Protein AF-0000000072508810 (afdb_homodimer)

Sequence (582 aa):
ESIPIYKGASEAIIRKPFIPHPFFGNDGIGDCPEHFPKFSIFYTTVLSSDFAAHESESAALALVRLTREHKDVTIVAIGPLTNIALAYKVDSDFARRIGKLVILGGNYYGVGNVDEFSSAEFNFSGDPEAAKIVLEEMDTDITLVPWENVYLKGAEHEAEVDFDAHLKVDTPLASFLAVATRICREVMGKYGRQYGYCDEIAVSTAIDEKSVIKKSMDLRLGVELHGELTRGQVVVDWTGILLGPNQTIIEARVVKDSDKARRHIHVVVDFDVKVVDEWMHNTVRGKRGPWESIPIYKGASEAIIRKPFIPHPFFGNDGIGDCPEHFPKFSIFYTTVLSSDFAAHESESAALALVRLTREHKDVTIVAIGPLTNIALAYKVDSDFARRIGKLVILGGNYYGVGNVDEFSSAEFNFSGDPEAAKIVLEEMDTDITLVPWENVYLKGAEHEAEVDFDAHLKVDTPLASFLAVATRICREVMGKYGRQYGYCDEIAVSTAIDEKSVIKKSMDLRLGVELHGELTRGQVVVDWTGILLGPNQTIIEARVVKDSDKARRHIHVVVDFDVKVVDEWMHNTVRGKRGPW

Solvent-accessible surface area (backbone atoms only — not comparable to full-atom values): 30755 Å² total; per-residue (Å²): 133,88,77,87,39,52,51,62,71,94,58,33,85,70,78,66,87,86,72,88,55,64,42,35,27,94,73,58,45,30,69,43,77,85,63,41,40,66,27,40,72,94,60,57,50,85,38,80,60,52,77,63,56,46,51,90,54,43,29,27,58,44,50,47,49,50,39,72,76,35,81,68,38,72,45,77,39,77,48,48,38,39,37,59,29,49,23,32,74,76,35,67,66,46,31,71,37,48,54,36,37,27,33,33,32,26,32,76,37,35,49,16,62,55,34,59,63,26,19,9,14,56,27,16,47,58,16,32,67,21,41,32,44,48,70,67,67,39,78,44,69,43,39,34,35,28,56,42,45,47,55,76,40,37,38,62,47,55,74,72,44,66,74,59,57,48,39,69,44,98,32,55,57,10,47,31,53,41,48,37,42,40,48,38,35,52,59,29,44,76,72,79,42,73,51,71,74,56,69,59,51,35,54,44,35,67,63,40,41,79,72,29,49,72,37,68,44,78,39,34,52,46,57,27,78,56,20,76,38,33,36,14,15,30,42,43,29,50,34,48,40,43,50,38,72,94,66,37,84,37,87,38,75,64,55,51,92,57,77,71,82,51,60,71,36,39,32,48,66,40,60,37,61,62,54,54,49,51,50,51,41,28,52,41,67,71,44,87,59,93,112,132,87,76,87,40,50,50,62,72,94,58,32,85,71,78,66,87,86,71,86,55,66,42,35,26,94,72,59,46,29,67,46,75,85,62,42,43,62,27,47,74,94,58,55,50,88,37,80,61,52,78,61,57,46,49,90,52,42,31,26,57,44,51,48,49,50,39,71,75,34,79,66,39,72,46,76,39,78,49,49,37,39,37,60,30,48,23,32,75,76,35,66,66,46,32,71,37,49,54,36,37,28,33,34,32,27,32,75,37,36,49,17,62,56,36,59,62,26,19,8,15,54,27,16,48,58,17,34,67,20,41,31,43,47,70,68,66,38,79,44,69,43,38,34,35,28,56,42,46,47,55,76,41,37,39,62,46,56,74,71,44,67,72,60,58,49,40,69,42,96,33,54,59,10,46,30,52,42,48,36,41,40,48,38,34,51,60,30,42,76,72,79,42,72,52,70,73,56,69,58,50,35,53,44,35,69,64,39,40,79,74,27,48,73,39,67,45,78,40,33,52,46,57,26,77,54,21,74,39,33,36,16,15,31,42,41,30,50,34,48,38,44,51,39,70,96,64,38,81,38,86,39,75,66,52,48,93,59,78,72,84,51,59,72,37,38,30,49,66,40,60,38,62,63,53,54,49,51,49,49,42,28,52,42,69,71,44,86,58,94,112

Structure (mmCIF, N/CA/C/O backbone):
data_AF-0000000072508810-model_v1
#
loop_
_entity.id
_entity.type
_entity.pdbx_description
1 polymer 'Inosine-uridine preferring nucleoside hydrolase'
#
loop_
_atom_site.group_PDB
_atom_site.id
_atom_site.type_symbol
_atom_site.label_atom_id
_atom_site.label_alt_id
_atom_site.label_comp_id
_atom_site.label_asym_id
_atom_site.label_entity_id
_atom_site.label_seq_id
_atom_site.pdbx_PDB_ins_code
_atom_site.Cartn_x
_atom_site.Cartn_y
_atom_site.Cartn_z
_atom_site.occupancy
_atom_site.B_iso_or_equiv
_atom_site.auth_seq_id
_atom_site.auth_comp_id
_atom_site.auth_asym_id
_atom_site.auth_atom_id
_atom_site.pdbx_PDB_model_num
ATOM 1 N N . GLU A 1 1 ? 8.062 -36.938 -23.094 1 56 1 GLU A N 1
ATOM 2 C CA . GLU A 1 1 ? 8.93 -37.125 -21.938 1 56 1 GLU A CA 1
ATOM 3 C C . GLU A 1 1 ? 8.203 -36.781 -20.641 1 56 1 GLU A C 1
ATOM 5 O O . GLU A 1 1 ? 7.375 -35.875 -20.609 1 56 1 GLU A O 1
ATOM 10 N N . SER A 1 2 ? 8.312 -37.625 -19.641 1 76.12 2 SER A N 1
ATOM 11 C CA . SER A 1 2 ? 7.605 -37.5 -18.375 1 76.12 2 SER A CA 1
ATOM 12 C C . SER A 1 2 ? 8.234 -36.406 -17.5 1 76.12 2 SER A C 1
ATOM 14 O O . SER A 1 2 ? 9.453 -36.25 -17.484 1 76.12 2 SER A O 1
ATOM 16 N N . ILE A 1 3 ? 7.477 -35.469 -17.047 1 81.94 3 ILE A N 1
ATOM 17 C CA . ILE A 1 3 ? 7.922 -34.438 -16.125 1 81.94 3 ILE A CA 1
ATOM 18 C C . ILE A 1 3 ? 7.852 -34.969 -14.688 1 81.94 3 ILE A C 1
ATOM 20 O O . ILE A 1 3 ? 6.773 -35.312 -14.211 1 81.94 3 ILE A O 1
ATOM 24 N N . PRO A 1 4 ? 9.047 -35.062 -14.094 1 90.31 4 PRO A N 1
ATOM 25 C CA . PRO A 1 4 ? 9.016 -35.531 -12.711 1 90.31 4 PRO A CA 1
ATOM 26 C C . PRO A 1 4 ? 8.25 -34.594 -11.781 1 90.31 4 PRO A C 1
ATOM 28 O O . PRO A 1 4 ? 8.273 -33.375 -11.961 1 90.31 4 PRO A O 1
ATOM 31 N N . ILE A 1 5 ? 7.555 -35.219 -10.789 1 93.25 5 ILE A N 1
ATOM 32 C CA . ILE A 1 5 ? 6.809 -34.5 -9.766 1 93.25 5 ILE A CA 1
ATOM 33 C C . ILE A 1 5 ? 7.398 -34.812 -8.383 1 93.25 5 ILE A C 1
ATOM 35 O O . ILE A 1 5 ? 7.645 -35.969 -8.047 1 93.25 5 ILE A O 1
ATOM 39 N N . TYR A 1 6 ? 7.801 -33.75 -7.676 1 94.62 6 TYR A N 1
ATOM 40 C CA . TYR A 1 6 ? 8.312 -33.875 -6.316 1 94.62 6 TYR A CA 1
ATOM 41 C C . TYR A 1 6 ? 7.348 -33.281 -5.305 1 94.62 6 TYR A C 1
ATOM 43 O O . TYR A 1 6 ? 6.863 -32.156 -5.496 1 94.62 6 TYR A O 1
ATOM 51 N N . LYS A 1 7 ? 7.055 -34.031 -4.242 1 93.75 7 LYS A N 1
ATOM 52 C CA . LYS A 1 7 ? 6.109 -33.562 -3.229 1 93.75 7 LYS A CA 1
ATOM 53 C C . LYS A 1 7 ? 6.707 -32.438 -2.387 1 93.75 7 LYS A C 1
ATOM 55 O O . LYS A 1 7 ? 7.836 -32.562 -1.9 1 93.75 7 LYS A O 1
ATOM 60 N N . GLY A 1 8 ? 6.02 -31.328 -2.275 1 94.94 8 GLY A N 1
ATOM 61 C CA . GLY A 1 8 ? 6.457 -30.203 -1.456 1 94.94 8 GLY A CA 1
ATOM 62 C C . GLY A 1 8 ? 6.191 -30.406 0.024 1 94.94 8 GLY A C 1
ATOM 63 O O . GLY A 1 8 ? 5.59 -31.406 0.42 1 94.94 8 GLY A O 1
ATOM 64 N N . ALA A 1 9 ? 6.684 -29.484 0.834 1 94 9 ALA A N 1
ATOM 65 C CA . ALA A 1 9 ? 6.438 -29.5 2.273 1 94 9 ALA A CA 1
ATOM 66 C C . ALA A 1 9 ? 4.941 -29.516 2.572 1 94 9 ALA A C 1
ATOM 68 O O . ALA A 1 9 ? 4.16 -28.844 1.894 1 94 9 ALA A O 1
ATOM 69 N N . SER A 1 10 ? 4.52 -30.25 3.559 1 90.94 10 SER A N 1
ATOM 70 C CA . SER A 1 10 ? 3.104 -30.406 3.883 1 90.94 10 SER A CA 1
ATOM 71 C C . SER A 1 10 ? 2.578 -29.203 4.66 1 90.94 10 SER A C 1
ATOM 73 O O . SER A 1 10 ? 1.366 -29.031 4.805 1 90.94 10 SER A O 1
ATOM 75 N N . GLU A 1 11 ? 3.502 -28.406 5.191 1 92.19 11 GLU A N 1
ATOM 76 C CA . GLU A 1 11 ? 3.107 -27.266 6 1 92.19 11 GLU A CA 1
ATOM 77 C C . GLU A 1 11 ? 4.113 -26.125 5.867 1 92.19 11 GLU A C 1
ATOM 79 O O . GLU A 1 11 ? 5.219 -26.328 5.363 1 92.19 11 GLU A O 1
ATOM 84 N N . ALA A 1 12 ? 3.715 -24.953 6.227 1 95.56 12 ALA A N 1
ATOM 85 C CA . ALA A 1 12 ? 4.609 -23.797 6.316 1 95.56 12 ALA A CA 1
ATOM 86 C C . ALA A 1 12 ? 5.738 -24.062 7.309 1 95.56 12 ALA A C 1
ATOM 88 O O . ALA A 1 12 ? 5.688 -25.031 8.078 1 95.56 12 ALA A O 1
ATOM 89 N N . ILE A 1 13 ? 6.746 -23.281 7.238 1 95.5 13 ILE A N 1
ATOM 90 C CA . ILE A 1 13 ? 7.883 -23.453 8.133 1 95.5 13 ILE A CA 1
ATOM 91 C C . ILE A 1 13 ? 7.406 -23.438 9.586 1 95.5 13 ILE A C 1
ATOM 93 O O . ILE A 1 13 ? 7.773 -24.312 10.367 1 95.5 13 ILE A O 1
ATOM 97 N N . ILE A 1 14 ? 6.664 -22.406 9.969 1 93.69 14 ILE A N 1
ATOM 98 C CA . ILE A 1 14 ? 5.941 -22.422 11.234 1 93.69 14 ILE A CA 1
ATOM 99 C C . ILE A 1 14 ? 4.488 -22.828 11 1 93.69 14 ILE A C 1
ATOM 101 O O . ILE A 1 14 ? 3.74 -22.109 10.32 1 93.69 14 ILE A O 1
ATOM 105 N N . ARG A 1 15 ? 4.145 -23.922 11.57 1 88.38 15 ARG A N 1
ATOM 106 C CA . ARG A 1 15 ? 2.83 -24.516 11.336 1 88.38 15 ARG A CA 1
ATOM 107 C C . ARG A 1 15 ? 1.72 -23.516 11.641 1 88.38 15 ARG A C 1
ATOM 109 O O . ARG A 1 15 ? 1.796 -22.781 12.625 1 88.38 15 ARG A O 1
ATOM 116 N N . LYS A 1 16 ? 0.779 -23.453 10.703 1 84.62 16 LYS A N 1
ATOM 117 C CA . LYS A 1 16 ? -0.434 -22.672 10.883 1 84.62 16 LYS A CA 1
ATOM 118 C C . LYS A 1 16 ? -1.665 -23.422 10.398 1 84.62 16 LYS A C 1
ATOM 120 O O . LYS A 1 16 ? -1.55 -24.375 9.609 1 84.62 16 LYS A O 1
ATOM 125 N N . PRO A 1 17 ? -2.789 -23 10.93 1 78.06 17 PRO A N 1
ATOM 126 C CA . PRO A 1 17 ? -4 -23.688 10.461 1 78.06 17 PRO A CA 1
ATOM 127 C C . PRO A 1 17 ? -4.246 -23.5 8.969 1 78.06 17 PRO A C 1
ATOM 129 O O . PRO A 1 17 ? -3.979 -22.422 8.43 1 78.06 17 PRO A O 1
ATOM 132 N N . PHE A 1 18 ? -4.559 -24.625 8.383 1 69.81 18 PHE A N 1
ATOM 133 C CA . PHE A 1 18 ? -4.945 -24.547 6.977 1 69.81 18 PHE A CA 1
ATOM 134 C C . PHE A 1 18 ? -6.41 -24.156 6.84 1 69.81 18 PHE A C 1
ATOM 136 O O . PHE A 1 18 ? -7.293 -24.812 7.398 1 69.81 18 PHE A O 1
ATOM 143 N N . ILE A 1 19 ? -6.676 -23.016 6.238 1 68.75 19 ILE A N 1
ATOM 144 C CA . ILE A 1 19 ? -8.039 -22.578 5.969 1 68.75 19 ILE A CA 1
ATOM 145 C C . ILE A 1 19 ? -8.297 -22.594 4.461 1 68.75 19 ILE A C 1
ATOM 147 O O . ILE A 1 19 ? -7.68 -21.812 3.719 1 68.75 19 ILE A O 1
ATOM 151 N N . PRO A 1 20 ? -9.156 -23.562 4.059 1 68.56 20 PRO A N 1
ATOM 152 C CA . PRO A 1 20 ? -9.461 -23.547 2.623 1 68.56 20 PRO A CA 1
ATOM 153 C C . PRO A 1 20 ? -10.039 -22.219 2.15 1 68.56 20 PRO A C 1
ATOM 155 O O . PRO A 1 20 ? -10.805 -21.578 2.879 1 68.56 20 PRO A O 1
ATOM 158 N N . HIS A 1 21 ? -9.586 -21.828 1.011 1 70.81 21 HIS A N 1
ATOM 159 C CA . HIS A 1 21 ? -10.141 -20.625 0.386 1 70.81 21 HIS A CA 1
ATOM 160 C C . HIS A 1 21 ? -11.219 -21 -0.632 1 70.81 21 HIS A C 1
ATOM 162 O O . HIS A 1 21 ? -10.938 -21.688 -1.618 1 70.81 21 HIS A O 1
ATOM 168 N N . PRO A 1 22 ? -12.414 -20.609 -0.413 1 72.44 22 PRO A N 1
ATOM 169 C CA . PRO A 1 22 ? -13.531 -21.047 -1.249 1 72.44 22 PRO A CA 1
ATOM 170 C C . PRO A 1 22 ? -13.43 -20.547 -2.686 1 72.44 22 PRO A C 1
ATOM 172 O O . PRO A 1 22 ? -14.094 -21.078 -3.58 1 72.44 22 PRO A O 1
ATOM 175 N N . PHE A 1 23 ? -12.625 -19.641 -2.941 1 78.5 23 PHE A N 1
ATOM 176 C CA . PHE A 1 23 ? -12.547 -19 -4.246 1 78.5 23 PHE A CA 1
ATOM 177 C C . PHE A 1 23 ? -12.109 -19.984 -5.316 1 78.5 23 PHE A C 1
ATOM 179 O O . PHE A 1 23 ? -12.547 -19.891 -6.469 1 78.5 23 PHE A O 1
ATOM 186 N N . PHE A 1 24 ? -11.344 -20.984 -4.875 1 76.25 24 PHE A N 1
ATOM 187 C CA . PHE A 1 24 ? -10.805 -21.922 -5.855 1 76.25 24 PHE A CA 1
ATOM 188 C C . PHE A 1 24 ? -11.5 -23.266 -5.75 1 76.25 24 PHE A C 1
ATOM 190 O O . PHE A 1 24 ? -11.18 -24.203 -6.492 1 76.25 24 PHE A O 1
ATOM 197 N N . GLY A 1 25 ? -12.406 -23.422 -4.883 1 75.25 25 GLY A N 1
ATOM 198 C CA . GLY A 1 25 ? -13.031 -24.703 -4.59 1 75.25 25 GLY A CA 1
ATOM 199 C C . GLY A 1 25 ? -12.297 -25.5 -3.516 1 75.25 25 GLY A C 1
ATOM 200 O O . GLY A 1 25 ? -11.18 -25.141 -3.137 1 75.25 25 GLY A O 1
ATOM 201 N N . ASN A 1 26 ? -12.898 -26.484 -3.08 1 74.5 26 ASN A N 1
ATOM 202 C CA . ASN A 1 26 ? -12.32 -27.312 -2.023 1 74.5 26 ASN A CA 1
ATOM 203 C C . ASN A 1 26 ? -11.062 -28.031 -2.5 1 74.5 26 ASN A C 1
ATOM 205 O O . ASN A 1 26 ? -10.133 -28.25 -1.717 1 74.5 26 ASN A O 1
ATOM 209 N N . ASP A 1 27 ? -11.062 -28.297 -3.812 1 71.88 27 ASP A N 1
ATOM 210 C CA . ASP A 1 27 ? -9.898 -29.016 -4.344 1 71.88 27 ASP A CA 1
ATOM 211 C C . ASP A 1 27 ? -8.922 -28.031 -5.004 1 71.88 27 ASP A C 1
ATOM 213 O O . ASP A 1 27 ? -7.902 -28.453 -5.562 1 71.88 27 ASP A O 1
ATOM 217 N N . GLY A 1 28 ? -9.281 -26.812 -5.02 1 73.81 28 GLY A N 1
ATOM 218 C CA . GLY A 1 28 ? -8.414 -25.781 -5.555 1 73.81 28 GLY A CA 1
ATOM 219 C C . GLY A 1 28 ? -8.484 -25.656 -7.066 1 73.81 28 GLY A C 1
ATOM 220 O O . GLY A 1 28 ? -7.836 -24.781 -7.656 1 73.81 28 GLY A O 1
ATOM 221 N N . ILE A 1 29 ? -9.211 -26.594 -7.68 1 76.38 29 ILE A N 1
ATOM 222 C CA . ILE A 1 29 ? -9.25 -26.578 -9.141 1 76.38 29 ILE A CA 1
ATOM 223 C C . ILE A 1 29 ? -10.688 -26.734 -9.617 1 76.38 29 ILE A C 1
ATOM 225 O O . ILE A 1 29 ? -10.961 -27.516 -10.547 1 76.38 29 ILE A O 1
ATOM 229 N N . GLY A 1 30 ? -11.703 -26.156 -8.969 1 75.38 30 GLY A N 1
ATOM 230 C CA . GLY A 1 30 ? -13.047 -26 -9.508 1 75.38 30 GLY A CA 1
ATOM 231 C C . GLY A 1 30 ? -14.008 -27.078 -9.039 1 75.38 30 GLY A C 1
ATOM 232 O O . GLY A 1 30 ? -15.18 -27.062 -9.414 1 75.38 30 GLY A O 1
ATOM 233 N N . ASP A 1 31 ? -13.609 -28.031 -8.227 1 69.19 31 ASP A N 1
ATOM 234 C CA . ASP A 1 31 ? -14.438 -29.016 -7.527 1 69.19 31 ASP A CA 1
ATOM 235 C C . ASP A 1 31 ? -15.18 -29.906 -8.508 1 69.19 31 ASP A C 1
ATOM 237 O O . ASP A 1 31 ? -16.344 -30.25 -8.289 1 69.19 31 ASP A O 1
ATOM 241 N N . CYS A 1 32 ? -14.695 -30.094 -9.711 1 72.88 32 CYS A N 1
ATOM 242 C CA . CYS A 1 32 ? -15.32 -30.969 -10.688 1 72.88 32 CYS A CA 1
ATOM 243 C C . CYS A 1 32 ? -14.297 -31.906 -11.328 1 72.88 32 CYS A C 1
ATOM 245 O O . CYS A 1 32 ? -14.117 -31.891 -12.547 1 72.88 32 CYS A O 1
ATOM 247 N N . PRO A 1 33 ? -13.68 -32.75 -10.477 1 67.69 33 PRO A N 1
ATOM 248 C CA . PRO A 1 33 ? -12.625 -33.625 -11.016 1 67.69 33 PRO A CA 1
ATOM 249 C C . PRO A 1 33 ? -13.141 -34.562 -12.109 1 67.69 33 PRO A C 1
ATOM 251 O O . PRO A 1 33 ? -12.375 -34.969 -12.977 1 67.69 33 PRO A O 1
ATOM 254 N N . GLU A 1 34 ? -14.453 -34.812 -12.039 1 69.06 34 GLU A N 1
ATOM 255 C CA . GLU A 1 34 ? -15.039 -35.75 -13.008 1 69.06 34 GLU A CA 1
ATOM 256 C C . GLU A 1 34 ? -15.055 -35.125 -14.406 1 69.06 34 GLU A C 1
ATOM 258 O O . GLU A 1 34 ? -15.188 -35.844 -15.406 1 69.06 34 GLU A O 1
ATOM 263 N N . HIS A 1 35 ? -15.016 -33.844 -14.438 1 68.44 35 HIS A N 1
ATOM 264 C CA . HIS A 1 35 ? -15.086 -33.156 -15.719 1 68.44 35 HIS A CA 1
ATOM 265 C C . HIS A 1 35 ? -13.695 -32.938 -16.312 1 68.44 35 HIS A C 1
ATOM 267 O O . HIS A 1 35 ? -13.562 -32.438 -17.422 1 68.44 35 HIS A O 1
ATOM 273 N N . PHE A 1 36 ? -12.82 -33.125 -15.461 1 61.25 36 PHE A N 1
ATOM 274 C CA . PHE A 1 36 ? -11.484 -32.938 -16 1 61.25 36 PHE A CA 1
ATOM 275 C C . PHE A 1 36 ? -11.234 -33.906 -17.156 1 61.25 36 PHE A C 1
ATOM 277 O O . PHE A 1 36 ? -11.617 -35.062 -17.094 1 61.25 36 PHE A O 1
ATOM 284 N N . PRO A 1 37 ? -11.352 -33.125 -18.438 1 55.03 37 PRO A N 1
ATOM 285 C CA . PRO A 1 37 ? -11.172 -34.031 -19.562 1 55.03 37 PRO A CA 1
ATOM 286 C C . PRO A 1 37 ? -10.305 -35.219 -19.219 1 55.03 37 PRO A C 1
ATOM 288 O O . PRO A 1 37 ? -9.406 -35.125 -18.391 1 55.03 37 PRO A O 1
ATOM 291 N N . LYS A 1 38 ? -10.93 -36.281 -19.234 1 50.47 38 LYS A N 1
ATOM 292 C CA . LYS A 1 38 ? -9.977 -37.375 -19.453 1 50.47 38 LYS A CA 1
ATOM 293 C C . LYS A 1 38 ? -8.805 -36.906 -20.312 1 50.47 38 LYS A C 1
ATOM 295 O O . LYS A 1 38 ? -8.969 -36.688 -21.516 1 50.47 38 LYS A O 1
ATOM 300 N N . PHE A 1 39 ? -8.352 -35.688 -19.781 1 44.81 39 PHE A N 1
ATOM 301 C CA . PHE A 1 39 ? -7.375 -34.938 -20.562 1 44.81 39 PHE A CA 1
ATOM 302 C C . PHE A 1 39 ? -6.473 -35.906 -21.344 1 44.81 39 PHE A C 1
ATOM 304 O O . PHE A 1 39 ? -5.734 -36.688 -20.734 1 44.81 39 PHE A O 1
ATOM 311 N N . SER A 1 40 ? -7.047 -36.469 -22.234 1 38.66 40 SER A N 1
ATOM 312 C CA . SER A 1 40 ? -6.102 -37.031 -23.203 1 38.66 40 SER A CA 1
ATOM 313 C C . SER A 1 40 ? -5.102 -35.969 -23.656 1 38.66 40 SER A C 1
ATOM 315 O O . SER A 1 40 ? -5.27 -35.344 -24.719 1 38.66 40 SER A O 1
ATOM 317 N N . ILE A 1 41 ? -5.008 -34.719 -23.109 1 41.22 41 ILE A N 1
ATOM 318 C CA . ILE A 1 41 ? -3.928 -34.094 -23.891 1 41.22 41 ILE A CA 1
ATOM 319 C C . ILE A 1 41 ? -2.947 -35.188 -24.328 1 41.22 41 ILE A C 1
ATOM 321 O O . ILE A 1 41 ? -2.637 -35.312 -25.516 1 41.22 41 ILE A O 1
ATOM 325 N N . PHE A 1 42 ? -1.719 -35.531 -23.719 1 39.56 42 PHE A N 1
ATOM 326 C CA . PHE A 1 42 ? -1.116 -36.812 -24.094 1 39.56 42 PHE A CA 1
ATOM 327 C C . PHE A 1 42 ? -1.889 -37.969 -23.484 1 39.56 42 PHE A C 1
ATOM 329 O O . PHE A 1 42 ? -1.336 -39.062 -23.297 1 39.56 42 PHE A O 1
ATOM 336 N N . TYR A 1 43 ? -3.43 -38.031 -23.594 1 38.41 43 TYR A N 1
ATOM 337 C CA . TYR A 1 43 ? -4.316 -39.156 -23.281 1 38.41 43 TYR A CA 1
ATOM 338 C C . TYR A 1 43 ? -4.242 -39.531 -21.797 1 38.41 43 TYR A C 1
ATOM 340 O O . TYR A 1 43 ? -4.488 -40.656 -21.422 1 38.41 43 TYR A O 1
ATOM 348 N N . THR A 1 44 ? -3.547 -38.781 -20.859 1 40.78 44 THR A N 1
ATOM 349 C CA . THR A 1 44 ? -3.369 -39.438 -19.562 1 40.78 44 THR A CA 1
ATOM 350 C C . THR A 1 44 ? -4.438 -38.969 -18.578 1 40.78 44 THR A C 1
ATOM 352 O O . THR A 1 44 ? -4.715 -37.781 -18.453 1 40.78 44 THR A O 1
ATOM 355 N N . THR A 1 45 ? -5.582 -39.531 -18.328 1 45.16 45 THR A N 1
ATOM 356 C CA . THR A 1 45 ? -6.527 -39.5 -17.219 1 45.16 45 THR A CA 1
ATOM 357 C C . THR A 1 45 ? -5.801 -39.312 -15.898 1 45.16 45 THR A C 1
ATOM 359 O O . THR A 1 45 ? -4.73 -39.875 -15.672 1 45.16 45 THR A O 1
ATOM 362 N N . VAL A 1 46 ? -6.219 -38.062 -15.258 1 51.59 46 VAL A N 1
ATOM 363 C CA . VAL A 1 46 ? -5.715 -37.969 -13.891 1 51.59 46 VAL A CA 1
ATOM 364 C C . VAL A 1 46 ? -6.07 -39.25 -13.133 1 51.59 46 VAL A C 1
ATOM 366 O O . VAL A 1 46 ? -7.246 -39.594 -13.008 1 51.59 46 VAL A O 1
ATOM 369 N N . LEU A 1 47 ? -5.27 -40.125 -13.133 1 53.59 47 LEU A N 1
ATOM 370 C CA . LEU A 1 47 ? -5.465 -41.406 -12.43 1 53.59 47 LEU A CA 1
ATOM 371 C C . LEU A 1 47 ? -5.078 -41.281 -10.961 1 53.59 47 LEU A C 1
ATOM 373 O O . LEU A 1 47 ? -4.273 -40.406 -10.602 1 53.59 47 LEU A O 1
ATOM 377 N N . SER A 1 48 ? -5.93 -41.844 -10.133 1 57.19 48 SER A N 1
ATOM 378 C CA . SER A 1 48 ? -5.559 -41.938 -8.727 1 57.19 48 SER A CA 1
ATOM 379 C C . SER A 1 48 ? -4.062 -42.156 -8.562 1 57.19 48 SER A C 1
ATOM 381 O O . SER A 1 48 ? -3.451 -41.656 -7.617 1 57.19 48 SER A O 1
ATOM 383 N N . SER A 1 49 ? -3.549 -42.875 -9.531 1 59.25 49 SER A N 1
ATOM 384 C CA . SER A 1 49 ? -2.121 -43.188 -9.508 1 59.25 49 SER A CA 1
ATOM 385 C C . SER A 1 49 ? -1.287 -41.906 -9.727 1 59.25 49 SER A C 1
ATOM 387 O O . SER A 1 49 ? -0.118 -41.875 -9.344 1 59.25 49 SER A O 1
ATOM 389 N N . ASP A 1 50 ? -2.037 -40.938 -10.305 1 63 50 ASP A N 1
ATOM 390 C CA . ASP A 1 50 ? -1.312 -39.719 -10.562 1 63 50 ASP A CA 1
ATOM 391 C C . ASP A 1 50 ? -0.957 -39 -9.258 1 63 50 ASP A C 1
ATOM 393 O O . ASP A 1 50 ? 0.075 -38.344 -9.164 1 63 50 ASP A O 1
ATOM 397 N N . PHE A 1 51 ? -1.794 -39.312 -8.336 1 63 51 PHE A N 1
ATOM 398 C CA . PHE A 1 51 ? -1.541 -38.719 -7.035 1 63 51 PHE A CA 1
ATOM 399 C C . PHE A 1 51 ? -0.358 -39.375 -6.34 1 63 51 PHE A C 1
ATOM 401 O O . PHE A 1 51 ? 0.257 -38.781 -5.449 1 63 51 PHE A O 1
ATOM 408 N N . ALA A 1 52 ? -0.133 -40.5 -6.773 1 67.81 52 ALA A N 1
ATOM 409 C CA . ALA A 1 52 ? 0.994 -41.25 -6.211 1 67.81 52 ALA A CA 1
ATOM 410 C C . ALA A 1 52 ? 2.215 -41.156 -7.125 1 67.81 52 ALA A C 1
ATOM 412 O O . ALA A 1 52 ? 3.287 -41.656 -6.781 1 67.81 52 ALA A O 1
ATOM 413 N N . ALA A 1 53 ? 1.975 -40.438 -8.156 1 74.25 53 ALA A N 1
ATOM 414 C CA . ALA A 1 53 ? 3.029 -40.406 -9.164 1 74.25 53 ALA A CA 1
ATOM 415 C C . ALA A 1 53 ? 4.043 -39.281 -8.852 1 74.25 53 ALA A C 1
ATOM 417 O O . ALA A 1 53 ? 4.152 -38.312 -9.594 1 74.25 53 ALA A O 1
ATOM 418 N N . HIS A 1 54 ? 4.578 -39.312 -7.617 1 83.56 54 HIS A N 1
ATOM 419 C CA . HIS A 1 54 ? 5.652 -38.375 -7.289 1 83.56 54 HIS A CA 1
ATOM 420 C C . HIS A 1 54 ? 6.934 -39.125 -6.93 1 83.56 54 HIS A C 1
ATOM 422 O O . HIS A 1 54 ? 6.887 -40.281 -6.523 1 83.56 54 HIS A O 1
ATOM 428 N N . GLU A 1 55 ? 8.008 -38.5 -7.168 1 88.75 55 GLU A N 1
ATOM 429 C CA . GLU A 1 55 ? 9.312 -39.031 -6.781 1 88.75 55 GLU A CA 1
ATOM 430 C C . GLU A 1 55 ? 9.438 -39.156 -5.266 1 88.75 55 GLU A C 1
ATOM 432 O O . GLU A 1 55 ? 8.727 -38.438 -4.523 1 88.75 55 GLU A O 1
ATOM 437 N N . SER A 1 56 ? 10.234 -40.031 -4.809 1 91.81 56 SER A N 1
ATOM 438 C CA . SER A 1 56 ? 10.445 -40.25 -3.381 1 91.81 56 SER A CA 1
ATOM 439 C C . SER A 1 56 ? 11.164 -39.062 -2.74 1 91.81 56 SER A C 1
ATOM 441 O O . SER A 1 56 ? 10.922 -38.75 -1.573 1 91.81 56 SER A O 1
ATOM 443 N N . GLU A 1 57 ? 11.945 -38.406 -3.533 1 94.38 57 GLU A N 1
ATOM 444 C CA . GLU A 1 57 ? 12.688 -37.25 -3.068 1 94.38 57 GLU A CA 1
ATOM 445 C C . GLU A 1 57 ? 11.766 -36.062 -2.859 1 94.38 57 GLU A C 1
ATOM 447 O O . GLU A 1 57 ? 10.875 -35.781 -3.672 1 94.38 57 GLU A O 1
ATOM 452 N N . SER A 1 58 ? 11.984 -35.344 -1.678 1 95.25 58 SER A N 1
ATOM 453 C CA . SER A 1 58 ? 11.18 -34.156 -1.429 1 95.25 58 SER A CA 1
ATOM 454 C C . SER A 1 58 ? 11.523 -33.031 -2.41 1 95.25 58 SER A C 1
ATOM 456 O O . SER A 1 58 ? 12.633 -33 -2.943 1 95.25 58 SER A O 1
ATOM 458 N N . ALA A 1 59 ? 10.609 -32.188 -2.633 1 97.5 59 ALA A N 1
ATOM 459 C CA . ALA A 1 59 ? 10.789 -31.078 -3.564 1 97.5 59 ALA A CA 1
ATOM 460 C C . ALA A 1 59 ? 11.984 -30.219 -3.166 1 97.5 59 ALA A C 1
ATOM 462 O O . ALA A 1 59 ? 12.781 -29.797 -4.02 1 97.5 59 ALA A O 1
ATOM 463 N N . ALA A 1 60 ? 12.164 -29.891 -1.838 1 97.81 60 ALA A N 1
ATOM 464 C CA . ALA A 1 60 ? 13.281 -29.062 -1.374 1 97.81 60 ALA A CA 1
ATOM 465 C C . ALA A 1 60 ? 14.617 -29.703 -1.716 1 97.81 60 ALA A C 1
ATOM 467 O O . ALA A 1 60 ? 15.523 -29.047 -2.229 1 97.81 60 ALA A O 1
ATOM 468 N N . LEU A 1 61 ? 14.711 -31 -1.509 1 97.38 61 LEU A N 1
ATOM 469 C CA . LEU A 1 61 ? 15.953 -31.703 -1.795 1 97.38 61 LEU A CA 1
ATOM 470 C C . LEU A 1 61 ? 16.172 -31.844 -3.299 1 97.38 61 LEU A C 1
ATOM 472 O O . LEU A 1 61 ? 17.297 -31.766 -3.775 1 97.38 61 LEU A O 1
ATOM 476 N N . ALA A 1 62 ? 15.07 -32.062 -4.02 1 98.06 62 ALA A N 1
ATOM 477 C CA . ALA A 1 62 ? 15.164 -32.094 -5.477 1 98.06 62 ALA A CA 1
ATOM 478 C C . ALA A 1 62 ? 15.688 -30.781 -6.035 1 98.06 62 ALA A C 1
ATOM 480 O O . ALA A 1 62 ? 16.484 -30.766 -6.965 1 98.06 62 ALA A O 1
ATOM 481 N N . LEU A 1 63 ? 15.227 -29.688 -5.512 1 98.25 63 LEU A N 1
ATOM 482 C CA . LEU A 1 63 ? 15.711 -28.375 -5.93 1 98.25 63 LEU A CA 1
ATOM 483 C C . LEU A 1 63 ? 17.219 -28.266 -5.742 1 98.25 63 LEU A C 1
ATOM 485 O O . LEU A 1 63 ? 17.922 -27.812 -6.641 1 98.25 63 LEU A O 1
ATOM 489 N N . VAL A 1 64 ? 17.672 -28.672 -4.586 1 97.69 64 VAL A N 1
ATOM 490 C CA . VAL A 1 64 ? 19.094 -28.641 -4.293 1 97.69 64 VAL A CA 1
ATOM 491 C C . VAL A 1 64 ? 19.859 -29.484 -5.32 1 97.69 64 VAL A C 1
ATOM 493 O O . VAL A 1 64 ? 20.828 -29.016 -5.926 1 97.69 64 VAL A O 1
ATOM 496 N N . ARG A 1 65 ? 19.375 -30.688 -5.535 1 98 65 ARG A N 1
ATOM 497 C CA . ARG A 1 65 ? 20.031 -31.594 -6.457 1 98 65 ARG A CA 1
ATOM 498 C C . ARG A 1 65 ? 20.016 -31.047 -7.879 1 98 65 ARG A C 1
ATOM 500 O O . ARG A 1 65 ? 21.047 -30.969 -8.539 1 98 65 ARG A O 1
ATOM 507 N N . LEU A 1 66 ? 18.844 -30.672 -8.336 1 97.38 66 LEU A N 1
ATOM 508 C CA . LEU A 1 66 ? 18.672 -30.234 -9.719 1 97.38 66 LEU A CA 1
ATOM 509 C C . LEU A 1 66 ? 19.531 -29 -10.008 1 97.38 66 LEU A C 1
ATOM 511 O O . LEU A 1 66 ? 20.047 -28.844 -11.109 1 97.38 66 LEU A O 1
ATOM 515 N N . THR A 1 67 ? 19.719 -28.109 -9.062 1 97.12 67 THR A N 1
ATOM 516 C CA . THR A 1 67 ? 20.516 -26.906 -9.281 1 97.12 67 THR A CA 1
ATOM 517 C C . THR A 1 67 ? 22 -27.25 -9.25 1 97.12 67 THR A C 1
ATOM 519 O O . THR A 1 67 ? 22.828 -26.453 -9.719 1 97.12 67 THR A O 1
ATOM 522 N N . ARG A 1 68 ? 22.375 -28.344 -8.656 1 97 68 ARG A N 1
ATOM 523 C CA . ARG A 1 68 ? 23.766 -28.828 -8.727 1 97 68 ARG A CA 1
ATOM 524 C C . ARG A 1 68 ? 24.047 -29.484 -10.078 1 97 68 ARG A C 1
ATOM 526 O O . ARG A 1 68 ? 25.141 -29.328 -10.625 1 97 68 ARG A O 1
ATOM 533 N N . GLU A 1 69 ? 23.047 -30.109 -10.562 1 97.38 69 GLU A N 1
ATOM 534 C CA . GLU A 1 69 ? 23.219 -30.922 -11.773 1 97.38 69 GLU A CA 1
ATOM 535 C C . GLU A 1 69 ? 23.078 -30.062 -13.031 1 97.38 69 GLU A C 1
ATOM 537 O O . GLU A 1 69 ? 23.578 -30.438 -14.094 1 97.38 69 GLU A O 1
ATOM 542 N N . HIS A 1 70 ? 22.344 -28.984 -12.953 1 96.38 70 HIS A N 1
ATOM 543 C CA . HIS A 1 70 ? 22.047 -28.156 -14.117 1 96.38 70 HIS A CA 1
ATOM 544 C C . HIS A 1 70 ? 22.453 -26.703 -13.875 1 96.38 70 HIS A C 1
ATOM 546 O O . HIS A 1 70 ? 22.25 -26.172 -12.781 1 96.38 70 HIS A O 1
ATOM 552 N N . LYS A 1 71 ? 23 -26.172 -14.961 1 92.75 71 LYS A N 1
ATOM 553 C CA . LYS A 1 71 ? 23.328 -24.75 -14.891 1 92.75 71 LYS A CA 1
ATOM 554 C C . LYS A 1 71 ? 22.141 -23.891 -15.359 1 92.75 71 LYS A C 1
ATOM 556 O O . LYS A 1 71 ? 21.281 -24.375 -16.094 1 92.75 71 LYS A O 1
ATOM 561 N N . ASP A 1 72 ? 21.953 -22.719 -14.891 1 90.06 72 ASP A N 1
ATOM 562 C CA . ASP A 1 72 ? 21 -21.688 -15.344 1 90.06 72 ASP A CA 1
ATOM 563 C C . ASP A 1 72 ? 19.562 -22.141 -15.133 1 90.06 72 ASP A C 1
ATOM 565 O O . ASP A 1 72 ? 18.719 -22 -16.031 1 90.06 72 ASP A O 1
ATOM 569 N N . VAL A 1 73 ? 19.234 -22.781 -14.055 1 95.94 73 VAL A N 1
ATOM 570 C CA . VAL A 1 73 ? 17.891 -23.25 -13.695 1 95.94 73 VAL A CA 1
ATOM 571 C C . VAL A 1 73 ? 16.984 -22.047 -13.438 1 95.94 73 VAL A C 1
ATOM 573 O O . VAL A 1 73 ? 17.359 -21.125 -12.719 1 95.94 73 VAL A O 1
ATOM 576 N N . THR A 1 74 ? 15.828 -22.062 -14.133 1 96.94 74 THR A N 1
ATOM 577 C CA . THR A 1 74 ? 14.773 -21.094 -13.836 1 96.94 74 THR A CA 1
ATOM 578 C C . THR A 1 74 ? 13.742 -21.703 -12.898 1 96.94 74 THR A C 1
ATOM 580 O O . THR A 1 74 ? 13.219 -22.797 -13.156 1 96.94 74 THR A O 1
ATOM 583 N N . ILE A 1 75 ? 13.531 -21.062 -11.781 1 98.31 75 ILE A N 1
ATOM 584 C CA . ILE A 1 75 ? 12.492 -21.469 -10.852 1 98.31 75 ILE A CA 1
ATOM 585 C C . ILE A 1 75 ? 11.305 -20.516 -10.938 1 98.31 75 ILE A C 1
ATOM 587 O O . ILE A 1 75 ? 11.477 -19.297 -10.852 1 98.31 75 ILE A O 1
ATOM 591 N N . VAL A 1 76 ? 10.156 -21.031 -11.203 1 98.56 76 VAL A N 1
ATOM 592 C CA . VAL A 1 76 ? 8.906 -20.281 -11.148 1 98.56 76 VAL A CA 1
ATOM 593 C C . VAL A 1 76 ? 8.094 -20.734 -9.938 1 98.56 76 VAL A C 1
ATOM 595 O O . VAL A 1 76 ? 7.664 -21.891 -9.859 1 98.56 76 VAL A O 1
ATOM 598 N N . ALA A 1 77 ? 7.957 -19.828 -8.992 1 98.69 77 ALA A N 1
ATOM 599 C CA . ALA A 1 77 ? 7.23 -20.125 -7.758 1 98.69 77 ALA A CA 1
ATOM 600 C C . ALA A 1 77 ? 5.832 -19.516 -7.781 1 98.69 77 ALA A C 1
ATOM 602 O O . ALA A 1 77 ? 5.684 -18.297 -7.719 1 98.69 77 ALA A O 1
ATOM 603 N N . ILE A 1 78 ? 4.793 -20.344 -7.789 1 97.81 78 ILE A N 1
ATOM 604 C CA . ILE A 1 78 ? 3.43 -19.828 -7.875 1 97.81 78 ILE A CA 1
ATOM 605 C C . ILE A 1 78 ? 2.643 -20.25 -6.637 1 97.81 78 ILE A C 1
ATOM 607 O O . ILE A 1 78 ? 1.409 -20.203 -6.633 1 97.81 78 ILE A O 1
ATOM 611 N N . GLY A 1 79 ? 3.281 -20.75 -5.582 1 96.75 79 GLY A N 1
ATOM 612 C CA . GLY A 1 79 ? 2.768 -21.031 -4.25 1 96.75 79 GLY A CA 1
ATOM 613 C C . GLY A 1 79 ? 3.633 -20.438 -3.148 1 96.75 79 GLY A C 1
ATOM 614 O O . GLY A 1 79 ? 4.5 -19.609 -3.406 1 96.75 79 GLY A O 1
ATOM 615 N N . PRO A 1 80 ? 3.324 -20.891 -1.887 1 97.44 80 PRO A N 1
ATOM 616 C CA . PRO A 1 80 ? 4.219 -20.453 -0.81 1 97.44 80 PRO A CA 1
ATOM 617 C C . PRO A 1 80 ? 5.672 -20.859 -1.052 1 97.44 80 PRO A C 1
ATOM 619 O O . PRO A 1 80 ? 5.93 -21.859 -1.736 1 97.44 80 PRO A O 1
ATOM 622 N N . LEU A 1 81 ? 6.586 -20.172 -0.525 1 98.69 81 LEU A N 1
ATOM 623 C CA . LEU A 1 81 ? 7.996 -20.312 -0.875 1 98.69 81 LEU A CA 1
ATOM 624 C C . LEU A 1 81 ? 8.688 -21.312 0.046 1 98.69 81 LEU A C 1
ATOM 626 O O . LEU A 1 81 ? 9.914 -21.312 0.156 1 98.69 81 LEU A O 1
ATOM 630 N N . THR A 1 82 ? 7.945 -22.172 0.683 1 98.38 82 THR A N 1
ATOM 631 C CA . THR A 1 82 ? 8.438 -23.078 1.715 1 98.38 82 THR A CA 1
ATOM 632 C C . THR A 1 82 ? 9.578 -23.938 1.176 1 98.38 82 THR A C 1
ATOM 634 O O . THR A 1 82 ? 10.648 -24.016 1.787 1 98.38 82 THR A O 1
ATOM 637 N N . ASN A 1 83 ? 9.406 -24.531 0.023 1 98.69 83 ASN A N 1
ATOM 638 C CA . ASN A 1 83 ? 10.406 -25.438 -0.512 1 98.69 83 ASN A CA 1
ATOM 639 C C . ASN A 1 83 ? 11.695 -24.703 -0.875 1 98.69 83 ASN A C 1
ATOM 641 O O . ASN A 1 83 ? 12.789 -25.25 -0.701 1 98.69 83 ASN A O 1
ATOM 645 N N . ILE A 1 84 ? 11.57 -23.531 -1.398 1 98.75 84 ILE A N 1
ATOM 646 C CA . ILE A 1 84 ? 12.742 -22.75 -1.76 1 98.75 84 ILE A CA 1
ATOM 647 C C . ILE A 1 84 ? 13.5 -22.344 -0.497 1 98.75 84 ILE A C 1
ATOM 649 O O . ILE A 1 84 ? 14.727 -22.453 -0.44 1 98.75 84 ILE A O 1
ATOM 653 N N . ALA A 1 85 ? 12.758 -21.875 0.503 1 98.75 85 ALA A N 1
ATOM 654 C CA . ALA A 1 85 ? 13.375 -21.5 1.771 1 98.75 85 ALA A CA 1
ATOM 655 C C . ALA A 1 85 ? 14.086 -22.703 2.404 1 98.75 85 ALA A C 1
ATOM 657 O O . ALA A 1 85 ? 15.219 -22.562 2.889 1 98.75 85 ALA A O 1
ATOM 658 N N . LEU A 1 86 ? 13.453 -23.844 2.383 1 98.25 86 LEU A N 1
ATOM 659 C CA . LEU A 1 86 ? 14.039 -25.047 2.949 1 98.25 86 LEU A CA 1
ATOM 660 C C . LEU A 1 86 ? 15.297 -25.453 2.18 1 98.25 86 LEU A C 1
ATOM 662 O O . LEU A 1 86 ? 16.312 -25.797 2.783 1 98.25 86 LEU A O 1
ATOM 666 N N . ALA A 1 87 ? 15.227 -25.406 0.872 1 98.62 87 ALA A N 1
ATOM 667 C CA . ALA A 1 87 ? 16.391 -25.734 0.057 1 98.62 87 ALA A CA 1
ATOM 668 C C . ALA A 1 87 ? 17.578 -24.844 0.416 1 98.62 87 ALA A C 1
ATOM 670 O O . ALA A 1 87 ? 18.703 -25.312 0.575 1 98.62 87 ALA A O 1
ATOM 671 N N . TYR A 1 88 ? 17.344 -23.547 0.559 1 98.5 88 TYR A N 1
ATOM 672 C CA . TYR A 1 88 ? 18.391 -22.578 0.9 1 98.5 88 TYR A CA 1
ATOM 673 C C . TYR A 1 88 ? 18.984 -22.875 2.271 1 98.5 88 TYR A C 1
ATOM 675 O O . TYR A 1 88 ? 20.203 -22.812 2.451 1 98.5 88 TYR A O 1
ATOM 683 N N . LYS A 1 89 ? 18.094 -23.188 3.25 1 97.38 89 LYS A N 1
ATOM 684 C CA . LYS A 1 89 ? 18.562 -23.406 4.613 1 97.38 89 LYS A CA 1
ATOM 685 C C . LYS A 1 89 ? 19.359 -24.719 4.707 1 97.38 89 LYS A C 1
ATOM 687 O O . LYS A 1 89 ? 20.266 -24.828 5.523 1 97.38 89 LYS A O 1
ATOM 692 N N . VAL A 1 90 ? 19.109 -25.672 3.83 1 97.19 90 VAL A N 1
ATOM 693 C CA . VAL A 1 90 ? 19.828 -26.938 3.773 1 97.19 90 VAL A CA 1
ATOM 694 C C . VAL A 1 90 ? 21.172 -26.734 3.088 1 97.19 90 VAL A C 1
ATOM 696 O O . VAL A 1 90 ? 22.172 -27.344 3.479 1 97.19 90 VAL A O 1
ATOM 699 N N . ASP A 1 91 ? 21.203 -25.922 2.117 1 97.5 91 ASP A N 1
ATOM 700 C CA . ASP A 1 91 ? 22.375 -25.609 1.305 1 97.5 91 ASP A CA 1
ATOM 701 C C . ASP A 1 91 ? 22.406 -24.141 0.912 1 97.5 91 ASP A C 1
ATOM 703 O O . ASP A 1 91 ? 21.812 -23.75 -0.091 1 97.5 91 ASP A O 1
ATOM 707 N N . SER A 1 92 ? 23.141 -23.375 1.604 1 96.69 92 SER A N 1
ATOM 708 C CA . SER A 1 92 ? 23.125 -21.938 1.405 1 96.69 92 SER A CA 1
ATOM 709 C C . SER A 1 92 ? 23.641 -21.562 0.018 1 96.69 92 SER A C 1
ATOM 711 O O . SER A 1 92 ? 23.312 -20.5 -0.512 1 96.69 92 SER A O 1
ATOM 713 N N . ASP A 1 93 ? 24.453 -22.453 -0.59 1 96.75 93 ASP A N 1
ATOM 714 C CA . ASP A 1 93 ? 24.984 -22.188 -1.923 1 96.75 93 ASP A CA 1
ATOM 715 C C . ASP A 1 93 ? 23.891 -22.297 -2.982 1 96.75 93 ASP A C 1
ATOM 717 O O . ASP A 1 93 ? 24.078 -21.844 -4.117 1 96.75 93 ASP A O 1
ATOM 721 N N . PHE A 1 94 ? 22.781 -22.891 -2.562 1 97.38 94 PHE A N 1
ATOM 722 C CA . PHE A 1 94 ? 21.609 -23.016 -3.42 1 97.38 94 PHE A CA 1
ATOM 723 C C . PHE A 1 94 ? 21.234 -21.672 -4.023 1 97.38 94 PHE A C 1
ATOM 725 O O . PHE A 1 94 ? 20.922 -21.578 -5.215 1 97.38 94 PHE A O 1
ATOM 732 N N . ALA A 1 95 ? 21.312 -20.594 -3.297 1 97 95 ALA A N 1
ATOM 733 C CA . ALA A 1 95 ? 20.922 -19.234 -3.705 1 97 95 ALA A CA 1
ATOM 734 C C . ALA A 1 95 ? 21.734 -18.766 -4.898 1 97 95 ALA A C 1
ATOM 736 O O . ALA A 1 95 ? 21.234 -18.062 -5.773 1 97 95 ALA A O 1
ATOM 737 N N . ARG A 1 96 ? 22.938 -19.203 -5.027 1 95.88 96 ARG A N 1
ATOM 738 C CA . ARG A 1 96 ? 23.844 -18.719 -6.059 1 95.88 96 ARG A CA 1
ATOM 739 C C . ARG A 1 96 ? 23.75 -19.562 -7.324 1 95.88 96 ARG A C 1
ATOM 741 O O . ARG A 1 96 ? 24.25 -19.172 -8.383 1 95.88 96 ARG A O 1
ATOM 748 N N . ARG A 1 97 ? 23.156 -20.719 -7.184 1 96.88 97 ARG A N 1
ATOM 749 C CA . ARG A 1 97 ? 23.094 -21.625 -8.328 1 96.88 97 ARG A CA 1
ATOM 750 C C . ARG A 1 97 ? 21.859 -21.359 -9.172 1 96.88 97 ARG A C 1
ATOM 752 O O . ARG A 1 97 ? 21.766 -21.844 -10.305 1 96.88 97 ARG A O 1
ATOM 759 N N . ILE A 1 98 ? 20.922 -20.594 -8.656 1 97.06 98 ILE A N 1
ATOM 760 C CA . ILE A 1 98 ? 19.688 -20.312 -9.367 1 97.06 98 ILE A CA 1
ATOM 761 C C . ILE A 1 98 ? 19.938 -19.281 -10.461 1 97.06 98 ILE A C 1
ATOM 763 O O . ILE A 1 98 ? 20.484 -18.203 -10.195 1 97.06 98 ILE A O 1
ATOM 767 N N . GLY A 1 99 ? 19.625 -19.641 -11.688 1 94.31 99 GLY A N 1
ATOM 768 C CA . GLY A 1 99 ? 19.719 -18.672 -12.773 1 94.31 99 GLY A CA 1
ATOM 769 C C . GLY A 1 99 ? 18.703 -17.547 -12.68 1 94.31 99 GLY A C 1
ATOM 770 O O . GLY A 1 99 ? 19.062 -16.375 -12.727 1 94.31 99 GLY A O 1
ATOM 771 N N . LYS A 1 100 ? 17.453 -17.938 -12.555 1 94.88 100 LYS A N 1
ATOM 772 C CA . LYS A 1 100 ? 16.344 -16.984 -12.461 1 94.88 100 LYS A CA 1
ATOM 773 C C . LYS A 1 100 ? 15.281 -17.484 -11.492 1 94.88 100 LYS A C 1
ATOM 775 O O . LYS A 1 100 ? 14.93 -18.672 -11.508 1 94.88 100 LYS A O 1
ATOM 780 N N . LEU A 1 101 ? 14.844 -16.625 -10.641 1 98.38 101 LEU A N 1
ATOM 781 C CA . LEU A 1 101 ? 13.742 -16.922 -9.734 1 98.38 101 LEU A CA 1
ATOM 782 C C . LEU A 1 101 ? 12.602 -15.93 -9.93 1 98.38 101 LEU A C 1
ATOM 784 O O . LEU A 1 101 ? 12.75 -14.734 -9.641 1 98.38 101 LEU A O 1
ATOM 788 N N . VAL A 1 102 ? 11.484 -16.359 -10.469 1 98.81 102 VAL A N 1
ATOM 789 C CA . VAL A 1 102 ? 10.273 -15.57 -10.641 1 98.81 102 VAL A CA 1
ATOM 790 C C . VAL A 1 102 ? 9.219 -16 -9.625 1 98.81 102 VAL A C 1
ATOM 792 O O . VAL A 1 102 ? 8.875 -17.188 -9.547 1 98.81 102 VAL A O 1
ATOM 795 N N . ILE A 1 103 ? 8.773 -15.102 -8.859 1 98.81 103 ILE A N 1
ATOM 796 C CA . ILE A 1 103 ? 7.879 -15.406 -7.75 1 98.81 103 ILE A CA 1
ATOM 797 C C . ILE A 1 103 ? 6.539 -14.703 -7.957 1 98.81 103 ILE A C 1
ATOM 799 O O . ILE A 1 103 ? 6.488 -13.477 -8.094 1 98.81 103 ILE A O 1
ATOM 803 N N . LEU A 1 104 ? 5.457 -15.461 -8.039 1 98.69 104 LEU A N 1
ATOM 804 C CA . LEU A 1 104 ? 4.133 -14.891 -7.832 1 98.69 104 LEU A CA 1
ATOM 805 C C . LEU A 1 104 ? 3.826 -14.758 -6.348 1 98.69 104 LEU A C 1
ATOM 807 O O . LEU A 1 104 ? 3.639 -15.758 -5.652 1 98.69 104 LEU A O 1
ATOM 811 N N . GLY A 1 105 ? 3.871 -13.547 -5.93 1 97.25 105 GLY A N 1
ATOM 812 C CA . GLY A 1 105 ? 3.619 -13.359 -4.508 1 97.25 105 GLY A CA 1
ATOM 813 C C . GLY A 1 105 ? 3.965 -11.961 -4.023 1 97.25 105 GLY A C 1
ATOM 814 O O . GLY A 1 105 ? 4.488 -11.141 -4.785 1 97.25 105 GLY A O 1
ATOM 815 N N . GLY A 1 106 ? 3.553 -11.758 -2.76 1 96.75 106 GLY A N 1
ATOM 816 C CA . GLY A 1 106 ? 3.865 -10.492 -2.119 1 96.75 106 GLY A CA 1
ATOM 817 C C . GLY A 1 106 ? 3.029 -9.336 -2.643 1 96.75 106 GLY A C 1
ATOM 818 O O . GLY A 1 106 ? 1.932 -9.547 -3.164 1 96.75 106 GLY A O 1
ATOM 819 N N . ASN A 1 107 ? 3.441 -8.164 -2.318 1 97.5 107 ASN A N 1
ATOM 820 C CA . ASN A 1 107 ? 2.859 -6.879 -2.701 1 97.5 107 ASN A CA 1
ATOM 821 C C . ASN A 1 107 ? 3.84 -5.73 -2.486 1 97.5 107 ASN A C 1
ATOM 823 O O . ASN A 1 107 ? 4.953 -5.941 -2 1 97.5 107 ASN A O 1
ATOM 827 N N . TYR A 1 108 ? 3.58 -4.574 -3.062 1 96.31 108 TYR A N 1
ATOM 828 C CA . TYR A 1 108 ? 4.438 -3.422 -2.803 1 96.31 108 TYR A CA 1
ATOM 829 C C . TYR A 1 108 ? 3.609 -2.217 -2.371 1 96.31 108 TYR A C 1
ATOM 831 O O . TYR A 1 108 ? 4.16 -1.208 -1.923 1 96.31 108 TYR A O 1
ATOM 839 N N . TYR A 1 109 ? 2.254 -2.355 -2.354 1 96.25 109 TYR A N 1
ATOM 840 C CA . TYR A 1 109 ? 1.337 -1.335 -1.858 1 96.25 109 TYR A CA 1
ATOM 841 C C . TYR A 1 109 ? 0.47 -1.882 -0.73 1 96.25 109 TYR A C 1
ATOM 843 O O . TYR A 1 109 ? -0.529 -1.266 -0.351 1 96.25 109 TYR A O 1
ATOM 851 N N . GLY A 1 110 ? 0.824 -3.02 -0.291 1 96.06 110 GLY A N 1
ATOM 852 C CA . GLY A 1 110 ? 0.128 -3.604 0.844 1 96.06 110 GLY A CA 1
ATOM 853 C C . GLY A 1 110 ? -1.28 -4.059 0.511 1 96.06 110 GLY A C 1
ATOM 854 O O . GLY A 1 110 ? -2.139 -4.133 1.392 1 96.06 110 GLY A O 1
ATOM 855 N N . VAL A 1 111 ? -1.618 -4.348 -0.716 1 96.25 111 VAL A N 1
ATOM 856 C CA . VAL A 1 111 ? -2.908 -4.883 -1.137 1 96.25 111 VAL A CA 1
ATOM 857 C C . VAL A 1 111 ? -2.93 -6.398 -0.938 1 96.25 111 VAL A C 1
ATOM 859 O O . VAL A 1 111 ? -2.178 -7.125 -1.589 1 96.25 111 VAL A O 1
ATOM 862 N N . GLY A 1 112 ? -3.783 -6.832 0.005 1 92.81 112 GLY A N 1
ATOM 863 C CA . GLY A 1 112 ? -3.861 -8.25 0.321 1 92.81 112 GLY A CA 1
ATOM 864 C C . GLY A 1 112 ? -5.102 -8.922 -0.242 1 92.81 112 GLY A C 1
ATOM 865 O O . GLY A 1 112 ? -6.074 -8.25 -0.583 1 92.81 112 GLY A O 1
ATOM 866 N N . ASN A 1 113 ? -5.066 -10.242 -0.287 1 92.12 113 ASN A N 1
ATOM 867 C CA . ASN A 1 113 ? -6.188 -10.977 -0.862 1 92.12 113 ASN A CA 1
ATOM 868 C C . ASN A 1 113 ? -6.551 -12.195 -0.023 1 92.12 113 ASN A C 1
ATOM 870 O O . ASN A 1 113 ? -7.109 -13.164 -0.539 1 92.12 113 ASN A O 1
ATOM 874 N N . VAL A 1 114 ? -6.199 -12.156 1.245 1 90.5 114 VAL A N 1
ATOM 875 C CA . VAL A 1 114 ? -6.445 -13.312 2.107 1 90.5 114 VAL A CA 1
ATOM 876 C C . VAL A 1 114 ? -7.809 -13.172 2.779 1 90.5 114 VAL A C 1
ATOM 878 O O . VAL A 1 114 ? -8.656 -14.062 2.672 1 90.5 114 VAL A O 1
ATOM 881 N N . ASP A 1 115 ? -8.016 -12.109 3.486 1 88.88 115 ASP A N 1
ATOM 882 C CA . ASP A 1 115 ? -9.266 -11.797 4.168 1 88.88 115 ASP A CA 1
ATOM 883 C C . ASP A 1 115 ? -9.328 -10.32 4.555 1 88.88 115 ASP A C 1
ATOM 885 O O . ASP A 1 115 ? -8.414 -9.555 4.246 1 88.88 115 ASP A O 1
ATOM 889 N N . GLU A 1 116 ? -10.406 -9.914 5.207 1 89.12 116 GLU A N 1
ATOM 890 C CA . GLU A 1 116 ? -10.664 -8.508 5.512 1 89.12 116 GLU A CA 1
ATOM 891 C C . GLU A 1 116 ? -9.633 -7.961 6.492 1 89.12 116 GLU A C 1
ATOM 893 O O . GLU A 1 116 ? -9.43 -6.75 6.57 1 89.12 116 GLU A O 1
ATOM 898 N N . PHE A 1 117 ? -8.922 -8.805 7.203 1 90.75 117 PHE A N 1
ATOM 899 C CA . PHE A 1 117 ? -8.008 -8.352 8.25 1 90.75 117 PHE A CA 1
ATOM 900 C C . PHE A 1 117 ? -6.566 -8.68 7.887 1 90.75 117 PHE A C 1
ATOM 902 O O . PHE A 1 117 ? -5.73 -8.898 8.766 1 90.75 117 PHE A O 1
ATOM 909 N N . SER A 1 118 ? -6.324 -8.75 6.613 1 92.69 118 SER A N 1
ATOM 910 C CA . SER A 1 118 ? -4.965 -9.07 6.188 1 92.69 118 SER A CA 1
ATOM 911 C C . SER A 1 118 ? -4.539 -8.219 5 1 92.69 118 SER A C 1
ATOM 913 O O . SER A 1 118 ? -5.297 -8.055 4.039 1 92.69 118 SER A O 1
ATOM 915 N N . SER A 1 119 ? -3.334 -7.715 5.121 1 96.75 119 SER A N 1
ATOM 916 C CA . SER A 1 119 ? -2.746 -6.988 4 1 96.75 119 SER A CA 1
ATOM 917 C C . SER A 1 119 ? -1.759 -7.859 3.232 1 96.75 119 SER A C 1
ATOM 919 O O . SER A 1 119 ? -1.081 -7.383 2.318 1 96.75 119 SER A O 1
ATOM 921 N N . ALA A 1 120 ? -1.677 -9.133 3.562 1 96.56 120 ALA A N 1
ATOM 922 C CA . ALA A 1 120 ? -0.733 -10.039 2.908 1 96.56 120 ALA A CA 1
ATOM 923 C C . ALA A 1 120 ? -1.328 -10.617 1.63 1 96.56 120 ALA A C 1
ATOM 925 O O . ALA A 1 120 ? -2.547 -10.766 1.515 1 96.56 120 ALA A O 1
ATOM 926 N N . GLU A 1 121 ? -0.509 -10.867 0.711 1 96.75 121 GLU A N 1
ATOM 927 C CA . GLU A 1 121 ? -0.864 -11.664 -0.462 1 96.75 121 GLU A CA 1
ATOM 928 C C . GLU A 1 121 ? -0.921 -13.148 -0.126 1 96.75 121 GLU A C 1
ATOM 930 O O . GLU A 1 121 ? -0.174 -13.625 0.73 1 96.75 121 GLU A O 1
ATOM 935 N N . PHE A 1 122 ? -1.696 -13.906 -0.768 1 94.38 122 PHE A N 1
ATOM 936 C CA . PHE A 1 122 ? -2.086 -15.281 -0.479 1 94.38 122 PHE A CA 1
ATOM 937 C C . PHE A 1 122 ? -0.857 -16.156 -0.259 1 94.38 122 PHE A C 1
ATOM 939 O O . PHE A 1 122 ? -0.746 -16.828 0.766 1 94.38 122 PHE A O 1
ATOM 946 N N . ASN A 1 123 ? 0.099 -16.172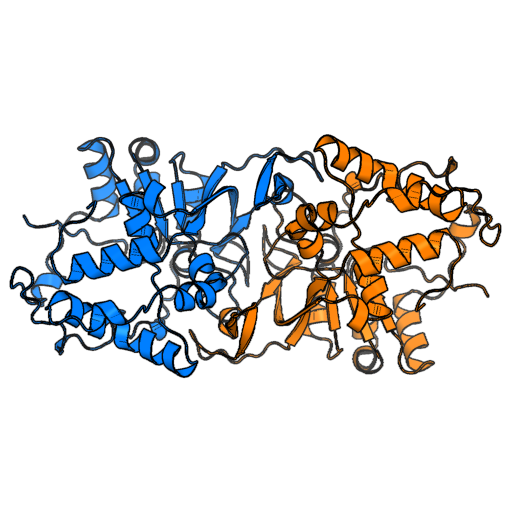 -1.184 1 96.62 123 ASN A N 1
ATOM 947 C CA . ASN A 1 123 ? 1.259 -17.047 -1.086 1 96.62 123 ASN A CA 1
ATOM 948 C C . ASN A 1 123 ? 2.18 -16.641 0.059 1 96.62 123 ASN A C 1
ATOM 950 O O . ASN A 1 123 ? 2.717 -17.484 0.768 1 96.62 123 ASN A O 1
ATOM 954 N N . PHE A 1 124 ? 2.334 -15.383 0.217 1 98 124 PHE A N 1
ATOM 955 C CA . PHE A 1 124 ? 3.189 -14.891 1.293 1 98 124 PHE A CA 1
ATOM 956 C C . PHE A 1 124 ? 2.508 -15.062 2.645 1 98 124 PHE A C 1
ATOM 958 O O . PHE A 1 124 ? 3.172 -15.297 3.656 1 98 124 PHE A O 1
ATOM 965 N N . SER A 1 125 ? 1.206 -14.93 2.676 1 96.06 125 SER A N 1
ATOM 966 C CA . SER A 1 125 ? 0.464 -15.258 3.887 1 96.06 125 SER A CA 1
ATOM 967 C C . SER A 1 125 ? 0.591 -16.75 4.223 1 96.06 125 SER A C 1
ATOM 969 O O . SER A 1 125 ? 0.614 -17.125 5.395 1 96.06 125 SER A O 1
ATOM 971 N N . GLY A 1 126 ? 0.665 -17.578 3.211 1 95.62 126 GLY A N 1
ATOM 972 C CA . GLY A 1 126 ? 0.765 -19.016 3.395 1 95.62 126 GLY A CA 1
ATOM 973 C C . GLY A 1 126 ? 2.004 -19.438 4.164 1 95.62 126 GLY A C 1
ATOM 974 O O . GLY A 1 126 ? 1.976 -20.406 4.91 1 95.62 126 GLY A O 1
ATOM 975 N N . ASP A 1 127 ? 3.066 -18.734 3.965 1 97.81 127 ASP A N 1
ATOM 976 C CA . ASP A 1 127 ? 4.293 -18.969 4.715 1 97.81 127 ASP A CA 1
ATOM 977 C C . ASP A 1 127 ? 5.148 -17.703 4.801 1 97.81 127 ASP A C 1
ATOM 979 O O . ASP A 1 127 ? 6.137 -17.578 4.078 1 97.81 127 ASP A O 1
ATOM 983 N N . PRO A 1 128 ? 4.801 -16.828 5.758 1 98.19 128 PRO A N 1
ATOM 984 C CA . PRO A 1 128 ? 5.512 -15.555 5.879 1 98.19 128 PRO A CA 1
ATOM 985 C C . PRO A 1 128 ? 7 -15.734 6.184 1 98.19 128 PRO A C 1
ATOM 987 O O . PRO A 1 128 ? 7.832 -14.969 5.691 1 98.19 128 PRO A O 1
ATOM 990 N N . GLU A 1 129 ? 7.355 -16.719 6.953 1 98.12 129 GLU A N 1
ATOM 991 C CA . GLU A 1 129 ? 8.758 -16.969 7.277 1 98.12 129 GLU A CA 1
ATOM 992 C C . GLU A 1 129 ? 9.555 -17.328 6.027 1 98.12 129 GLU A C 1
ATOM 994 O O . GLU A 1 129 ? 10.664 -16.828 5.824 1 98.12 129 GLU A O 1
ATOM 999 N N . ALA A 1 130 ? 8.977 -18.188 5.238 1 98.62 130 ALA A N 1
ATOM 1000 C CA . ALA A 1 130 ? 9.648 -18.562 3.998 1 98.62 130 ALA A CA 1
ATOM 1001 C C . ALA A 1 130 ? 9.844 -17.359 3.084 1 98.62 130 ALA A C 1
ATOM 1003 O O . ALA A 1 130 ? 10.898 -17.188 2.48 1 98.62 130 ALA A O 1
ATOM 1004 N N . ALA A 1 131 ? 8.781 -16.562 2.959 1 98.69 131 ALA A N 1
ATOM 1005 C CA . ALA A 1 131 ? 8.875 -15.352 2.154 1 98.69 131 ALA A CA 1
ATOM 1006 C C . ALA A 1 131 ? 10.016 -14.469 2.635 1 98.69 131 ALA A C 1
ATOM 1008 O O . ALA A 1 131 ? 10.797 -13.953 1.825 1 98.69 131 ALA A O 1
ATOM 1009 N N . LYS A 1 132 ? 10.148 -14.305 3.943 1 98.38 132 LYS A N 1
ATOM 1010 C CA . LYS A 1 132 ? 11.211 -13.484 4.516 1 98.38 132 LYS A CA 1
ATOM 1011 C C . LYS A 1 132 ? 12.586 -14.062 4.191 1 98.38 132 LYS A C 1
ATOM 1013 O O . LYS A 1 132 ? 13.484 -13.344 3.756 1 98.38 132 LYS A O 1
ATOM 1018 N N . ILE A 1 133 ? 12.742 -15.297 4.398 1 98.19 133 ILE A N 1
ATOM 1019 C CA . ILE A 1 133 ? 14.016 -15.961 4.141 1 98.19 133 ILE A CA 1
ATOM 1020 C C . ILE A 1 133 ? 14.422 -15.758 2.684 1 98.19 133 ILE A C 1
ATOM 1022 O O . ILE A 1 133 ? 15.547 -15.336 2.4 1 98.19 133 ILE A O 1
ATOM 1026 N N . VAL A 1 134 ? 13.523 -15.977 1.76 1 98.56 134 VAL A N 1
ATOM 1027 C CA . VAL A 1 134 ? 13.836 -15.945 0.335 1 98.56 134 VAL A CA 1
ATOM 1028 C C . VAL A 1 134 ? 14.117 -14.508 -0.1 1 98.56 134 VAL A C 1
ATOM 1030 O O . VAL A 1 134 ? 15.094 -14.242 -0.806 1 98.56 134 VAL A O 1
ATOM 1033 N N . LEU A 1 135 ? 13.344 -13.555 0.329 1 97.88 135 LEU A N 1
ATOM 1034 C CA . LEU A 1 135 ? 13.484 -12.18 -0.136 1 97.88 135 LEU A CA 1
ATOM 1035 C C . LEU A 1 135 ? 14.664 -11.492 0.543 1 97.88 135 LEU A C 1
ATOM 1037 O O . LEU A 1 135 ? 15.383 -10.711 -0.088 1 97.88 135 LEU A O 1
ATOM 1041 N N . GLU A 1 136 ? 14.906 -11.82 1.788 1 96.5 136 GLU A N 1
ATOM 1042 C CA . GLU A 1 136 ? 15.828 -10.992 2.553 1 96.5 136 GLU A CA 1
ATOM 1043 C C . GLU A 1 136 ? 17.188 -11.664 2.705 1 96.5 136 GLU A C 1
ATOM 1045 O O . GLU A 1 136 ? 18.219 -10.992 2.842 1 96.5 136 GLU A O 1
ATOM 1050 N N . GLU A 1 137 ? 17.203 -12.977 2.668 1 95.75 137 GLU A N 1
ATOM 1051 C CA . GLU A 1 137 ? 18.453 -13.648 3.002 1 95.75 137 GLU A CA 1
ATOM 1052 C C . GLU A 1 137 ? 19.141 -14.188 1.752 1 95.75 137 GLU A C 1
ATOM 1054 O O . GLU A 1 137 ? 20.359 -14.266 1.699 1 95.75 137 GLU A O 1
ATOM 1059 N N . MET A 1 138 ? 18.328 -14.57 0.76 1 95.81 138 MET A N 1
ATOM 1060 C CA . MET A 1 138 ? 18.922 -15.188 -0.424 1 95.81 138 MET A CA 1
ATOM 1061 C C . MET A 1 138 ? 19.516 -14.133 -1.348 1 95.81 138 MET A C 1
ATOM 1063 O O . MET A 1 138 ? 18.828 -13.172 -1.723 1 95.81 138 MET A O 1
ATOM 1067 N N . ASP A 1 139 ? 20.734 -14.375 -1.696 1 92.31 139 ASP A N 1
ATOM 1068 C CA . ASP A 1 139 ? 21.391 -13.508 -2.676 1 92.31 139 ASP A CA 1
ATOM 1069 C C . ASP A 1 139 ? 21.062 -13.961 -4.102 1 92.31 139 ASP A C 1
ATOM 1071 O O . ASP A 1 139 ? 21.969 -14.312 -4.863 1 92.31 139 ASP A O 1
ATOM 1075 N N . THR A 1 140 ? 19.828 -14.156 -4.445 1 94.94 140 THR A N 1
ATOM 1076 C CA . THR A 1 140 ? 19.312 -14.578 -5.742 1 94.94 140 THR A CA 1
ATOM 1077 C C . THR A 1 140 ? 18.625 -13.414 -6.457 1 94.94 140 THR A C 1
ATOM 1079 O O . THR A 1 140 ? 17.969 -12.594 -5.82 1 94.94 140 THR A O 1
ATOM 1082 N N . ASP A 1 141 ? 18.906 -13.297 -7.746 1 94.12 141 ASP A N 1
ATOM 1083 C CA . ASP A 1 141 ? 18.141 -12.328 -8.523 1 94.12 141 ASP A CA 1
ATOM 1084 C C . ASP A 1 141 ? 16.672 -12.719 -8.602 1 94.12 141 ASP A C 1
ATOM 1086 O O . ASP A 1 141 ? 16.328 -13.758 -9.164 1 94.12 141 ASP A O 1
ATOM 1090 N N . ILE A 1 142 ? 15.867 -11.922 -8.023 1 97.88 142 ILE A N 1
ATOM 1091 C CA . ILE A 1 142 ? 14.453 -12.25 -7.902 1 97.88 142 ILE A CA 1
ATOM 1092 C C . ILE A 1 142 ? 13.617 -11.281 -8.742 1 97.88 142 ILE A C 1
ATOM 1094 O O . ILE A 1 142 ? 13.836 -10.07 -8.688 1 97.88 142 ILE A O 1
ATOM 1098 N N . THR A 1 143 ? 12.758 -11.797 -9.539 1 98.56 143 THR A N 1
ATOM 1099 C CA . THR A 1 143 ? 11.641 -11.055 -10.117 1 98.56 143 THR A CA 1
ATOM 1100 C C . THR A 1 143 ? 10.344 -11.367 -9.383 1 98.56 143 THR A C 1
ATOM 1102 O O . THR A 1 143 ? 9.867 -12.508 -9.414 1 98.56 143 THR A O 1
ATOM 1105 N N . LEU A 1 144 ? 9.867 -10.398 -8.711 1 98.69 144 LEU A N 1
ATOM 1106 C CA . LEU A 1 144 ? 8.617 -10.539 -7.969 1 98.69 144 LEU A CA 1
ATOM 1107 C C . LEU A 1 144 ? 7.426 -10.094 -8.812 1 98.69 144 LEU A C 1
ATOM 1109 O O . LEU A 1 144 ? 7.438 -8.992 -9.367 1 98.69 144 LEU A O 1
ATOM 1113 N N . VAL A 1 145 ? 6.434 -10.898 -9 1 98.56 145 VAL A N 1
ATOM 1114 C CA . VAL A 1 145 ? 5.191 -10.609 -9.711 1 98.56 145 VAL A CA 1
ATOM 1115 C C . VAL A 1 145 ? 4.027 -10.562 -8.719 1 98.56 145 VAL A C 1
ATOM 1117 O O . VAL A 1 145 ? 3.367 -11.578 -8.477 1 98.56 145 VAL A O 1
ATOM 1120 N N . PRO A 1 146 ? 3.779 -9.398 -8.203 1 97.94 146 PRO A N 1
ATOM 1121 C CA . PRO A 1 146 ? 2.736 -9.305 -7.18 1 97.94 146 PRO A CA 1
ATOM 1122 C C . PRO A 1 146 ? 1.331 -9.477 -7.75 1 97.94 146 PRO A C 1
ATOM 1124 O O . PRO A 1 146 ? 1.03 -8.953 -8.828 1 97.94 146 PRO A O 1
ATOM 1127 N N . TRP A 1 147 ? 0.469 -10.133 -6.992 1 95.62 147 TRP A N 1
ATOM 1128 C CA . TRP A 1 147 ? -0.946 -10.281 -7.316 1 95.62 147 TRP A CA 1
ATOM 1129 C C . TRP A 1 147 ? -1.619 -8.914 -7.43 1 95.62 147 TRP A C 1
ATOM 1131 O O . TRP A 1 147 ? -2.543 -8.734 -8.227 1 95.62 147 TRP A O 1
ATOM 1141 N N . GLU A 1 148 ? -1.222 -7.934 -6.668 1 95.25 148 GLU A N 1
ATOM 1142 C CA . GLU A 1 148 ? -1.891 -6.641 -6.559 1 95.25 148 GLU A CA 1
ATOM 1143 C C . GLU A 1 148 ? -1.962 -5.938 -7.91 1 95.25 148 GLU A C 1
ATOM 1145 O O . GLU A 1 148 ? -2.865 -5.133 -8.156 1 95.25 148 GLU A O 1
ATOM 1150 N N . ASN A 1 149 ? -1.048 -6.309 -8.875 1 94.12 149 ASN A N 1
ATOM 1151 C CA . ASN A 1 149 ? -1.125 -5.738 -10.219 1 94.12 149 ASN A CA 1
ATOM 1152 C C . ASN A 1 149 ? -2.379 -6.203 -10.953 1 94.12 149 ASN A C 1
ATOM 1154 O O . ASN A 1 149 ? -3 -5.426 -11.68 1 94.12 149 ASN A O 1
ATOM 1158 N N . VAL A 1 150 ? -2.664 -7.426 -10.766 1 94 150 VAL A N 1
ATOM 1159 C CA . VAL A 1 150 ? -3.857 -8 -11.375 1 94 150 VAL A CA 1
ATOM 1160 C C . VAL A 1 150 ? -5.105 -7.336 -10.797 1 94 150 VAL A C 1
ATOM 1162 O O . VAL A 1 150 ? -6.043 -7.02 -11.539 1 94 150 VAL A O 1
ATOM 1165 N N . TYR A 1 151 ? -5.094 -7.105 -9.547 1 95.06 151 TYR A N 1
ATOM 1166 C CA . TYR A 1 151 ? -6.223 -6.492 -8.852 1 95.06 151 TYR A CA 1
ATOM 1167 C C . TYR A 1 151 ? -6.371 -5.027 -9.242 1 95.06 151 TYR A C 1
ATOM 1169 O O . TYR A 1 151 ? -7.438 -4.602 -9.695 1 95.06 151 TYR A O 1
ATOM 1177 N N . LEU A 1 152 ? -5.297 -4.27 -9.164 1 95.12 152 LEU A N 1
ATOM 1178 C CA . LEU A 1 152 ? -5.336 -2.824 -9.344 1 95.12 152 LEU A CA 1
ATOM 1179 C C . LEU A 1 152 ? -5.598 -2.465 -10.805 1 95.12 152 LEU A C 1
ATOM 1181 O O . LEU A 1 152 ? -6.223 -1.444 -11.094 1 95.12 152 LEU A O 1
ATOM 1185 N N . LYS A 1 153 ? -5.184 -3.328 -11.727 1 94.88 153 LYS A N 1
ATOM 1186 C CA . LYS A 1 153 ? -5.309 -3.023 -13.148 1 94.88 153 LYS A CA 1
ATOM 1187 C C . LYS A 1 153 ? -6.367 -3.9 -13.805 1 94.88 153 LYS A C 1
ATOM 1189 O O . LYS A 1 153 ? -6.457 -3.953 -15.039 1 94.88 153 LYS A O 1
ATOM 1194 N N . GLY A 1 154 ? -7.125 -4.586 -13.047 1 95.31 154 GLY A N 1
ATOM 1195 C CA . GLY A 1 154 ? -8.078 -5.566 -13.547 1 95.31 154 GLY A CA 1
ATOM 1196 C C . GLY A 1 154 ? -9.055 -4.984 -14.547 1 95.31 154 GLY A C 1
ATOM 1197 O O . GLY A 1 154 ? -9.25 -5.543 -15.633 1 95.31 154 GLY A O 1
ATOM 1198 N N . ALA A 1 155 ? -9.68 -3.855 -14.219 1 95.38 155 ALA A N 1
ATOM 1199 C CA . ALA A 1 155 ? -10.672 -3.238 -15.094 1 95.38 155 ALA A CA 1
ATOM 1200 C C . ALA A 1 155 ? -10.031 -2.787 -16.406 1 95.38 155 ALA A C 1
ATOM 1202 O O . ALA A 1 155 ? -10.625 -2.938 -17.484 1 95.38 155 ALA A O 1
ATOM 1203 N N . GLU A 1 156 ? -8.852 -2.254 -16.297 1 95.5 156 GLU A N 1
ATOM 1204 C CA . GLU A 1 156 ? -8.117 -1.845 -17.5 1 95.5 156 GLU A CA 1
ATOM 1205 C C . GLU A 1 156 ? -7.82 -3.037 -18.406 1 95.5 156 GLU A C 1
ATOM 1207 O O . GLU A 1 156 ? -7.984 -2.957 -19.625 1 95.5 156 GLU A O 1
ATOM 1212 N N . HIS A 1 157 ? -7.402 -4.113 -17.828 1 97.25 157 HIS A N 1
ATOM 1213 C CA . HIS A 1 157 ? -7.051 -5.309 -18.578 1 97.25 157 HIS A CA 1
ATOM 1214 C C . HIS A 1 157 ? -8.289 -5.938 -19.219 1 97.25 157 HIS A C 1
ATOM 1216 O O . HIS A 1 157 ? -8.219 -6.465 -20.328 1 97.25 157 HIS A O 1
ATOM 1222 N N . GLU A 1 158 ? -9.398 -5.863 -18.531 1 96.88 158 GLU A N 1
ATOM 1223 C CA . GLU A 1 158 ? -10.656 -6.387 -19.062 1 96.88 158 GLU A CA 1
ATOM 1224 C C . GLU A 1 158 ? -11.094 -5.617 -20.297 1 96.88 158 GLU A C 1
ATOM 1226 O O . GLU A 1 158 ? -11.836 -6.145 -21.141 1 96.88 158 GLU A O 1
ATOM 1231 N N . ALA A 1 159 ? -10.703 -4.375 -20.375 1 96.75 159 ALA A N 1
ATOM 1232 C CA . ALA A 1 159 ? -11.016 -3.568 -21.547 1 96.75 159 ALA A CA 1
ATOM 1233 C C . ALA A 1 159 ? -10.133 -3.953 -22.734 1 96.75 159 ALA A C 1
ATOM 1235 O O . ALA A 1 159 ? -10.438 -3.615 -23.875 1 96.75 159 ALA A O 1
ATOM 1236 N N . GLU A 1 160 ? -9.047 -4.668 -22.484 1 97.56 160 GLU A N 1
ATOM 1237 C CA . GLU A 1 160 ? -8.062 -4.977 -23.516 1 97.56 160 GLU A CA 1
ATOM 1238 C C . GLU A 1 160 ? -8.25 -6.395 -24.047 1 97.56 160 GLU A C 1
ATOM 1240 O O . GLU A 1 160 ? -7.934 -6.68 -25.203 1 97.56 160 GLU A O 1
ATOM 1245 N N . VAL A 1 161 ? -8.68 -7.285 -23.203 1 98.31 161 VAL A N 1
ATOM 1246 C CA . VAL A 1 161 ? -8.805 -8.672 -23.625 1 98.31 161 VAL A CA 1
ATOM 1247 C C . VAL A 1 161 ? -10.086 -9.281 -23.062 1 98.31 161 VAL A C 1
ATOM 1249 O O . VAL A 1 161 ? -10.625 -8.781 -22.062 1 98.31 161 VAL A O 1
ATOM 1252 N N . ASP A 1 162 ? -10.562 -10.344 -23.719 1 98.38 162 ASP A N 1
ATOM 1253 C CA . ASP A 1 162 ? -11.602 -11.219 -23.203 1 98.38 162 ASP A CA 1
ATOM 1254 C C . ASP A 1 162 ? -11 -12.445 -22.516 1 98.38 162 ASP A C 1
ATOM 1256 O O . ASP A 1 162 ? -10.586 -13.398 -23.172 1 98.38 162 ASP A O 1
ATOM 1260 N N . PHE A 1 163 ? -11.016 -12.461 -21.156 1 98.19 163 PHE A N 1
ATOM 1261 C CA . PHE A 1 163 ? -10.305 -13.477 -20.375 1 98.19 163 PHE A CA 1
ATOM 1262 C C . PHE A 1 163 ? -10.969 -14.836 -20.531 1 98.19 163 PHE A C 1
ATOM 1264 O O . PHE A 1 163 ? -10.383 -15.867 -20.172 1 98.19 163 PHE A O 1
ATOM 1271 N N . ASP A 1 164 ? -12.148 -14.883 -21.109 1 97.44 164 ASP A N 1
ATOM 1272 C CA . ASP A 1 164 ? -12.883 -16.141 -21.234 1 97.44 164 ASP A CA 1
ATOM 1273 C C . ASP A 1 164 ? -12.75 -16.703 -22.641 1 97.44 164 ASP A C 1
ATOM 1275 O O . ASP A 1 164 ? -13.102 -17.859 -22.875 1 97.44 164 ASP A O 1
ATOM 1279 N N . ALA A 1 165 ? -12.25 -15.953 -23.547 1 97.94 165 ALA A N 1
ATOM 1280 C CA . ALA A 1 165 ? -12.305 -16.312 -24.969 1 97.94 165 ALA A CA 1
ATOM 1281 C C . ALA A 1 165 ? -11.539 -17.609 -25.234 1 97.94 165 ALA A C 1
ATOM 1283 O O . ALA A 1 165 ? -12.016 -18.484 -25.969 1 97.94 165 ALA A O 1
ATOM 1284 N N . HIS A 1 166 ? -10.383 -17.766 -24.641 1 96.81 166 HIS A N 1
ATOM 1285 C CA . HIS A 1 166 ? -9.555 -18.938 -24.891 1 96.81 166 HIS A CA 1
ATOM 1286 C C . HIS A 1 166 ? -10.195 -20.188 -24.328 1 96.81 166 HIS A C 1
ATOM 1288 O O . HIS A 1 166 ? -9.867 -21.312 -24.734 1 96.81 166 HIS A O 1
ATOM 1294 N N . LEU A 1 167 ? -11.078 -20.047 -23.391 1 96.19 167 LEU A N 1
ATOM 1295 C CA . LEU A 1 167 ? -11.75 -21.172 -22.75 1 96.19 167 LEU A CA 1
ATOM 1296 C C . LEU A 1 167 ? -12.828 -21.766 -23.672 1 96.19 167 LEU A C 1
ATOM 1298 O O . LEU A 1 167 ? -13.32 -22.859 -23.422 1 96.19 167 LEU A O 1
ATOM 1302 N N . LYS A 1 168 ? -13.18 -21.031 -24.719 1 95.75 168 LYS A N 1
ATOM 1303 C CA . LYS A 1 168 ? -14.289 -21.406 -25.594 1 95.75 168 LYS A CA 1
ATOM 1304 C C . LYS A 1 168 ? -13.789 -22.172 -26.812 1 95.75 168 LYS A C 1
ATOM 1306 O O . LYS A 1 168 ? -14.586 -22.594 -27.656 1 95.75 168 LYS A O 1
ATOM 1311 N N . VAL A 1 169 ? -12.562 -22.328 -26.891 1 94.88 169 VAL A N 1
ATOM 1312 C CA . VAL A 1 169 ? -11.977 -23.094 -27.984 1 94.88 169 VAL A CA 1
ATOM 1313 C C . VAL A 1 169 ? -12.25 -24.594 -27.781 1 94.88 169 VAL A C 1
ATOM 1315 O O . VAL A 1 169 ? -12.219 -25.078 -26.641 1 94.88 169 VAL A O 1
ATOM 1318 N N . ASP A 1 170 ? -12.523 -25.266 -28.844 1 92.62 170 ASP A N 1
ATOM 1319 C CA . ASP A 1 170 ? -12.867 -26.688 -28.766 1 92.62 170 ASP A CA 1
ATOM 1320 C C . ASP A 1 170 ? -11.617 -27.547 -28.703 1 92.62 170 ASP A C 1
ATOM 1322 O O . ASP A 1 170 ? -11.297 -28.25 -29.672 1 92.62 170 ASP A O 1
ATOM 1326 N N . THR A 1 171 ? -10.883 -27.547 -27.641 1 91.06 171 THR A N 1
ATOM 1327 C CA . THR A 1 171 ? -9.719 -28.375 -27.359 1 91.06 171 THR A CA 1
ATOM 1328 C C . THR A 1 171 ? -9.766 -28.922 -25.938 1 91.06 171 THR A C 1
ATOM 1330 O O . THR A 1 171 ? -10.391 -28.312 -25.062 1 91.06 171 THR A O 1
ATOM 1333 N N . PRO A 1 172 ? -9.141 -30.062 -25.719 1 87.44 172 PRO A N 1
ATOM 1334 C CA . PRO A 1 172 ? -9.133 -30.641 -24.375 1 87.44 172 PRO A CA 1
ATOM 1335 C C . PRO A 1 172 ? -8.562 -29.688 -23.328 1 87.44 172 PRO A C 1
ATOM 1337 O O . PRO A 1 172 ? -9.086 -29.594 -22.203 1 87.44 172 PRO A O 1
ATOM 1340 N N . LEU A 1 173 ? -7.492 -29 -23.641 1 89.5 173 LEU A N 1
ATOM 1341 C CA . LEU A 1 173 ? -6.863 -28.109 -22.688 1 89.5 173 LEU A CA 1
ATOM 1342 C C . LEU A 1 173 ? -7.785 -26.938 -22.344 1 89.5 173 LEU A C 1
ATOM 1344 O O . LEU A 1 173 ? -7.906 -26.547 -21.172 1 89.5 173 LEU A O 1
ATOM 1348 N N . ALA A 1 174 ? -8.43 -26.359 -23.344 1 93.06 174 ALA A N 1
ATOM 1349 C CA . ALA A 1 174 ? -9.383 -25.281 -23.094 1 93.06 174 ALA A CA 1
ATOM 1350 C C . ALA A 1 174 ? -10.508 -25.734 -22.172 1 93.06 174 ALA A C 1
ATOM 1352 O O . ALA A 1 174 ? -10.898 -25.016 -21.25 1 93.06 174 ALA A O 1
ATOM 1353 N N . SER A 1 175 ? -10.984 -26.922 -22.438 1 89.38 175 SER A N 1
ATOM 1354 C CA . SER A 1 175 ? -12.047 -27.484 -21.625 1 89.38 175 SER A CA 1
ATOM 1355 C C . SER A 1 175 ? -11.594 -27.688 -20.188 1 89.38 175 SER A C 1
ATOM 1357 O O . SER A 1 175 ? -12.344 -27.406 -19.25 1 89.38 175 SER A O 1
ATOM 1359 N N . PHE A 1 176 ? -10.414 -28.172 -20.031 1 87.5 176 PHE A N 1
ATOM 1360 C CA . PHE A 1 176 ? -9.852 -28.344 -18.703 1 87.5 176 PHE A CA 1
ATOM 1361 C C . PHE A 1 176 ? -9.781 -27.016 -17.953 1 87.5 176 PHE A C 1
ATOM 1363 O O . PHE A 1 176 ? -10.211 -26.922 -16.812 1 87.5 176 PHE A O 1
ATOM 1370 N N . LEU A 1 177 ? -9.203 -26.016 -18.594 1 92.56 177 LEU A N 1
ATOM 1371 C CA . LEU A 1 177 ? -9.047 -24.719 -17.969 1 92.56 177 LEU A CA 1
ATOM 1372 C C . LEU A 1 177 ? -10.398 -24.109 -17.625 1 92.56 177 LEU A C 1
ATOM 1374 O O . LEU A 1 177 ? -10.547 -23.438 -16.609 1 92.56 177 LEU A O 1
ATOM 1378 N N . ALA A 1 178 ? -11.391 -24.359 -18.484 1 92.25 178 ALA A N 1
ATOM 1379 C CA . ALA A 1 178 ? -12.742 -23.859 -18.25 1 92.25 178 ALA A CA 1
ATOM 1380 C C . ALA A 1 178 ? -13.32 -24.453 -16.969 1 92.25 178 ALA A C 1
ATOM 1382 O O . ALA A 1 178 ? -13.938 -23.75 -16.156 1 92.25 178 ALA A O 1
ATOM 1383 N N . VAL A 1 179 ? -13.062 -25.734 -16.75 1 87.81 179 VAL A N 1
ATOM 1384 C CA . VAL A 1 179 ? -13.57 -26.422 -15.562 1 87.81 179 VAL A CA 1
ATOM 1385 C C . VAL A 1 179 ? -12.789 -25.953 -14.336 1 87.81 179 VAL A C 1
ATOM 1387 O O . VAL A 1 179 ? -13.383 -25.641 -13.297 1 87.81 179 VAL A O 1
ATOM 1390 N N . ALA A 1 180 ? -11.516 -25.875 -14.469 1 89.19 180 ALA A N 1
ATOM 1391 C CA . ALA A 1 180 ? -10.633 -25.547 -13.352 1 89.19 180 ALA A CA 1
ATOM 1392 C C . ALA A 1 180 ? -10.914 -24.141 -12.82 1 89.19 180 ALA A C 1
ATOM 1394 O O . ALA A 1 180 ? -10.742 -23.875 -11.633 1 89.19 180 ALA A O 1
ATOM 1395 N N . THR A 1 181 ? -11.375 -23.219 -13.68 1 93.12 181 THR A N 1
ATOM 1396 C CA . THR A 1 181 ? -11.516 -21.828 -13.281 1 93.12 181 THR A CA 1
ATOM 1397 C C . THR A 1 181 ? -12.984 -21.453 -13.102 1 93.12 181 THR A C 1
ATOM 1399 O O . THR A 1 181 ? -13.32 -20.297 -12.891 1 93.12 181 THR A O 1
ATOM 1402 N N . ARG A 1 182 ? -13.867 -22.406 -13.18 1 91.25 182 ARG A N 1
ATOM 1403 C CA . ARG A 1 182 ? -15.305 -22.172 -13.234 1 91.25 182 ARG A CA 1
ATOM 1404 C C . ARG A 1 182 ? -15.773 -21.391 -12.016 1 91.25 182 ARG A C 1
ATOM 1406 O O . ARG A 1 182 ? -16.5 -20.406 -12.141 1 91.25 182 ARG A O 1
ATOM 1413 N N . ILE A 1 183 ? -15.359 -21.781 -10.805 1 89.25 183 ILE A N 1
ATOM 1414 C CA . ILE A 1 183 ? -15.828 -21.156 -9.57 1 89.25 183 ILE A CA 1
ATOM 1415 C C . ILE A 1 183 ? -15.359 -19.703 -9.516 1 89.25 183 ILE A C 1
ATOM 1417 O O . ILE A 1 183 ? -16.141 -18.812 -9.195 1 89.25 183 ILE A O 1
ATOM 1421 N N . CYS A 1 184 ? -14.102 -19.5 -9.852 1 91.94 184 CYS A N 1
ATOM 1422 C CA . CYS A 1 184 ? -13.547 -18.156 -9.852 1 91.94 184 CYS A CA 1
ATOM 1423 C C . CYS A 1 184 ? -14.297 -17.266 -10.836 1 91.94 184 CYS A C 1
ATOM 1425 O O . CYS A 1 184 ? -14.625 -16.109 -10.508 1 91.94 184 CYS A O 1
ATOM 1427 N N . ARG A 1 185 ? -14.547 -17.812 -11.961 1 94.38 185 ARG A N 1
ATOM 1428 C CA . ARG A 1 185 ? -15.258 -17.047 -12.984 1 94.38 185 ARG A CA 1
ATOM 1429 C C . ARG A 1 185 ? -16.688 -16.734 -12.539 1 94.38 185 ARG A C 1
ATOM 1431 O O . ARG A 1 185 ? -17.188 -15.633 -12.789 1 94.38 185 ARG A O 1
ATOM 1438 N N . GLU A 1 186 ? -17.281 -17.688 -11.898 1 92.81 186 GLU A N 1
ATOM 1439 C CA . GLU A 1 186 ? -18.625 -17.469 -11.398 1 92.81 186 GLU A CA 1
ATOM 1440 C C . GLU A 1 186 ? -18.656 -16.375 -10.336 1 92.81 186 GLU A C 1
ATOM 1442 O O . GLU A 1 186 ? -19.531 -15.5 -10.352 1 92.81 186 GLU A O 1
ATOM 1447 N N . VAL A 1 187 ? -17.75 -16.406 -9.453 1 90.38 187 VAL A N 1
ATOM 1448 C CA . VAL A 1 187 ? -17.672 -15.406 -8.391 1 90.38 187 VAL A CA 1
ATOM 1449 C C . VAL A 1 187 ? -17.469 -14.016 -8.992 1 90.38 187 VAL A C 1
ATOM 1451 O O . VAL A 1 187 ? -18.188 -13.078 -8.664 1 90.38 187 VAL A O 1
ATOM 1454 N N . MET A 1 188 ? -16.547 -13.898 -9.891 1 93.69 188 MET A N 1
ATOM 1455 C CA . MET A 1 188 ? -16.25 -12.609 -10.516 1 93.69 188 MET A CA 1
ATOM 1456 C C . MET A 1 188 ? -17.438 -12.141 -11.359 1 93.69 188 MET A C 1
ATOM 1458 O O . MET A 1 188 ? -17.75 -10.945 -11.391 1 93.69 188 MET A O 1
ATOM 1462 N N . GLY A 1 189 ? -18.062 -13.086 -11.969 1 95.12 189 GLY A N 1
ATOM 1463 C CA . GLY A 1 189 ? -19.203 -12.781 -12.812 1 95.12 189 GLY A CA 1
ATOM 1464 C C . GLY A 1 189 ? -20.344 -12.109 -12.062 1 95.12 189 GLY A C 1
ATOM 1465 O O . GLY A 1 189 ? -21.078 -11.312 -12.641 1 95.12 189 GLY A O 1
ATOM 1466 N N . LYS A 1 190 ? -20.453 -12.406 -10.805 1 93.31 190 LYS A N 1
ATOM 1467 C CA . LYS A 1 190 ? -21.484 -11.805 -9.969 1 93.31 190 LYS A CA 1
ATOM 1468 C C . LYS A 1 190 ? -21.328 -10.289 -9.914 1 93.31 190 LYS A C 1
ATOM 1470 O O . LYS A 1 190 ? -22.281 -9.562 -9.656 1 93.31 190 LYS A O 1
ATOM 1475 N N . TYR A 1 191 ? -20.156 -9.836 -10.219 1 93.81 191 TYR A N 1
ATOM 1476 C CA . TYR A 1 191 ? -19.875 -8.414 -10.109 1 93.81 191 TYR A CA 1
ATOM 1477 C C . TYR A 1 191 ? -19.609 -7.805 -11.484 1 93.81 191 TYR A C 1
ATOM 1479 O O . TYR A 1 191 ? -19.062 -6.703 -11.594 1 93.81 191 TYR A O 1
ATOM 1487 N N . GLY A 1 192 ? -19.906 -8.531 -12.492 1 94.5 192 GLY A N 1
ATOM 1488 C CA . GLY A 1 192 ? -19.703 -8.055 -13.852 1 94.5 192 GLY A CA 1
ATOM 1489 C C . GLY A 1 192 ? -18.234 -7.996 -14.242 1 94.5 192 GLY A C 1
ATOM 1490 O O . GLY A 1 192 ? -17.844 -7.184 -15.086 1 94.5 192 GLY A O 1
ATOM 1491 N N . ARG A 1 193 ? -17.453 -8.789 -13.586 1 95.62 193 ARG A N 1
ATOM 1492 C CA . ARG A 1 193 ? -16.016 -8.828 -13.82 1 95.62 193 ARG A CA 1
ATOM 1493 C C . ARG A 1 193 ? -15.578 -10.203 -14.336 1 95.62 193 ARG A C 1
ATOM 1495 O O . ARG A 1 193 ? -16.344 -11.164 -14.273 1 95.62 193 ARG A O 1
ATOM 1502 N N . GLN A 1 194 ? -14.391 -10.234 -14.875 1 96.81 194 GLN A N 1
ATOM 1503 C CA . GLN A 1 194 ? -13.828 -11.492 -15.352 1 96.81 194 GLN A CA 1
ATOM 1504 C C . GLN A 1 194 ? -12.68 -11.953 -14.461 1 96.81 194 GLN A C 1
ATOM 1506 O O . GLN A 1 194 ? -12.039 -11.133 -13.797 1 96.81 194 GLN A O 1
ATOM 1511 N N . TYR A 1 195 ? -12.516 -13.266 -14.422 1 95.44 195 TYR A N 1
ATOM 1512 C CA . TYR A 1 195 ? -11.344 -13.844 -13.766 1 95.44 195 TYR A CA 1
ATOM 1513 C C . TYR A 1 195 ? -10.102 -13.688 -14.641 1 95.44 195 TYR A C 1
ATOM 1515 O O . TYR A 1 195 ? -9.992 -14.32 -15.695 1 95.44 195 TYR A O 1
ATOM 1523 N N . GLY A 1 196 ? -9.188 -12.805 -14.242 1 95.75 196 GLY A N 1
ATOM 1524 C CA . GLY A 1 196 ? -8.023 -12.461 -15.055 1 95.75 196 GLY A CA 1
ATOM 1525 C C . GLY A 1 196 ? -6.867 -13.422 -14.867 1 95.75 196 GLY A C 1
ATOM 1526 O O . GLY A 1 196 ? -6.969 -14.391 -14.109 1 95.75 196 GLY A O 1
ATOM 1527 N N . TYR A 1 197 ? -5.793 -13.156 -15.656 1 97.12 197 TYR A N 1
ATOM 1528 C CA . TYR A 1 197 ? -4.57 -13.945 -15.555 1 97.12 197 TYR A CA 1
ATOM 1529 C C . TYR A 1 197 ? -3.768 -13.539 -14.32 1 97.12 197 TYR A C 1
ATOM 1531 O O . TYR A 1 197 ? -3.602 -12.352 -14.039 1 97.12 197 TYR A O 1
ATOM 1539 N N . CYS A 1 198 ? -3.33 -14.445 -13.539 1 95.5 198 CYS A N 1
ATOM 1540 C CA . CYS A 1 198 ? -2.502 -14.188 -12.367 1 95.5 198 CYS A CA 1
ATOM 1541 C C . CYS A 1 198 ? -1.241 -15.039 -12.391 1 95.5 198 CYS A C 1
ATOM 1543 O O . CYS A 1 198 ? -0.166 -14.562 -12.75 1 95.5 198 CYS A O 1
ATOM 1545 N N . ASP A 1 199 ? -1.428 -16.359 -12.188 1 96.56 199 ASP A N 1
ATOM 1546 C CA . ASP A 1 199 ? -0.303 -17.297 -12.234 1 96.56 199 ASP A CA 1
ATOM 1547 C C . ASP A 1 199 ? 0.361 -17.281 -13.609 1 96.56 199 ASP A C 1
ATOM 1549 O O . ASP A 1 199 ? 1.582 -17.406 -13.719 1 96.56 199 ASP A O 1
ATOM 1553 N N . GLU A 1 200 ? -0.44 -17.094 -14.625 1 97.38 200 GLU A N 1
ATOM 1554 C CA . GLU A 1 200 ? 0.021 -17.062 -16 1 97.38 200 GLU A CA 1
ATOM 1555 C C . GLU A 1 200 ? 1.021 -15.922 -16.234 1 97.38 200 GLU A C 1
ATOM 1557 O O . GLU A 1 200 ? 1.939 -16.047 -17.047 1 97.38 200 GLU A O 1
ATOM 1562 N N . ILE A 1 201 ? 0.877 -14.875 -15.453 1 98.12 201 ILE A N 1
ATOM 1563 C CA . ILE A 1 201 ? 1.771 -13.734 -15.617 1 98.12 201 ILE A CA 1
ATOM 1564 C C . ILE A 1 201 ? 3.174 -14.109 -15.141 1 98.12 201 ILE A C 1
ATOM 1566 O O . ILE A 1 201 ? 4.164 -13.773 -15.789 1 98.12 201 ILE A O 1
ATOM 1570 N N . ALA A 1 202 ? 3.256 -14.789 -14.008 1 98.38 202 ALA A N 1
ATOM 1571 C CA . ALA A 1 202 ? 4.551 -15.211 -13.484 1 98.38 202 ALA A CA 1
ATOM 1572 C C . ALA A 1 202 ? 5.242 -16.172 -14.445 1 98.38 202 ALA A C 1
ATOM 1574 O O . ALA A 1 202 ? 6.434 -16.031 -14.734 1 98.38 202 ALA A O 1
ATOM 1575 N N . VAL A 1 203 ? 4.477 -17.141 -14.992 1 98 203 VAL A N 1
ATOM 1576 C CA . VAL A 1 203 ? 5.043 -18.109 -15.914 1 98 203 VAL A CA 1
ATOM 1577 C C . VAL A 1 203 ? 5.484 -17.406 -17.203 1 98 203 VAL A C 1
ATOM 1579 O O . VAL A 1 203 ? 6.594 -17.641 -17.688 1 98 203 VAL A O 1
ATOM 1582 N N . SER A 1 204 ? 4.617 -16.5 -17.703 1 98.25 204 SER A N 1
ATOM 1583 C CA . SER A 1 204 ? 4.953 -15.766 -18.922 1 98.25 204 SER A CA 1
ATOM 1584 C C . SER A 1 204 ? 6.191 -14.898 -18.703 1 98.25 204 SER A C 1
ATOM 1586 O O . SER A 1 204 ? 7.035 -14.789 -19.594 1 98.25 204 SER A O 1
ATOM 1588 N N . THR A 1 205 ? 6.281 -14.312 -17.531 1 98.38 205 THR A N 1
ATOM 1589 C CA . THR A 1 205 ? 7.449 -13.508 -17.188 1 98.38 205 THR A CA 1
ATOM 1590 C C . THR A 1 205 ? 8.719 -14.352 -17.203 1 98.38 205 THR A C 1
ATOM 1592 O O . THR A 1 205 ? 9.758 -13.914 -17.703 1 98.38 205 THR A O 1
ATOM 1595 N N . ALA A 1 206 ? 8.633 -15.555 -16.703 1 97.88 206 ALA A N 1
ATOM 1596 C CA . ALA A 1 206 ? 9.781 -16.453 -16.688 1 97.88 206 ALA A CA 1
ATOM 1597 C C . ALA A 1 206 ? 10.195 -16.844 -18.109 1 97.88 206 ALA A C 1
ATOM 1599 O O . ALA A 1 206 ? 11.383 -17.031 -18.391 1 97.88 206 ALA A O 1
ATOM 1600 N N . ILE A 1 207 ? 9.211 -16.953 -19 1 97.31 207 ILE A N 1
ATOM 1601 C CA . ILE A 1 207 ? 9.461 -17.375 -20.375 1 97.31 207 ILE A CA 1
ATOM 1602 C C . ILE A 1 207 ? 10.133 -16.234 -21.141 1 97.31 207 ILE A C 1
ATOM 1604 O O . ILE A 1 207 ? 11.148 -16.438 -21.812 1 97.31 207 ILE A O 1
ATOM 1608 N N . ASP A 1 208 ? 9.586 -15.094 -21.062 1 97.5 208 ASP A N 1
ATOM 1609 C CA . ASP A 1 208 ? 10.109 -13.945 -21.797 1 97.5 208 ASP A CA 1
ATOM 1610 C C . ASP A 1 208 ? 9.711 -12.641 -21.109 1 97.5 208 ASP A C 1
ATOM 1612 O O . ASP A 1 208 ? 8.734 -12 -21.5 1 97.5 208 ASP A O 1
ATOM 1616 N N . GLU A 1 209 ? 10.523 -12.219 -20.25 1 97.5 209 GLU A N 1
ATOM 1617 C CA . GLU A 1 209 ? 10.234 -11.047 -19.438 1 97.5 209 GLU A CA 1
ATOM 1618 C C . GLU A 1 209 ? 10.109 -9.789 -20.297 1 97.5 209 GLU A C 1
ATOM 1620 O O . GLU A 1 209 ? 9.227 -8.969 -20.062 1 97.5 209 GLU A O 1
ATOM 1625 N N . LYS A 1 210 ? 10.938 -9.68 -21.266 1 97.12 210 LYS A N 1
ATOM 1626 C CA . LYS A 1 210 ? 10.977 -8.484 -22.109 1 97.12 210 LYS A CA 1
ATOM 1627 C C . LYS A 1 210 ? 9.648 -8.281 -22.844 1 97.12 210 LYS A C 1
ATOM 1629 O O . LYS A 1 210 ? 9.164 -7.156 -22.953 1 97.12 210 LYS A O 1
ATOM 1634 N N . SER A 1 211 ? 9.031 -9.367 -23.25 1 97.62 211 SER A N 1
ATOM 1635 C CA . SER A 1 211 ? 7.789 -9.289 -24.016 1 97.62 211 SER A CA 1
ATOM 1636 C C . SER A 1 211 ? 6.598 -9.031 -23.094 1 97.62 211 SER A C 1
ATOM 1638 O O . SER A 1 211 ? 5.605 -8.43 -23.5 1 97.62 211 SER A O 1
ATOM 1640 N N . VAL A 1 212 ? 6.695 -9.414 -21.844 1 98.12 212 VAL A N 1
ATOM 1641 C CA . VAL A 1 212 ? 5.527 -9.469 -20.984 1 98.12 212 VAL A CA 1
ATOM 1642 C C . VAL A 1 212 ? 5.488 -8.227 -20.078 1 98.12 212 VAL A C 1
ATOM 1644 O O . VAL A 1 212 ? 4.426 -7.641 -19.875 1 98.12 212 VAL A O 1
ATOM 1647 N N . ILE A 1 213 ? 6.66 -7.801 -19.625 1 98 213 ILE A N 1
ATOM 1648 C CA . ILE A 1 213 ? 6.695 -6.77 -18.594 1 98 213 ILE A CA 1
ATOM 1649 C C . ILE A 1 213 ? 6.754 -5.391 -19.25 1 98 213 ILE A C 1
ATOM 1651 O O . ILE A 1 213 ? 7.648 -5.113 -20.047 1 98 213 ILE A O 1
ATOM 1655 N N . LYS A 1 214 ? 5.762 -4.566 -18.906 1 97.19 214 LYS A N 1
ATOM 1656 C CA . LYS A 1 214 ? 5.73 -3.186 -19.375 1 97.19 214 LYS A CA 1
ATOM 1657 C C . LYS A 1 214 ? 6.52 -2.27 -18.453 1 97.19 214 LYS A C 1
ATOM 1659 O O . LYS A 1 214 ? 7.105 -1.279 -18.891 1 97.19 214 LYS A O 1
ATOM 1664 N N . LYS A 1 215 ? 6.508 -2.543 -17.219 1 96.38 215 LYS A N 1
ATOM 1665 C CA . LYS A 1 215 ? 7.168 -1.706 -16.219 1 96.38 215 LYS A CA 1
ATOM 1666 C C . LYS A 1 215 ? 7.551 -2.518 -14.992 1 96.38 215 LYS A C 1
ATOM 1668 O O . LYS A 1 215 ? 6.773 -3.359 -14.531 1 96.38 215 LYS A O 1
ATOM 1673 N N . SER A 1 216 ? 8.719 -2.299 -14.484 1 96.56 216 SER A N 1
ATOM 1674 C CA . SER A 1 216 ? 9.211 -2.859 -13.227 1 96.56 216 SER A CA 1
ATOM 1675 C C . SER A 1 216 ? 9.953 -1.812 -12.406 1 96.56 216 SER A C 1
ATOM 1677 O O . SER A 1 216 ? 10.297 -0.746 -12.922 1 96.56 216 SER A O 1
ATOM 1679 N N . MET A 1 217 ? 10.031 -2.041 -11.125 1 95.94 217 MET A N 1
ATOM 1680 C CA . MET A 1 217 ? 10.781 -1.197 -10.195 1 95.94 217 MET A CA 1
ATOM 1681 C C . MET A 1 217 ? 11.75 -2.029 -9.359 1 95.94 217 MET A C 1
ATOM 1683 O O . MET A 1 217 ? 11.375 -3.084 -8.844 1 95.94 217 MET A O 1
ATOM 1687 N N . ASP A 1 218 ? 12.969 -1.56 -9.289 1 95.88 218 ASP A N 1
ATOM 1688 C CA . ASP A 1 218 ? 13.883 -2.143 -8.32 1 95.88 218 ASP A CA 1
ATOM 1689 C C . ASP A 1 218 ? 13.695 -1.521 -6.934 1 95.88 218 ASP A C 1
ATOM 1691 O O . ASP A 1 218 ? 14.039 -0.356 -6.719 1 95.88 218 ASP A O 1
ATOM 1695 N N . LEU A 1 219 ? 13.164 -2.295 -5.984 1 96.19 219 LEU A N 1
ATOM 1696 C CA . LEU A 1 219 ? 12.758 -1.764 -4.688 1 96.19 219 LEU A CA 1
ATOM 1697 C C . LEU A 1 219 ? 13.461 -2.504 -3.555 1 96.19 219 LEU A C 1
ATOM 1699 O O . LEU A 1 219 ? 13.766 -3.693 -3.676 1 96.19 219 LEU A O 1
ATOM 1703 N N . ARG A 1 220 ? 13.711 -1.778 -2.52 1 95.12 220 ARG A N 1
ATOM 1704 C CA . ARG A 1 220 ? 14.195 -2.391 -1.286 1 95.12 220 ARG A CA 1
ATOM 1705 C C . ARG A 1 220 ? 13.023 -2.832 -0.406 1 95.12 220 ARG A C 1
ATOM 1707 O O . ARG A 1 220 ? 12.188 -2.014 -0.021 1 95.12 220 ARG A O 1
ATOM 1714 N N . LEU A 1 221 ? 13.023 -4.141 -0.138 1 94.56 221 LEU A N 1
ATOM 1715 C CA . LEU A 1 221 ? 11.828 -4.738 0.457 1 94.56 221 LEU A CA 1
ATOM 1716 C C . LEU A 1 221 ? 12.172 -5.473 1.746 1 94.56 221 LEU A C 1
ATOM 1718 O O . LEU A 1 221 ? 13.32 -5.875 1.948 1 94.56 221 LEU A O 1
ATOM 1722 N N . GLY A 1 222 ? 11.211 -5.617 2.609 1 95.75 222 GLY A N 1
ATOM 1723 C CA . GLY A 1 222 ? 11.18 -6.535 3.738 1 95.75 222 GLY A CA 1
ATOM 1724 C C . GLY A 1 222 ? 9.82 -7.168 3.961 1 95.75 222 GLY A C 1
ATOM 1725 O O . GLY A 1 222 ? 8.82 -6.723 3.395 1 95.75 222 GLY A O 1
ATOM 1726 N N . VAL A 1 223 ? 9.805 -8.258 4.73 1 98.12 223 VAL A N 1
ATOM 1727 C CA . VAL A 1 223 ? 8.555 -8.961 5 1 98.12 223 VAL A CA 1
ATOM 1728 C C . VAL A 1 223 ? 8.172 -8.797 6.473 1 98.12 223 VAL A C 1
ATOM 1730 O O . VAL A 1 223 ? 8.992 -9.047 7.363 1 98.12 223 VAL A O 1
ATOM 1733 N N . GLU A 1 224 ? 6.949 -8.375 6.75 1 98.56 224 GLU A N 1
ATOM 1734 C CA . GLU A 1 224 ? 6.441 -8.234 8.109 1 98.56 224 GLU A CA 1
ATOM 1735 C C . GLU A 1 224 ? 6.055 -9.586 8.703 1 98.56 224 GLU A C 1
ATOM 1737 O O . GLU A 1 224 ? 5.234 -10.305 8.133 1 98.56 224 GLU A O 1
ATOM 1742 N N . LEU A 1 225 ? 6.625 -9.93 9.844 1 97.56 225 LEU A N 1
ATOM 1743 C CA . LEU A 1 225 ? 6.336 -11.227 10.461 1 97.56 225 LEU A CA 1
ATOM 1744 C C . LEU A 1 225 ? 5.504 -11.055 11.727 1 97.56 225 LEU A C 1
ATOM 1746 O O . LEU A 1 225 ? 4.93 -12.023 12.227 1 97.56 225 LEU A O 1
ATOM 1750 N N . HIS A 1 226 ? 5.383 -9.836 12.211 1 96.06 226 HIS A N 1
ATOM 1751 C CA . HIS A 1 226 ? 4.871 -9.664 13.562 1 96.06 226 HIS A CA 1
ATOM 1752 C C . HIS A 1 226 ? 3.496 -9.008 13.562 1 96.06 226 HIS A C 1
ATOM 1754 O O . HIS A 1 226 ? 2.826 -8.945 14.594 1 96.06 226 HIS A O 1
ATOM 1760 N N . GLY A 1 227 ? 3.045 -8.539 12.492 1 97.12 227 GLY A N 1
ATOM 1761 C CA . GLY A 1 227 ? 1.812 -7.77 12.422 1 97.12 227 GLY A CA 1
ATOM 1762 C C . GLY A 1 227 ? 0.571 -8.602 12.664 1 97.12 227 GLY A C 1
ATOM 1763 O O . GLY A 1 227 ? 0.515 -9.773 12.273 1 97.12 227 GLY A O 1
ATOM 1764 N N . GLU A 1 228 ? -0.391 -7.992 13.312 1 96.38 228 GLU A N 1
ATOM 1765 C CA . GLU A 1 228 ? -1.701 -8.625 13.438 1 96.38 228 GLU A CA 1
ATOM 1766 C C . GLU A 1 228 ? -2.465 -8.57 12.117 1 96.38 228 GLU A C 1
ATOM 1768 O O . GLU A 1 228 ? -3.016 -9.578 11.664 1 96.38 228 GLU A O 1
ATOM 1773 N N . LEU A 1 229 ? -2.455 -7.414 11.516 1 96.69 229 LEU A N 1
ATOM 1774 C CA . LEU A 1 229 ? -3.164 -7.207 10.258 1 96.69 229 LEU A CA 1
ATOM 1775 C C . LEU A 1 229 ? -2.219 -7.352 9.07 1 96.69 229 LEU A C 1
ATOM 1777 O O . LEU A 1 229 ? -2.664 -7.445 7.922 1 96.69 229 LEU A O 1
ATOM 1781 N N . THR A 1 230 ? -0.868 -7.418 9.352 1 98.25 230 THR A N 1
ATOM 1782 C CA . THR A 1 230 ? 0.06 -7.184 8.258 1 98.25 230 THR A CA 1
ATOM 1783 C C . THR A 1 230 ? 1.054 -8.336 8.133 1 98.25 230 THR A C 1
ATOM 1785 O O . THR A 1 230 ? 1.993 -8.266 7.336 1 98.25 230 THR A O 1
ATOM 1788 N N . ARG A 1 231 ? 0.89 -9.398 8.914 1 97.75 231 ARG A N 1
ATOM 1789 C CA . ARG A 1 231 ? 1.804 -10.531 8.82 1 97.75 231 ARG A CA 1
ATOM 1790 C C . ARG A 1 231 ? 1.836 -11.086 7.395 1 97.75 231 ARG A C 1
ATOM 1792 O O . ARG A 1 231 ? 0.79 -11.398 6.82 1 97.75 231 ARG A O 1
ATOM 1799 N N . GLY A 1 232 ? 3.061 -11.148 6.801 1 97.94 232 GLY A N 1
ATOM 1800 C CA . GLY A 1 232 ? 3.234 -11.633 5.441 1 97.94 232 GLY A CA 1
ATOM 1801 C C . GLY A 1 232 ? 3.264 -10.516 4.41 1 97.94 232 GLY A C 1
ATOM 1802 O O . GLY A 1 232 ? 3.566 -10.75 3.24 1 97.94 232 GLY A O 1
ATOM 1803 N N . GLN A 1 233 ? 2.975 -9.305 4.859 1 98.44 233 GLN A N 1
ATOM 1804 C CA . GLN A 1 233 ? 3.02 -8.164 3.951 1 98.44 233 GLN A CA 1
ATOM 1805 C C . GLN A 1 233 ? 4.457 -7.82 3.57 1 98.44 233 GLN A C 1
ATOM 1807 O O . GLN A 1 233 ? 5.352 -7.836 4.418 1 98.44 233 GLN A O 1
ATOM 1812 N N . VAL A 1 234 ? 4.672 -7.5 2.293 1 98 234 VAL A N 1
ATOM 1813 C CA . VAL A 1 234 ? 5.93 -6.891 1.866 1 98 234 VAL A CA 1
ATOM 1814 C C . VAL A 1 234 ? 5.914 -5.398 2.184 1 98 234 VAL A C 1
ATOM 1816 O O . VAL A 1 234 ? 4.926 -4.711 1.915 1 98 234 VAL A O 1
ATOM 1819 N N . VAL A 1 235 ? 6.949 -4.953 2.832 1 97.25 235 VAL A N 1
ATOM 1820 C CA . VAL A 1 235 ? 7.105 -3.545 3.174 1 97.25 235 VAL A CA 1
ATOM 1821 C C . VAL A 1 235 ? 8.242 -2.938 2.352 1 97.25 235 VAL A C 1
ATOM 1823 O O . VAL A 1 235 ? 9.359 -3.463 2.338 1 97.25 235 VAL A O 1
ATOM 1826 N N . VAL A 1 236 ? 7.984 -1.831 1.667 1 96.44 236 VAL A N 1
ATOM 1827 C CA . VAL A 1 236 ? 8.945 -1.173 0.785 1 96.44 236 VAL A CA 1
ATOM 1828 C C . VAL A 1 236 ? 9.594 0.004 1.51 1 96.44 236 VAL A C 1
ATOM 1830 O O . VAL A 1 236 ? 8.93 0.715 2.27 1 96.44 236 VAL A O 1
ATOM 1833 N N . ASP A 1 237 ? 10.859 0.226 1.299 1 94.19 237 ASP A N 1
ATOM 1834 C CA . ASP A 1 237 ? 11.523 1.452 1.729 1 94.19 237 ASP A CA 1
ATOM 1835 C C . ASP A 1 237 ? 11.234 2.602 0.765 1 94.19 237 ASP A C 1
ATOM 1837 O O . ASP A 1 237 ? 12.07 2.939 -0.075 1 94.19 237 ASP A O 1
ATOM 1841 N N . TRP A 1 238 ? 10.133 3.189 0.976 1 93.06 238 TRP A N 1
ATOM 1842 C CA . TRP A 1 238 ? 9.727 4.285 0.104 1 93.06 238 TRP A CA 1
ATOM 1843 C C . TRP A 1 238 ? 10.547 5.539 0.387 1 93.06 238 TRP A C 1
ATOM 1845 O O . TRP A 1 238 ? 10.594 6.457 -0.433 1 93.06 238 TRP A O 1
ATOM 1855 N N . THR A 1 239 ? 11.148 5.602 1.548 1 90.31 239 THR A N 1
ATOM 1856 C CA . THR A 1 239 ? 11.93 6.777 1.915 1 90.31 239 THR A CA 1
ATOM 1857 C C . THR A 1 239 ? 13.266 6.789 1.176 1 90.31 239 THR A C 1
ATOM 1859 O O . THR A 1 239 ? 13.938 7.824 1.107 1 90.31 239 THR A O 1
ATOM 1862 N N . GLY A 1 240 ? 13.648 5.645 0.604 1 90.69 240 GLY A N 1
ATOM 1863 C CA . GLY A 1 240 ? 14.93 5.547 -0.082 1 90.69 240 GLY A CA 1
ATOM 1864 C C . GLY A 1 240 ? 14.844 5.922 -1.55 1 90.69 240 GLY A C 1
ATOM 1865 O O . GLY A 1 240 ? 15.859 5.93 -2.25 1 90.69 240 GLY A O 1
ATOM 1866 N N . ILE A 1 241 ? 13.648 6.281 -2.01 1 92.69 241 ILE A N 1
ATOM 1867 C CA . ILE A 1 241 ? 13.492 6.625 -3.418 1 92.69 241 ILE A CA 1
ATOM 1868 C C . ILE A 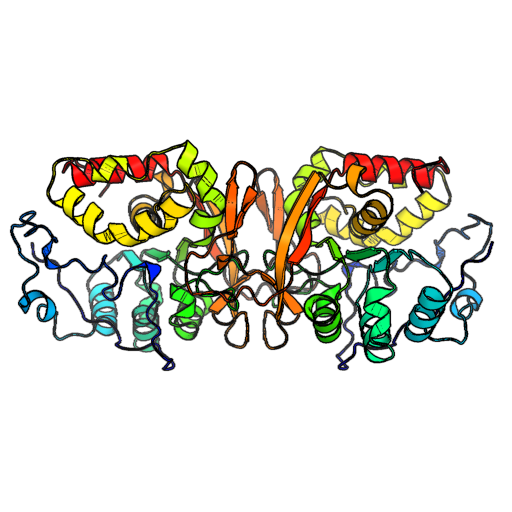1 241 ? 12.469 7.746 -3.568 1 92.69 241 ILE A C 1
ATOM 1870 O O . ILE A 1 241 ? 11.742 8.062 -2.623 1 92.69 241 ILE A O 1
ATOM 1874 N N . LEU A 1 242 ? 12.461 8.398 -4.691 1 93.88 242 LEU A N 1
ATOM 1875 C CA . LEU A 1 242 ? 11.406 9.258 -5.215 1 93.88 242 LEU A CA 1
ATOM 1876 C C . LEU A 1 242 ? 10.906 8.75 -6.562 1 93.88 242 LEU A C 1
ATOM 1878 O O . LEU A 1 242 ? 11.656 8.102 -7.301 1 93.88 242 LEU A O 1
ATOM 1882 N N . LEU A 1 243 ? 9.664 9.016 -6.77 1 94.19 243 LEU A N 1
ATOM 1883 C CA . LEU A 1 243 ? 9.117 8.633 -8.062 1 94.19 243 LEU A CA 1
ATOM 1884 C C . LEU A 1 243 ? 9.133 9.812 -9.031 1 94.19 243 LEU A C 1
ATOM 1886 O O . LEU A 1 243 ? 8.688 10.906 -8.688 1 94.19 243 LEU A O 1
ATOM 1890 N N . GLY A 1 244 ? 9.734 9.594 -10.156 1 92.31 244 GLY A N 1
ATOM 1891 C CA . GLY A 1 244 ? 9.727 10.586 -11.219 1 92.31 244 GLY A CA 1
ATOM 1892 C C . GLY A 1 244 ? 8.57 10.43 -12.18 1 92.31 244 GLY A C 1
ATOM 1893 O O . GLY A 1 244 ? 7.617 9.695 -11.898 1 92.31 244 GLY A O 1
ATOM 1894 N N . PRO A 1 245 ? 8.695 11.234 -13.273 1 87.69 245 PRO A N 1
ATOM 1895 C CA . PRO A 1 245 ? 7.684 11.039 -14.312 1 87.69 245 PRO A CA 1
ATOM 1896 C C . PRO A 1 245 ? 7.582 9.586 -14.773 1 87.69 245 PRO A C 1
ATOM 1898 O O . PRO A 1 245 ? 8.602 8.898 -14.883 1 87.69 245 PRO A O 1
ATOM 1901 N N . ASN A 1 246 ? 6.363 9.109 -15.008 1 84.31 246 ASN A N 1
ATOM 1902 C CA . ASN A 1 246 ? 6.082 7.738 -15.414 1 84.31 246 ASN A CA 1
ATOM 1903 C C . ASN A 1 246 ? 6.602 6.734 -14.391 1 84.31 246 ASN A C 1
ATOM 1905 O O . ASN A 1 246 ? 7.062 5.648 -14.758 1 84.31 246 ASN A O 1
ATOM 1909 N N . GLN A 1 247 ? 6.785 7.18 -13.117 1 84.25 247 GLN A N 1
ATOM 1910 C CA . GLN A 1 247 ? 7.145 6.363 -11.961 1 84.25 247 GLN A CA 1
ATOM 1911 C C . GLN A 1 247 ? 8.57 5.824 -12.086 1 84.25 247 GLN A C 1
ATOM 1913 O O . GLN A 1 247 ? 8.852 4.699 -11.672 1 84.25 247 GLN A O 1
ATOM 1918 N N . THR A 1 248 ? 9.375 6.559 -12.781 1 91.5 248 THR A N 1
ATOM 1919 C CA . THR A 1 248 ? 10.797 6.223 -12.758 1 91.5 248 THR A CA 1
ATOM 1920 C C . THR A 1 248 ? 11.367 6.391 -11.352 1 91.5 248 THR A C 1
ATOM 1922 O O . THR A 1 248 ? 10.945 7.285 -10.609 1 91.5 248 THR A O 1
ATOM 1925 N N . ILE A 1 249 ? 12.297 5.535 -11.008 1 94.06 249 ILE A N 1
ATOM 1926 C CA . ILE A 1 249 ? 12.867 5.555 -9.664 1 94.06 249 ILE A CA 1
ATOM 1927 C C . ILE A 1 249 ? 14.055 6.512 -9.617 1 94.06 249 ILE A C 1
ATOM 1929 O O . ILE A 1 249 ? 14.938 6.461 -10.484 1 94.06 249 ILE A O 1
ATOM 1933 N N . ILE A 1 250 ? 14.031 7.352 -8.641 1 92.75 250 ILE A N 1
ATOM 1934 C CA . ILE A 1 250 ? 15.156 8.219 -8.305 1 92.75 250 ILE A CA 1
ATOM 1935 C C . ILE A 1 250 ? 15.664 7.879 -6.906 1 92.75 250 ILE A C 1
ATOM 1937 O O . ILE A 1 250 ? 14.945 8.031 -5.918 1 92.75 250 ILE A O 1
ATOM 1941 N N . GLU A 1 251 ? 16.875 7.34 -6.852 1 90.88 251 GLU A N 1
ATOM 1942 C CA . GLU A 1 251 ? 17.453 7.07 -5.539 1 90.88 251 GLU A CA 1
ATOM 1943 C C . GLU A 1 251 ? 17.547 8.344 -4.707 1 90.88 251 GLU A C 1
ATOM 1945 O O . GLU A 1 251 ? 18 9.383 -5.199 1 90.88 251 GLU A O 1
ATOM 1950 N N . ALA A 1 252 ? 16.984 8.297 -3.51 1 88.81 252 ALA A N 1
ATOM 1951 C CA . ALA A 1 252 ? 16.938 9.492 -2.672 1 88.81 252 ALA A CA 1
ATOM 1952 C C . ALA A 1 252 ? 17.031 9.133 -1.192 1 88.81 252 ALA A C 1
ATOM 1954 O O . ALA A 1 252 ? 16.766 7.984 -0.812 1 88.81 252 ALA A O 1
ATOM 1955 N N . ARG A 1 253 ? 17.547 10.07 -0.421 1 82.06 253 ARG A N 1
ATOM 1956 C CA . ARG A 1 253 ? 17.531 10 1.037 1 82.06 253 ARG A CA 1
ATOM 1957 C C . ARG A 1 253 ? 16.828 11.211 1.634 1 82.06 253 ARG A C 1
ATOM 1959 O O . ARG A 1 253 ? 17.484 12.203 1.986 1 82.06 253 ARG A O 1
ATOM 1966 N N . VAL A 1 254 ? 15.531 11.141 1.72 1 75.75 254 VAL A N 1
ATOM 1967 C CA . VAL A 1 254 ? 14.758 12.312 2.104 1 75.75 254 VAL A CA 1
ATOM 1968 C C . VAL A 1 254 ? 14.617 12.367 3.623 1 75.75 254 VAL A C 1
ATOM 1970 O O . VAL A 1 254 ? 14.492 13.453 4.203 1 75.75 254 VAL A O 1
ATOM 1973 N N . VAL A 1 255 ? 14.516 11.305 4.332 1 75.56 255 VAL A N 1
ATOM 1974 C CA . VAL A 1 255 ? 14.281 11.359 5.773 1 75.56 255 VAL A CA 1
ATOM 1975 C C . VAL A 1 255 ? 15.578 11.07 6.523 1 75.56 255 VAL A C 1
ATOM 1977 O O . VAL A 1 255 ? 16.375 11.969 6.758 1 75.56 255 VAL A O 1
ATOM 1980 N N . LYS A 1 256 ? 15.805 9.812 7.105 1 64.56 256 LYS A N 1
ATOM 1981 C CA . LYS A 1 256 ? 16.969 9.453 7.914 1 64.56 256 LYS A CA 1
ATOM 1982 C C . LYS A 1 256 ? 18.047 8.812 7.059 1 64.56 256 LYS A C 1
ATOM 1984 O O . LYS A 1 256 ? 17.781 8.352 5.945 1 64.56 256 LYS A O 1
ATOM 1989 N N . ASP A 1 257 ? 19.25 9.047 7.594 1 60.94 257 ASP A N 1
ATOM 1990 C CA . ASP A 1 257 ? 20.391 8.344 7.016 1 60.94 257 ASP A CA 1
ATOM 1991 C C . ASP A 1 257 ? 20.094 6.855 6.844 1 60.94 257 ASP A C 1
ATOM 1993 O O . ASP A 1 257 ? 20.219 6.082 7.793 1 60.94 257 ASP A O 1
ATOM 1997 N N . SER A 1 258 ? 19.078 6.715 6.023 1 63.66 258 SER A N 1
ATOM 1998 C CA . SER A 1 258 ? 18.797 5.32 5.695 1 63.66 258 SER A CA 1
ATOM 1999 C C . SER A 1 258 ? 20.062 4.609 5.203 1 63.66 258 SER A C 1
ATOM 2001 O O . SER A 1 258 ? 20.781 5.133 4.352 1 63.66 258 SER A O 1
ATOM 2003 N N . ASP A 1 259 ? 20.453 3.555 5.953 1 67.94 259 ASP A N 1
ATOM 2004 C CA . ASP A 1 259 ? 21.609 2.781 5.547 1 67.94 259 ASP A CA 1
ATOM 2005 C C . ASP A 1 259 ? 21.312 1.952 4.301 1 67.94 259 ASP A C 1
ATOM 2007 O O . ASP A 1 259 ? 22.219 1.321 3.742 1 67.94 259 ASP A O 1
ATOM 2011 N N . LYS A 1 260 ? 20.078 2.115 3.781 1 80.06 260 LYS A N 1
ATOM 2012 C CA . LYS A 1 260 ? 19.719 1.354 2.586 1 80.06 260 LYS A CA 1
ATOM 2013 C C . LYS A 1 260 ? 20.297 -0.063 2.652 1 80.06 260 LYS A C 1
ATOM 2015 O O . LYS A 1 260 ? 20.922 -0.531 1.699 1 80.06 260 LYS A O 1
ATOM 2020 N N . ALA A 1 261 ? 20.031 -0.743 3.877 1 80.56 261 ALA A N 1
ATOM 2021 C CA . ALA A 1 261 ? 20.609 -2.043 4.188 1 80.56 261 ALA A CA 1
ATOM 2022 C C . ALA A 1 261 ? 19.875 -3.166 3.465 1 80.56 261 ALA A C 1
ATOM 2024 O O . ALA A 1 261 ? 20.406 -4.27 3.309 1 80.56 261 ALA A O 1
ATOM 2025 N N . ARG A 1 262 ? 18.766 -2.852 2.9 1 88.44 262 ARG A N 1
ATOM 2026 C CA . ARG A 1 262 ? 17.953 -3.9 2.273 1 88.44 262 ARG A CA 1
ATOM 2027 C C . ARG A 1 262 ? 18.328 -4.062 0.802 1 88.44 262 ARG A C 1
ATOM 2029 O O . ARG A 1 262 ? 18.625 -3.078 0.12 1 88.44 262 ARG A O 1
ATOM 2036 N N . ARG A 1 263 ? 18.266 -5.258 0.358 1 88.19 263 ARG A N 1
ATOM 2037 C CA . ARG A 1 263 ? 18.609 -5.5 -1.04 1 88.19 263 ARG A CA 1
ATOM 2038 C C . ARG A 1 263 ? 17.469 -5.117 -1.961 1 88.19 263 ARG A C 1
ATOM 2040 O O . ARG A 1 263 ? 16.297 -5.133 -1.548 1 88.19 263 ARG A O 1
ATOM 2047 N N . HIS A 1 264 ? 17.797 -4.867 -3.193 1 93 264 HIS A N 1
ATOM 2048 C CA . HIS A 1 264 ? 16.812 -4.559 -4.215 1 93 264 HIS A CA 1
ATOM 2049 C C . HIS A 1 264 ? 16.172 -5.828 -4.766 1 93 264 HIS A C 1
ATOM 2051 O O . HIS A 1 264 ? 16.859 -6.828 -4.988 1 93 264 HIS A O 1
ATOM 2057 N N . ILE A 1 265 ? 14.961 -5.801 -4.938 1 96.5 265 ILE A N 1
ATOM 2058 C CA . ILE A 1 265 ? 14.203 -6.824 -5.648 1 96.5 265 ILE A CA 1
ATOM 2059 C C . ILE A 1 265 ? 13.523 -6.207 -6.863 1 96.5 265 ILE A C 1
ATOM 2061 O O . ILE A 1 265 ? 12.977 -5.102 -6.785 1 96.5 265 ILE A O 1
ATOM 2065 N N . HIS A 1 266 ? 13.625 -6.953 -7.965 1 97.5 266 HIS A N 1
ATOM 2066 C CA . HIS A 1 266 ? 12.969 -6.535 -9.195 1 97.5 266 HIS A CA 1
ATOM 2067 C C . HIS A 1 266 ? 11.469 -6.832 -9.156 1 97.5 266 HIS A C 1
ATOM 2069 O O . HIS A 1 266 ? 11.062 -7.992 -9.227 1 97.5 266 HIS A O 1
ATOM 2075 N N . VAL A 1 267 ? 10.664 -5.758 -9.023 1 98 267 VAL A N 1
ATOM 2076 C CA . VAL A 1 267 ? 9.234 -5.918 -8.812 1 98 267 VAL A CA 1
ATOM 2077 C C . VAL A 1 267 ? 8.477 -5.523 -10.078 1 98 267 VAL A C 1
ATOM 2079 O O . VAL A 1 267 ? 8.617 -4.398 -10.57 1 98 267 VAL A O 1
ATOM 2082 N N . VAL A 1 268 ? 7.676 -6.414 -10.625 1 97.94 268 VAL A N 1
ATOM 2083 C CA . VAL A 1 268 ? 6.816 -6.121 -11.766 1 97.94 268 VAL A CA 1
ATOM 2084 C C . VAL A 1 268 ? 5.641 -5.258 -11.32 1 97.94 268 VAL A C 1
ATOM 2086 O O . VAL A 1 268 ? 4.918 -5.617 -10.383 1 97.94 268 VAL A O 1
ATOM 2089 N N . VAL A 1 269 ? 5.445 -4.141 -12.016 1 96.5 269 VAL A N 1
ATOM 2090 C CA . VAL A 1 269 ? 4.371 -3.254 -11.578 1 96.5 269 VAL A CA 1
ATOM 2091 C C . VAL A 1 269 ? 3.35 -3.086 -12.703 1 96.5 269 VAL A C 1
ATOM 2093 O O . VAL A 1 269 ? 2.262 -2.549 -12.484 1 96.5 269 VAL A O 1
ATOM 2096 N N . ASP A 1 270 ? 3.686 -3.506 -13.906 1 96.62 270 ASP A N 1
ATOM 2097 C CA . ASP A 1 270 ? 2.771 -3.531 -15.039 1 96.62 270 ASP A CA 1
ATOM 2098 C C . ASP A 1 270 ? 3.193 -4.586 -16.062 1 96.62 270 ASP A C 1
ATOM 2100 O O . ASP A 1 270 ? 4.375 -4.91 -16.172 1 96.62 270 ASP A O 1
ATOM 2104 N N . PHE A 1 271 ? 2.264 -5.133 -16.766 1 98.12 271 PHE A N 1
ATOM 2105 C CA . PHE A 1 271 ? 2.547 -6.156 -17.766 1 98.12 271 PHE A CA 1
ATOM 2106 C C . PHE A 1 271 ? 1.624 -6.004 -18.969 1 98.12 271 PHE A C 1
ATOM 2108 O O . PHE A 1 271 ? 0.607 -5.309 -18.891 1 98.12 271 PHE A O 1
ATOM 2115 N N . ASP A 1 272 ? 1.986 -6.551 -20.031 1 98.25 272 ASP A N 1
ATOM 2116 C CA . ASP A 1 272 ? 1.199 -6.531 -21.266 1 98.25 272 ASP A CA 1
ATOM 2117 C C . ASP A 1 272 ? 0.24 -7.719 -21.328 1 98.25 272 ASP A C 1
ATOM 2119 O O . ASP A 1 272 ? 0.605 -8.797 -21.797 1 98.25 272 ASP A O 1
ATOM 2123 N N . VAL A 1 273 ? -0.982 -7.488 -20.953 1 98.38 273 VAL A N 1
ATOM 2124 C CA . VAL A 1 273 ? -1.962 -8.562 -20.828 1 98.38 273 VAL A CA 1
ATOM 2125 C C . VAL A 1 273 ? -2.285 -9.141 -22.203 1 98.38 273 VAL A C 1
ATOM 2127 O O . VAL A 1 273 ? -2.637 -10.312 -22.328 1 98.38 273 VAL A O 1
ATOM 2130 N N . LYS A 1 274 ? -2.145 -8.391 -23.266 1 98.5 274 LYS A N 1
ATOM 2131 C CA . LYS A 1 274 ? -2.424 -8.867 -24.609 1 98.5 274 LYS A CA 1
ATOM 2132 C C . LYS A 1 274 ? -1.438 -9.953 -25.031 1 98.5 274 LYS A C 1
ATOM 2134 O O . LYS A 1 274 ? -1.815 -10.914 -25.703 1 98.5 274 LYS A O 1
ATOM 2139 N N . VAL A 1 275 ? -0.187 -9.727 -24.641 1 98.19 275 VAL A N 1
ATOM 2140 C CA . VAL A 1 275 ? 0.836 -10.719 -24.953 1 98.19 275 VAL A CA 1
ATOM 2141 C C . VAL A 1 275 ? 0.51 -12.039 -24.25 1 98.19 275 VAL A C 1
ATOM 2143 O O . VAL A 1 275 ? 0.529 -13.102 -24.875 1 98.19 275 VAL A O 1
ATOM 2146 N N . VAL A 1 276 ? 0.145 -11.977 -22.984 1 98 276 VAL A N 1
ATOM 2147 C CA . VAL A 1 276 ? -0.181 -13.164 -22.203 1 98 276 VAL A CA 1
ATOM 2148 C C . VAL A 1 276 ? -1.429 -13.828 -22.781 1 98 276 VAL A C 1
ATOM 2150 O O . VAL A 1 276 ? -1.479 -15.055 -22.922 1 98 276 VAL A O 1
ATOM 2153 N N . ASP A 1 277 ? -2.393 -13.016 -23.156 1 98.25 277 ASP A N 1
ATOM 2154 C CA . ASP A 1 277 ? -3.629 -13.523 -23.734 1 98.25 277 ASP A CA 1
ATOM 2155 C C . ASP A 1 277 ? -3.354 -14.273 -25.047 1 98.25 277 ASP A C 1
ATOM 2157 O O . ASP A 1 277 ? -3.885 -15.367 -25.266 1 98.25 277 ASP A O 1
ATOM 2161 N N . GLU A 1 278 ? -2.57 -13.672 -25.859 1 97.75 278 GLU A N 1
ATOM 2162 C CA . GLU A 1 278 ? -2.193 -14.328 -27.109 1 97.75 278 GLU A CA 1
ATOM 2163 C C . GLU A 1 278 ? -1.529 -15.68 -26.844 1 97.75 278 GLU A C 1
ATOM 2165 O O . GLU A 1 278 ? -1.832 -16.672 -27.516 1 97.75 278 GLU A O 1
ATOM 2170 N N . TRP A 1 279 ? -0.642 -15.68 -25.891 1 97.69 279 TRP A N 1
ATOM 2171 C CA . TRP A 1 279 ? 0.046 -16.922 -25.562 1 97.69 279 TRP A CA 1
ATOM 2172 C C . TRP A 1 279 ? -0.935 -17.969 -25.031 1 97.69 279 TRP A C 1
ATOM 2174 O O . TRP A 1 279 ? -0.802 -19.156 -25.312 1 97.69 279 TRP A O 1
ATOM 2184 N N . MET A 1 280 ? -1.914 -17.547 -24.234 1 97 280 MET A N 1
ATOM 2185 C CA . MET A 1 280 ? -2.936 -18.453 -23.734 1 97 280 MET A CA 1
ATOM 2186 C C . MET A 1 280 ? -3.754 -19.047 -24.875 1 97 280 MET A C 1
ATOM 2188 O O . MET A 1 280 ? -4.016 -20.25 -24.891 1 97 280 MET A O 1
ATOM 2192 N N . HIS A 1 281 ? -4.141 -18.234 -25.828 1 97.25 281 HIS A N 1
ATOM 2193 C CA . HIS A 1 281 ? -4.879 -18.703 -27 1 97.25 281 HIS A CA 1
ATOM 2194 C C . HIS A 1 281 ? -4.062 -19.719 -27.797 1 97.25 281 HIS A C 1
ATOM 2196 O O . HIS A 1 281 ? -4.582 -20.75 -28.219 1 97.25 281 HIS A O 1
ATOM 2202 N N . ASN A 1 282 ? -2.842 -19.344 -28 1 96.81 282 ASN A N 1
ATOM 2203 C CA . ASN A 1 282 ? -1.969 -20.25 -28.734 1 96.81 282 ASN A CA 1
ATOM 2204 C C . ASN A 1 282 ? -1.806 -21.594 -28.016 1 96.81 282 ASN A C 1
ATOM 2206 O O . ASN A 1 282 ? -1.827 -22.641 -28.656 1 96.81 282 ASN A O 1
ATOM 2210 N N . THR A 1 283 ? -1.636 -21.547 -26.734 1 95.06 283 THR A N 1
ATOM 2211 C CA . THR A 1 283 ? -1.409 -22.75 -25.938 1 95.06 283 THR A CA 1
ATOM 2212 C C . THR A 1 283 ? -2.604 -23.688 -26.031 1 95.06 283 THR A C 1
ATOM 2214 O O . THR A 1 283 ? -2.436 -24.891 -26.281 1 95.06 283 THR A O 1
ATOM 2217 N N . VAL A 1 284 ? -3.801 -23.203 -25.938 1 94.5 284 VAL A N 1
ATOM 2218 C CA . VAL A 1 284 ? -4.969 -24.078 -25.922 1 94.5 284 VAL A CA 1
ATOM 2219 C C . VAL A 1 284 ? -5.211 -24.625 -27.328 1 94.5 284 VAL A C 1
ATOM 2221 O O . VAL A 1 284 ? -5.879 -25.656 -27.5 1 94.5 284 VAL A O 1
ATOM 2224 N N . ARG A 1 285 ? -4.629 -24 -28.344 1 94.69 285 ARG A N 1
ATOM 2225 C CA . ARG A 1 285 ? -4.785 -24.438 -29.734 1 94.69 285 ARG A CA 1
ATOM 2226 C C . ARG A 1 285 ? -3.625 -25.328 -30.172 1 94.69 285 ARG A C 1
ATOM 2228 O O . ARG A 1 285 ? -3.58 -25.781 -31.312 1 94.69 285 ARG A O 1
ATOM 2235 N N . GLY A 1 286 ? -2.643 -25.453 -29.266 1 91.5 286 GLY A N 1
ATOM 2236 C CA . GLY A 1 286 ? -1.481 -26.281 -29.578 1 91.5 286 GLY A CA 1
ATOM 2237 C C . GLY A 1 286 ? -0.505 -25.594 -30.516 1 91.5 286 GLY A C 1
ATOM 2238 O O . GLY A 1 286 ? 0.252 -26.266 -31.219 1 91.5 286 GLY A O 1
ATOM 2239 N N . LYS A 1 287 ? -0.634 -24.328 -30.531 1 91.75 287 LYS A N 1
ATOM 2240 C CA . LYS A 1 287 ? 0.291 -23.562 -31.359 1 91.75 287 LYS A CA 1
ATOM 2241 C C . LYS A 1 287 ? 1.57 -23.234 -30.594 1 91.75 287 LYS A C 1
ATOM 2243 O O . LYS A 1 287 ? 1.577 -23.219 -29.359 1 91.75 287 LYS A O 1
ATOM 2248 N N . ARG A 1 288 ? 2.629 -23.031 -31.344 1 85.69 288 ARG A N 1
ATOM 2249 C CA . ARG A 1 288 ? 3.922 -22.734 -30.734 1 85.69 288 ARG A CA 1
ATOM 2250 C C . ARG A 1 288 ? 3.953 -21.328 -30.172 1 85.69 288 ARG A C 1
ATOM 2252 O O . ARG A 1 288 ? 3.258 -20.438 -30.656 1 85.69 288 ARG A O 1
ATOM 2259 N N . GLY A 1 289 ? 4.605 -21.172 -29.125 1 80.81 289 GLY A N 1
ATOM 2260 C CA . GLY A 1 289 ? 4.945 -19.906 -28.531 1 80.81 289 GLY A CA 1
ATOM 2261 C C . GLY A 1 289 ? 6.387 -19.828 -28.062 1 80.81 289 GLY A C 1
ATOM 2262 O O . GLY A 1 289 ? 7.219 -20.625 -28.469 1 80.81 289 GLY A O 1
ATOM 2263 N N . PRO A 1 290 ? 6.691 -18.781 -27.391 1 83.88 290 PRO A N 1
ATOM 2264 C CA . PRO A 1 290 ? 8.094 -18.625 -26.984 1 83.88 290 PRO A CA 1
ATOM 2265 C C . PRO A 1 290 ? 8.523 -19.656 -25.953 1 83.88 290 PRO A C 1
ATOM 2267 O O . PRO A 1 290 ? 9.664 -19.625 -25.484 1 83.88 290 PRO A O 1
ATOM 2270 N N . TRP A 1 291 ? 7.59 -20.609 -25.641 1 76.62 291 TRP A N 1
ATOM 2271 C CA . TRP A 1 291 ? 7.934 -21.656 -24.672 1 76.62 291 TRP A CA 1
ATOM 2272 C C . TRP A 1 291 ? 8.305 -22.953 -25.391 1 76.62 291 TRP A C 1
ATOM 2274 O O . TRP A 1 291 ? 7.879 -23.188 -26.531 1 76.62 291 TRP A O 1
ATOM 2284 N N . GLU B 1 1 ? -9.055 39.781 15.734 1 55.81 1 GLU B N 1
ATOM 2285 C CA . GLU B 1 1 ? -9.469 38.906 16.828 1 55.81 1 GLU B CA 1
ATOM 2286 C C . GLU B 1 1 ? -8.406 37.844 17.094 1 55.81 1 GLU B C 1
ATOM 2288 O O . GLU B 1 1 ? -7.762 37.344 16.172 1 55.81 1 GLU B O 1
ATOM 2293 N N . SER B 1 2 ? -8.07 37.688 18.359 1 76.38 2 SER B N 1
ATOM 2294 C CA . SER B 1 2 ? -7.02 36.75 18.781 1 76.38 2 SER B CA 1
ATOM 2295 C C . SER B 1 2 ? -7.48 35.312 18.688 1 76.38 2 SER B C 1
ATOM 2297 O O . SER B 1 2 ? -8.641 35 18.969 1 76.38 2 SER B O 1
ATOM 2299 N N . ILE B 1 3 ? -6.766 34.469 18.016 1 82.19 3 ILE B N 1
ATOM 2300 C CA . ILE B 1 3 ? -7.031 33.031 17.969 1 82.19 3 ILE B CA 1
ATOM 2301 C C . ILE B 1 3 ? -6.43 32.344 19.188 1 82.19 3 ILE B C 1
ATOM 2303 O O . ILE B 1 3 ? -5.215 32.375 19.391 1 82.19 3 ILE B O 1
ATOM 2307 N N . PRO B 1 4 ? -7.344 31.766 19.984 1 90.31 4 PRO B N 1
ATOM 2308 C CA . PRO B 1 4 ? -6.797 31.078 21.156 1 90.31 4 PRO B CA 1
ATOM 2309 C C . PRO B 1 4 ? -5.922 29.891 20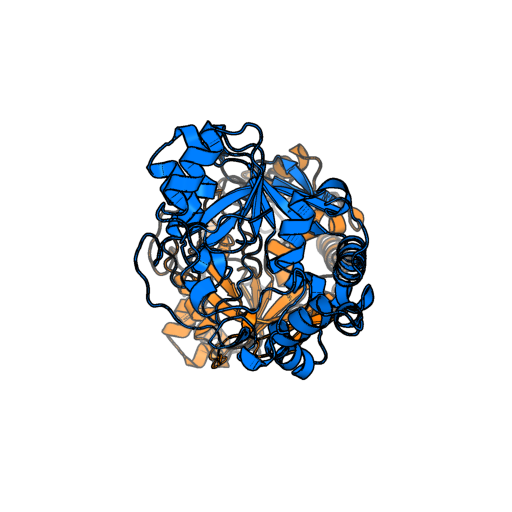.781 1 90.31 4 PRO B C 1
ATOM 2311 O O . PRO B 1 4 ? -6.18 29.219 19.766 1 90.31 4 PRO B O 1
ATOM 2314 N N . ILE B 1 5 ? -4.875 29.656 21.594 1 93.19 5 ILE B N 1
ATOM 2315 C CA . ILE B 1 5 ? -3.955 28.531 21.438 1 93.19 5 ILE B CA 1
ATOM 2316 C C . ILE B 1 5 ? -4.023 27.641 22.672 1 93.19 5 ILE B C 1
ATOM 2318 O O . ILE B 1 5 ? -3.98 28.125 23.797 1 93.19 5 ILE B O 1
ATOM 2322 N N . TYR B 1 6 ? -4.312 26.359 22.453 1 94.56 6 TYR B N 1
ATOM 2323 C CA . TYR B 1 6 ? -4.336 25.375 23.531 1 94.56 6 TYR B CA 1
ATOM 2324 C C . TYR B 1 6 ? -3.199 24.375 23.375 1 94.56 6 TYR B C 1
ATOM 2326 O O . TYR B 1 6 ? -2.963 23.859 22.281 1 94.56 6 TYR B O 1
ATOM 2334 N N . LYS B 1 7 ? -2.498 24.094 24.469 1 93.75 7 LYS B N 1
ATOM 2335 C CA . LYS B 1 7 ? -1.359 23.188 24.422 1 93.75 7 LYS B CA 1
ATOM 2336 C C . LYS B 1 7 ? -1.823 21.734 24.297 1 93.75 7 LYS B C 1
ATOM 2338 O O . LYS B 1 7 ? -2.713 21.297 25.03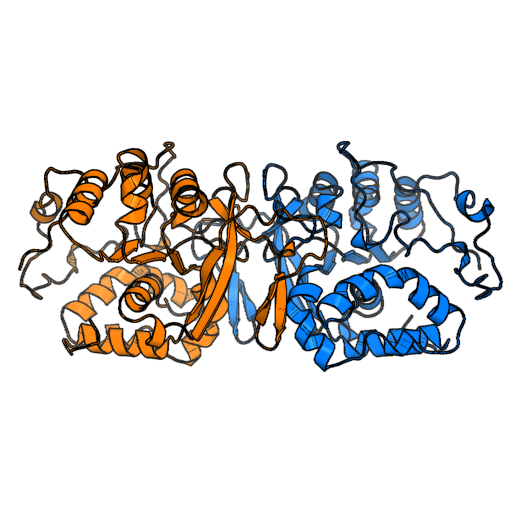1 1 93.75 7 LYS B O 1
ATOM 2343 N N . GLY B 1 8 ? -1.303 21.016 23.328 1 94.88 8 GLY B N 1
ATOM 2344 C CA . GLY B 1 8 ? -1.618 19.625 23.125 1 94.88 8 GLY B CA 1
ATOM 2345 C C . GLY B 1 8 ? -0.876 18.703 24.078 1 94.88 8 GLY B C 1
ATOM 2346 O O . GLY B 1 8 ? -0.04 19.156 24.875 1 94.88 8 GLY B O 1
ATOM 2347 N N . ALA B 1 9 ? -1.219 17.422 24.047 1 93.94 9 ALA B N 1
ATOM 2348 C CA . ALA B 1 9 ? -0.531 16.406 24.844 1 93.94 9 ALA B CA 1
ATOM 2349 C C . ALA B 1 9 ? 0.968 16.406 24.562 1 93.94 9 ALA B C 1
ATOM 2351 O O . ALA B 1 9 ? 1.386 16.578 23.406 1 93.94 9 ALA B O 1
ATOM 2352 N N . SER B 1 10 ? 1.782 16.234 25.562 1 90.94 10 SER B N 1
ATOM 2353 C CA . SER B 1 10 ? 3.234 16.312 25.422 1 90.94 10 SER B CA 1
ATOM 2354 C C . SER B 1 10 ? 3.797 15.016 24.828 1 90.94 10 SER B C 1
ATOM 2356 O O . SER B 1 10 ? 4.957 14.977 24.422 1 90.94 10 SER B O 1
ATOM 2358 N N . GLU B 1 11 ? 2.988 13.961 24.859 1 92.25 11 GLU B N 1
ATOM 2359 C CA . GLU B 1 11 ? 3.445 12.664 24.375 1 92.25 11 GLU B CA 1
ATOM 2360 C C . GLU B 1 11 ? 2.295 11.867 23.766 1 92.25 11 GLU B C 1
ATOM 2362 O O . GLU B 1 11 ? 1.125 12.203 23.969 1 92.25 11 GLU B O 1
ATOM 2367 N N . ALA B 1 12 ? 2.604 10.883 22.984 1 95.56 12 ALA B N 1
ATOM 2368 C CA . ALA B 1 12 ? 1.622 9.93 22.484 1 95.56 12 ALA B CA 1
ATOM 2369 C C . ALA B 1 12 ? 0.921 9.203 23.625 1 95.56 12 ALA B C 1
ATOM 2371 O O . ALA B 1 12 ? 1.358 9.273 24.766 1 95.56 12 ALA B O 1
ATOM 2372 N N . ILE B 1 13 ? -0.155 8.594 23.328 1 95.5 13 ILE B N 1
ATOM 2373 C CA . ILE B 1 13 ? -0.914 7.875 24.344 1 95.5 13 ILE B CA 1
ATOM 2374 C C . ILE B 1 13 ? -0.005 6.867 25.047 1 95.5 13 ILE B C 1
ATOM 2376 O O . ILE B 1 13 ? 0.035 6.812 26.281 1 95.5 13 ILE B O 1
ATOM 2380 N N . ILE B 1 14 ? 0.654 6.02 24.281 1 93.75 14 ILE B N 1
ATOM 2381 C CA . ILE B 1 14 ? 1.735 5.199 24.812 1 93.75 14 ILE B CA 1
ATOM 2382 C C . ILE B 1 14 ? 3.08 5.855 24.516 1 93.75 14 ILE B C 1
ATOM 2384 O O . ILE B 1 14 ? 3.459 5.996 23.344 1 93.75 14 ILE B O 1
ATOM 2388 N N . ARG B 1 15 ? 3.742 6.211 25.547 1 87.62 15 ARG B N 1
ATOM 2389 C CA . ARG B 1 15 ? 4.988 6.961 25.422 1 87.62 15 ARG B CA 1
ATOM 2390 C C . ARG B 1 15 ? 5.973 6.238 24.516 1 87.62 15 ARG B C 1
ATOM 2392 O O . ARG B 1 15 ? 6.109 5.016 24.594 1 87.62 15 ARG B O 1
ATOM 2399 N N . LYS B 1 16 ? 6.539 7.039 23.609 1 84.38 16 LYS B N 1
ATOM 2400 C CA . LYS B 1 16 ? 7.617 6.555 22.75 1 84.38 16 LYS B CA 1
ATOM 2401 C C . LYS B 1 16 ? 8.727 7.594 22.625 1 84.38 16 LYS B C 1
ATOM 2403 O O . LYS B 1 16 ? 8.508 8.781 22.891 1 84.38 16 LYS B O 1
ATOM 2408 N N . PRO B 1 17 ? 9.891 7.082 22.281 1 77.81 17 PRO B N 1
ATOM 2409 C CA . PRO B 1 17 ? 10.977 8.047 22.109 1 77.81 17 PRO B CA 1
ATOM 2410 C C . PRO B 1 17 ? 10.711 9.055 21 1 77.81 17 PRO B C 1
ATOM 2412 O O . PRO B 1 17 ? 10.133 8.695 19.969 1 77.81 17 PRO B O 1
ATOM 2415 N N . PHE B 1 18 ? 10.977 10.289 21.375 1 69.25 18 PHE B N 1
ATOM 2416 C CA . PHE B 1 18 ? 10.883 11.328 20.359 1 69.25 18 PHE B CA 1
ATOM 2417 C C . PHE B 1 18 ? 12.148 11.367 19.516 1 69.25 18 PHE B C 1
ATOM 2419 O O . PHE B 1 18 ? 13.25 11.523 20.047 1 69.25 18 PHE B O 1
ATOM 2426 N N . ILE B 1 19 ? 12.047 11.086 18.25 1 68.38 19 ILE B N 1
ATOM 2427 C CA . ILE B 1 19 ? 13.18 11.195 17.328 1 68.38 19 ILE B CA 1
ATOM 2428 C C . ILE B 1 19 ? 12.938 12.336 16.359 1 68.38 19 ILE B C 1
ATOM 2430 O O . ILE B 1 19 ? 12.016 12.281 15.539 1 68.38 19 ILE B O 1
ATOM 2434 N N . PRO B 1 20 ? 13.758 13.406 16.547 1 67.94 20 PRO B N 1
ATOM 2435 C CA . PRO B 1 20 ? 13.578 14.5 15.594 1 67.94 20 PRO B CA 1
ATOM 2436 C C . PRO B 1 20 ? 13.766 14.055 14.148 1 67.94 20 PRO B C 1
ATOM 2438 O O . PRO B 1 20 ? 14.625 13.211 13.867 1 67.94 20 PRO B O 1
ATOM 2441 N N . HIS B 1 21 ? 12.906 14.555 13.32 1 70.81 21 HIS B N 1
ATOM 2442 C CA . HIS B 1 21 ? 13.055 14.312 11.891 1 70.81 21 HIS B CA 1
ATOM 2443 C C . HIS B 1 21 ? 13.789 15.469 11.211 1 70.81 21 HIS B C 1
ATOM 2445 O O . HIS B 1 21 ? 13.312 16.609 11.211 1 70.81 21 HIS B O 1
ATOM 2451 N N . PRO B 1 22 ? 14.922 15.234 10.688 1 72.38 22 PRO B N 1
ATOM 2452 C CA . PRO B 1 22 ? 15.766 16.312 10.164 1 72.38 22 PRO B CA 1
ATOM 2453 C C . PRO B 1 22 ? 15.148 17.016 8.961 1 72.38 22 PRO B C 1
ATOM 2455 O O . PRO B 1 22 ? 15.57 18.125 8.609 1 72.38 22 PRO B O 1
ATOM 2458 N N . PHE B 1 23 ? 14.18 16.5 8.406 1 78.81 23 PHE B N 1
ATOM 2459 C CA . PHE B 1 23 ? 13.602 17.016 7.172 1 78.81 23 PHE B CA 1
ATOM 2460 C C . PHE B 1 23 ? 13.008 18.406 7.398 1 78.81 23 PHE B C 1
ATOM 2462 O O . PHE B 1 23 ? 13.047 19.25 6.508 1 78.81 23 PHE B O 1
ATOM 2469 N N . PHE B 1 24 ? 12.578 18.625 8.641 1 76.12 24 PHE B N 1
ATOM 2470 C CA . PHE B 1 24 ? 11.898 19.891 8.906 1 76.12 24 PHE B CA 1
ATOM 2471 C C . PHE B 1 24 ? 12.789 20.812 9.75 1 76.12 24 PHE B C 1
ATOM 2473 O O . PHE B 1 24 ? 12.383 21.922 10.094 1 76.12 24 PHE B O 1
ATOM 2480 N N . GLY B 1 25 ? 13.93 20.406 10.086 1 75.25 25 GLY B N 1
ATOM 2481 C CA . GLY B 1 25 ? 14.789 21.125 11.008 1 75.25 25 GLY B CA 1
ATOM 2482 C C . GLY B 1 25 ? 14.562 20.75 12.453 1 75.25 25 GLY B C 1
ATOM 2483 O O . GLY B 1 25 ? 13.586 20.062 12.781 1 75.25 25 GLY B O 1
ATOM 2484 N N . ASN B 1 26 ? 15.398 21.156 13.266 1 74.19 26 ASN B N 1
ATOM 2485 C CA . ASN B 1 26 ? 15.312 20.844 14.688 1 74.19 26 ASN B CA 1
ATOM 2486 C C . ASN B 1 26 ? 14.086 21.484 15.328 1 74.19 26 ASN B C 1
ATOM 2488 O O . ASN B 1 26 ? 13.5 20.922 16.25 1 74.19 26 ASN B O 1
ATOM 2492 N N . ASP B 1 27 ? 13.727 22.641 14.75 1 71.69 27 ASP B N 1
ATOM 2493 C CA . ASP B 1 27 ? 12.57 23.328 15.328 1 71.69 27 ASP B CA 1
ATOM 2494 C C . ASP B 1 27 ? 11.305 23.047 14.531 1 71.69 27 ASP B C 1
ATOM 2496 O O . ASP B 1 27 ? 10.242 23.594 14.812 1 71.69 27 ASP B O 1
ATOM 2500 N N . GLY B 1 28 ? 11.453 22.281 13.492 1 73.38 28 GLY B N 1
ATOM 2501 C CA . GLY B 1 28 ? 10.312 21.875 12.688 1 73.38 28 GLY B CA 1
ATOM 2502 C C . GLY B 1 28 ? 9.891 22.906 11.672 1 73.38 28 GLY B C 1
ATOM 2503 O O . GLY B 1 28 ? 8.977 22.672 10.883 1 73.38 28 GLY B O 1
ATOM 2504 N N . ILE B 1 29 ? 10.516 24.094 11.773 1 76.12 29 ILE B N 1
ATOM 2505 C CA . ILE B 1 29 ? 10.086 25.172 10.875 1 76.12 29 ILE B CA 1
ATOM 2506 C C . ILE B 1 29 ? 11.312 25.828 10.25 1 76.12 29 ILE B C 1
ATOM 2508 O O . ILE B 1 29 ? 11.383 27.062 10.18 1 76.12 29 ILE B O 1
ATOM 2512 N N . GLY B 1 30 ? 12.383 25.125 9.891 1 75.25 30 GLY B N 1
ATOM 2513 C CA . GLY B 1 30 ? 13.445 25.609 9.023 1 75.25 30 GLY B CA 1
ATOM 2514 C C . GLY B 1 30 ? 14.656 26.109 9.789 1 75.25 30 GLY B C 1
ATOM 2515 O O . GLY B 1 30 ? 15.641 26.547 9.188 1 75.25 30 GLY B O 1
ATOM 2516 N N . ASP B 1 31 ? 14.688 26.094 11.109 1 69.19 31 ASP B N 1
ATOM 2517 C CA . ASP B 1 31 ? 15.828 26.328 11.984 1 69.19 31 ASP B CA 1
ATOM 2518 C C . ASP B 1 31 ? 16.344 27.766 11.82 1 69.19 31 ASP B C 1
ATOM 2520 O O . ASP B 1 31 ? 17.562 27.984 11.836 1 69.19 31 ASP B O 1
ATOM 2524 N N . CYS B 1 32 ? 15.539 28.703 11.406 1 73 32 CYS B N 1
ATOM 2525 C CA . CYS B 1 32 ? 15.953 30.094 11.266 1 73 32 CYS B CA 1
ATOM 2526 C C . CYS B 1 32 ? 14.93 31.031 11.891 1 73 32 CYS B C 1
ATOM 2528 O O . CYS B 1 32 ? 14.375 31.891 11.203 1 73 32 CYS B O 1
ATOM 2530 N N . PRO B 1 33 ? 14.75 30.891 13.219 1 67.81 33 PRO B N 1
ATOM 2531 C CA . PRO B 1 33 ? 13.727 31.703 13.867 1 67.81 33 PRO B CA 1
ATOM 2532 C C . PRO B 1 33 ? 14 33.219 13.727 1 67.81 33 PRO B C 1
ATOM 2534 O O . PRO B 1 33 ? 13.062 34 13.766 1 67.81 33 PRO B O 1
ATOM 2537 N N . GLU B 1 34 ? 15.273 33.531 13.531 1 69.06 34 GLU B N 1
ATOM 2538 C CA . GLU B 1 34 ? 15.656 34.938 13.43 1 69.06 34 GLU B CA 1
ATOM 2539 C C . GLU B 1 34 ? 15.141 35.562 12.141 1 69.06 34 GLU B C 1
ATOM 2541 O O . GLU B 1 34 ? 15.055 36.781 12.023 1 69.06 34 GLU B O 1
ATOM 2546 N N . HIS B 1 35 ? 14.883 34.719 11.203 1 69 35 HIS B N 1
ATOM 2547 C CA . HIS B 1 35 ? 14.445 35.219 9.906 1 69 35 HIS B CA 1
ATOM 2548 C C . HIS B 1 35 ? 12.922 35.312 9.844 1 69 35 HIS B C 1
ATOM 2550 O O . HIS B 1 35 ? 12.375 35.781 8.844 1 69 35 HIS B O 1
ATOM 2556 N N . PHE B 1 36 ? 12.383 34.719 10.758 1 61.75 36 PHE B N 1
ATOM 2557 C CA . PHE B 1 36 ? 10.93 34.781 10.727 1 61.75 36 PHE B CA 1
ATOM 2558 C C . PHE B 1 36 ? 10.461 36.219 10.828 1 61.75 36 PHE B C 1
ATOM 2560 O O . PHE B 1 36 ? 10.984 37 11.633 1 61.75 36 PHE B O 1
ATOM 2567 N N . PRO B 1 37 ? 10.016 36.688 9.461 1 55.34 37 PRO B N 1
ATOM 2568 C CA . PRO B 1 37 ? 9.602 38.094 9.523 1 55.34 37 PRO B CA 1
ATOM 2569 C C . PRO B 1 37 ? 9.008 38.469 10.875 1 55.34 37 PRO B C 1
ATOM 2571 O O . PRO B 1 37 ? 8.414 37.625 11.555 1 55.34 37 PRO B O 1
ATOM 2574 N N . LYS B 1 38 ? 9.664 39.344 11.445 1 50.78 38 LYS B N 1
ATOM 2575 C CA . LYS B 1 38 ? 8.828 40.031 12.406 1 50.78 38 LYS B CA 1
ATOM 2576 C C . LYS B 1 38 ? 7.402 40.188 11.883 1 50.78 38 LYS B C 1
ATOM 2578 O O . LYS B 1 38 ? 7.16 40.938 10.93 1 50.78 38 LYS B O 1
ATOM 2583 N N . PHE B 1 39 ? 6.965 38.906 11.406 1 45.12 39 PHE B N 1
ATOM 2584 C CA . PHE B 1 39 ? 5.691 38.938 10.695 1 45.12 39 PHE B CA 1
ATOM 2585 C C . PHE B 1 39 ? 4.781 40.031 11.25 1 45.12 39 PHE B C 1
ATOM 2587 O O . PHE B 1 39 ? 4.438 40.031 12.43 1 45.12 39 PHE B O 1
ATOM 2594 N N . SER B 1 40 ? 5.117 41.156 10.836 1 38.84 40 SER B N 1
ATOM 2595 C CA . SER B 1 40 ? 4.062 42.156 10.977 1 38.84 40 SER B CA 1
ATOM 2596 C C . SER B 1 40 ? 2.74 41.625 10.414 1 38.84 40 SER B C 1
ATOM 2598 O O . SER B 1 40 ? 2.291 42.094 9.359 1 38.84 40 SER B O 1
ATOM 2600 N N . ILE B 1 41 ? 2.627 40.469 9.719 1 41.25 41 ILE B N 1
ATOM 2601 C CA . ILE B 1 41 ? 1.228 40.5 9.312 1 41.25 41 ILE B CA 1
ATOM 2602 C C . ILE B 1 41 ? 0.379 41.156 10.398 1 41.25 41 ILE B C 1
ATOM 2604 O O . ILE B 1 41 ? -0.388 42.062 10.125 1 41.25 41 ILE B O 1
ATOM 2608 N N . PHE B 1 42 ? -0.373 40.5 11.445 1 39.72 42 PHE B N 1
ATOM 2609 C CA . PHE B 1 42 ? -0.854 41.406 12.484 1 39.72 42 PHE B CA 1
ATOM 2610 C C . PHE B 1 42 ? 0.284 41.844 13.398 1 39.72 42 PHE B C 1
ATOM 2612 O O . PHE B 1 42 ? 0.047 42.281 14.523 1 39.72 42 PHE B O 1
ATOM 2619 N N . TYR B 1 43 ? 1.653 42.281 12.805 1 38.47 43 TYR B N 1
ATOM 2620 C CA . TYR B 1 43 ? 2.752 42.938 13.5 1 38.47 43 TYR B CA 1
ATOM 2621 C C . TYR B 1 43 ? 3.273 42.094 14.641 1 38.47 43 TYR B C 1
ATOM 2623 O O . TYR B 1 43 ? 3.793 42.594 15.633 1 38.47 43 TYR B O 1
ATOM 2631 N N . THR B 1 44 ? 2.873 40.812 14.891 1 40.69 44 THR B N 1
ATOM 2632 C CA . THR B 1 44 ? 3.262 40.25 16.188 1 40.69 44 THR B CA 1
ATOM 2633 C C . THR B 1 44 ? 4.512 39.375 16.062 1 40.69 44 THR B C 1
ATOM 2635 O O . THR B 1 44 ? 4.605 38.562 15.148 1 40.69 44 THR B O 1
ATOM 2638 N N . THR B 1 45 ? 5.746 39.781 16.203 1 45.41 45 THR B N 1
ATOM 2639 C CA . THR B 1 45 ? 6.98 39.062 16.531 1 45.41 45 THR B CA 1
ATOM 2640 C C . THR B 1 45 ? 6.699 37.844 17.391 1 45.41 45 THR B C 1
ATOM 2642 O O . THR B 1 45 ? 5.863 37.906 18.297 1 45.41 45 THR B O 1
ATOM 2645 N N . VAL B 1 46 ? 7.109 36.594 16.703 1 51.69 46 VAL B N 1
ATOM 2646 C CA . VAL B 1 46 ? 7.066 35.469 17.625 1 51.69 46 VAL B CA 1
ATOM 2647 C C . VAL B 1 46 ? 7.824 35.844 18.906 1 51.69 46 VAL B C 1
ATOM 2649 O O . VAL B 1 46 ? 9.016 36.125 18.859 1 51.69 46 VAL B O 1
ATOM 2652 N N . LEU B 1 47 ? 7.191 36.344 19.781 1 53.69 47 LEU B N 1
ATOM 2653 C CA . LEU B 1 47 ? 7.781 36.688 21.062 1 53.69 47 LEU B CA 1
ATOM 2654 C C . LEU B 1 47 ? 7.859 35.469 21.984 1 53.69 47 LEU B C 1
ATOM 2656 O O . LEU B 1 47 ? 7.086 34.531 21.828 1 53.69 47 LEU B O 1
ATOM 2660 N N . SER B 1 48 ? 9.016 35.375 22.609 1 57.09 48 SER B N 1
ATOM 2661 C CA . SER B 1 48 ? 9.117 34.344 23.641 1 57.09 48 SER B CA 1
ATOM 2662 C C . SER B 1 48 ? 7.801 34.156 24.391 1 57.09 48 SER B C 1
ATOM 2664 O O . SER B 1 48 ? 7.449 33.062 24.781 1 57.09 48 SER B O 1
ATOM 2666 N N . SER B 1 49 ? 7.133 35.281 24.484 1 59.16 49 SER B N 1
ATOM 2667 C CA . SER B 1 49 ? 5.848 35.281 25.172 1 59.16 49 SER B CA 1
ATOM 2668 C C . SER B 1 49 ? 4.805 34.469 24.391 1 59.16 49 SER B C 1
ATOM 2670 O O . SER B 1 49 ? 3.82 34 24.953 1 59.16 49 SER B O 1
ATOM 2672 N N . ASP B 1 50 ? 5.176 34.344 23.109 1 62.84 50 ASP B N 1
ATOM 2673 C CA . ASP B 1 50 ? 4.23 33.625 22.281 1 62.84 50 ASP B CA 1
ATOM 2674 C C . ASP B 1 50 ? 4.191 32.156 22.672 1 62.84 50 ASP B C 1
ATOM 2676 O O . ASP B 1 50 ? 3.15 31.484 22.562 1 62.84 50 ASP B O 1
ATOM 2680 N N . PHE B 1 51 ? 5.309 31.781 23.188 1 63.16 51 PHE B N 1
ATOM 2681 C CA . PHE B 1 51 ? 5.383 30.391 23.609 1 63.16 51 PHE B CA 1
ATOM 2682 C C . PHE B 1 51 ? 4.574 30.172 24.875 1 63.16 51 PHE B C 1
ATOM 2684 O O . PHE B 1 51 ? 4.168 29.031 25.172 1 63.16 51 PHE B O 1
ATOM 2691 N N . ALA B 1 52 ? 4.398 31.219 25.516 1 67.88 52 ALA B N 1
ATOM 2692 C CA . ALA B 1 52 ? 3.619 31.141 26.75 1 67.88 52 ALA B CA 1
ATOM 2693 C C . ALA B 1 52 ? 2.182 31.594 26.516 1 67.88 52 ALA B C 1
ATOM 2695 O O . ALA B 1 52 ? 1.349 31.531 27.422 1 67.88 52 ALA B O 1
ATOM 2696 N N . ALA B 1 53 ? 1.986 31.922 25.281 1 74.25 53 ALA B N 1
ATOM 2697 C CA . ALA B 1 53 ? 0.679 32.5 24.984 1 74.25 53 ALA B CA 1
ATOM 2698 C C . ALA B 1 53 ? -0.339 31.406 24.672 1 74.25 53 ALA B C 1
ATOM 2700 O O . ALA B 1 53 ? -0.812 31.281 23.531 1 74.25 53 ALA B O 1
ATOM 2701 N N . HIS B 1 54 ? -0.467 30.422 25.578 1 83.75 54 HIS B N 1
ATOM 2702 C CA . HIS B 1 54 ? -1.512 29.406 25.422 1 83.75 54 HIS B CA 1
ATOM 2703 C C . HIS B 1 54 ? -2.488 29.453 26.594 1 83.75 54 HIS B C 1
ATOM 2705 O O . HIS B 1 54 ? -2.145 29.922 27.688 1 83.75 54 HIS B O 1
ATOM 2711 N N . GLU B 1 55 ? -3.654 29.062 26.328 1 88.75 55 GLU B N 1
ATOM 2712 C CA . GLU B 1 55 ? -4.676 28.938 27.375 1 88.75 55 GLU B CA 1
ATOM 2713 C C . GLU B 1 55 ? -4.297 27.891 28.391 1 88.75 55 GLU B C 1
ATOM 2715 O O . GLU B 1 55 ? -3.508 26.984 28.109 1 88.75 55 GLU B O 1
ATOM 2720 N N . SER B 1 56 ? -4.762 28.031 29.594 1 91.81 56 SER B N 1
ATOM 2721 C CA . SER B 1 56 ? -4.477 27.078 30.672 1 91.81 56 SER B CA 1
ATOM 2722 C C . SER B 1 56 ? -5.125 25.734 30.406 1 91.81 56 SER B C 1
ATOM 2724 O O . SER B 1 56 ? -4.582 24.688 30.797 1 91.81 56 SER B O 1
ATOM 2726 N N . GLU B 1 57 ? -6.199 25.766 29.688 1 94.25 57 GLU B N 1
ATOM 2727 C CA . GLU B 1 57 ? -6.926 24.547 29.344 1 94.25 57 GLU B CA 1
ATOM 2728 C C . GLU B 1 57 ? -6.172 23.734 28.281 1 94.25 57 GLU B C 1
ATOM 2730 O O . GLU B 1 57 ? -5.625 24.297 27.344 1 94.25 57 GLU B O 1
ATOM 2735 N N . SER B 1 58 ? -6.117 22.375 28.547 1 95.19 58 SER B N 1
ATOM 2736 C CA . SER B 1 58 ? -5.461 21.516 27.562 1 95.19 58 SER B CA 1
ATOM 2737 C C . SER B 1 58 ? -6.254 21.453 26.266 1 95.19 58 SER B C 1
ATOM 2739 O O . SER B 1 58 ? -7.473 21.672 26.266 1 95.19 58 SER B O 1
ATOM 2741 N N . ALA B 1 59 ? -5.594 21.188 25.203 1 97.5 59 ALA B N 1
ATOM 2742 C CA . ALA B 1 59 ? -6.227 21.125 23.891 1 97.5 59 ALA B CA 1
ATOM 2743 C C . ALA B 1 59 ? -7.348 20.094 23.875 1 97.5 59 ALA B C 1
ATOM 2745 O O . ALA B 1 59 ? -8.422 20.328 23.312 1 97.5 59 ALA B O 1
ATOM 2746 N N . ALA B 1 60 ? -7.152 18.875 24.484 1 97.75 60 ALA B N 1
ATOM 2747 C CA . ALA B 1 60 ? -8.172 17.828 24.516 1 97.75 60 ALA B CA 1
ATOM 2748 C C . ALA B 1 60 ? -9.438 18.312 25.203 1 97.75 60 ALA B C 1
ATOM 2750 O O . ALA B 1 60 ? -10.547 18.125 24.703 1 97.75 60 ALA B O 1
ATOM 2751 N N . LEU B 1 61 ? -9.258 19.016 26.312 1 97.38 61 LEU B N 1
ATOM 2752 C CA . LEU B 1 61 ? -10.406 19.516 27.062 1 97.38 61 LEU B CA 1
ATOM 2753 C C . LEU B 1 61 ? -11.062 20.672 26.328 1 97.38 61 LEU B C 1
ATOM 2755 O O . LEU B 1 61 ? -12.289 20.828 26.359 1 97.38 61 LEU B O 1
ATOM 2759 N N . ALA B 1 62 ? -10.234 21.5 25.703 1 98.06 62 ALA B N 1
ATOM 2760 C CA . ALA B 1 62 ? -10.773 22.594 24.906 1 98.06 62 ALA B CA 1
ATOM 2761 C C . ALA B 1 62 ? -11.633 22.062 23.766 1 98.06 62 ALA B C 1
ATOM 2763 O O . ALA B 1 62 ? -12.688 22.625 23.453 1 98.06 62 ALA B O 1
ATOM 2764 N N . LEU B 1 63 ? -11.211 21.016 23.125 1 98.25 63 LEU B N 1
ATOM 2765 C CA . LEU B 1 63 ? -11.984 20.391 22.062 1 98.25 63 LEU B CA 1
ATOM 2766 C C . LEU B 1 63 ? -13.359 19.969 22.578 1 98.25 63 LEU B C 1
ATOM 2768 O O . LEU B 1 63 ? -14.375 20.219 21.922 1 98.25 63 LEU B O 1
ATOM 2772 N N . VAL B 1 64 ? -13.352 19.328 23.719 1 97.69 64 VAL B N 1
ATOM 2773 C CA . VAL B 1 64 ? -14.602 18.875 24.312 1 97.69 64 VAL B CA 1
ATOM 2774 C C . VAL B 1 64 ? -15.508 20.078 24.562 1 97.69 64 VAL B C 1
ATOM 2776 O O . VAL B 1 64 ? -16.672 20.078 24.172 1 97.69 64 VAL B O 1
ATOM 2779 N N . ARG B 1 65 ? -14.945 21.094 25.156 1 98 65 ARG B N 1
ATOM 2780 C CA . ARG B 1 65 ? -15.727 22.281 25.484 1 98 65 ARG B CA 1
ATOM 2781 C C . ARG B 1 65 ? -16.234 22.969 24.219 1 98 65 ARG B C 1
ATOM 2783 O O . ARG B 1 65 ? -17.438 23.266 24.109 1 98 65 ARG B O 1
ATOM 2790 N N . LEU B 1 66 ? -15.344 23.219 23.297 1 97.38 66 LEU B N 1
ATOM 2791 C CA . LEU B 1 66 ? -15.688 23.969 22.094 1 97.38 66 LEU B CA 1
ATOM 2792 C C . LEU B 1 66 ? -16.766 23.25 21.281 1 97.38 66 LEU B C 1
ATOM 2794 O O . LEU B 1 66 ? -17.625 23.891 20.672 1 97.38 66 LEU B O 1
ATOM 2798 N N . THR B 1 67 ? -16.766 21.953 21.266 1 97.19 67 THR B N 1
ATOM 2799 C CA . THR B 1 67 ? -17.766 21.203 20.516 1 97.19 67 THR B CA 1
ATOM 2800 C C . THR B 1 67 ? -19.109 21.172 21.25 1 97.19 67 THR B C 1
ATOM 2802 O O . THR B 1 67 ? -20.141 20.875 20.641 1 97.19 67 THR B O 1
ATOM 2805 N N . ARG B 1 68 ? -19.109 21.422 22.516 1 97.06 68 ARG B N 1
ATOM 2806 C CA . ARG B 1 68 ? -20.344 21.594 23.266 1 97.06 68 ARG B CA 1
ATOM 2807 C C . ARG B 1 68 ? -20.938 22.984 23.031 1 97.06 68 ARG B C 1
ATOM 2809 O O . ARG B 1 68 ? -22.156 23.125 22.938 1 97.06 68 ARG B O 1
ATOM 2816 N N . GLU B 1 69 ? -20.062 23.891 22.891 1 97.38 69 GLU B N 1
ATOM 2817 C CA . GLU B 1 69 ? -20.484 25.297 22.812 1 97.38 69 GLU B CA 1
ATOM 2818 C C . GLU B 1 69 ? -20.875 25.672 21.391 1 97.38 69 GLU B C 1
ATOM 2820 O O . GLU B 1 69 ? -21.625 26.625 21.188 1 97.38 69 GLU B O 1
ATOM 2825 N N . HIS B 1 70 ? -20.328 25 20.422 1 96.38 70 HIS B N 1
ATOM 2826 C CA . HIS B 1 70 ? -20.547 25.344 19.016 1 96.38 70 HIS B CA 1
ATOM 2827 C C . HIS B 1 70 ? -21.047 24.156 18.219 1 96.38 70 HIS B C 1
ATOM 2829 O O . HIS B 1 70 ? -20.594 23.031 18.422 1 96.38 70 HIS B O 1
ATOM 2835 N N . LYS B 1 71 ? -22 24.516 17.359 1 92.81 71 LYS B N 1
ATOM 2836 C CA . LYS B 1 71 ? -22.484 23.484 16.453 1 92.81 71 LYS B CA 1
ATOM 2837 C C . LYS B 1 71 ? -21.656 23.438 15.172 1 92.81 71 LYS B C 1
ATOM 2839 O O . LYS B 1 71 ? -21.016 24.422 14.805 1 92.81 71 LYS B O 1
ATOM 2844 N N . ASP B 1 72 ? -21.5 22.328 14.523 1 90.19 72 ASP B N 1
ATOM 2845 C CA . ASP B 1 72 ? -20.906 22.109 13.203 1 90.19 72 ASP B CA 1
ATOM 2846 C C . ASP B 1 72 ? -19.422 22.469 13.195 1 90.19 72 ASP B C 1
ATOM 2848 O O . ASP B 1 72 ? -18.953 23.156 12.281 1 90.19 72 ASP B O 1
ATOM 2852 N N . VAL B 1 73 ? -18.672 22.156 14.219 1 96 73 VAL B N 1
ATOM 2853 C CA . VAL B 1 73 ? -17.25 22.391 14.344 1 96 73 VAL B CA 1
ATOM 2854 C C . VAL B 1 73 ? -16.484 21.547 13.328 1 96 73 VAL B C 1
ATOM 2856 O O . VAL B 1 73 ? -16.75 20.344 13.195 1 96 73 VAL B O 1
ATOM 2859 N N . THR B 1 74 ? -15.633 22.219 12.547 1 97.06 74 THR B N 1
ATOM 2860 C CA . THR B 1 74 ? -14.688 21.516 11.68 1 97.06 74 THR B CA 1
ATOM 2861 C C . THR B 1 74 ? -13.328 21.375 12.359 1 97.06 74 THR B C 1
ATOM 2863 O O . THR B 1 74 ? -12.766 22.375 12.836 1 97.06 74 THR B O 1
ATOM 2866 N N . ILE B 1 75 ? -12.875 20.172 12.477 1 98.31 75 ILE B N 1
ATOM 2867 C CA . ILE B 1 75 ? -11.539 19.906 13.008 1 98.31 75 ILE B CA 1
ATOM 2868 C C . ILE B 1 75 ? -10.602 19.516 11.875 1 98.31 75 ILE B C 1
ATOM 2870 O O . ILE B 1 75 ? -10.914 18.609 11.086 1 98.31 75 ILE B O 1
ATOM 2874 N N . VAL B 1 76 ? -9.539 20.219 11.727 1 98.56 76 VAL B N 1
ATOM 2875 C CA . VAL B 1 76 ? -8.453 19.859 10.812 1 98.56 76 VAL B CA 1
ATOM 2876 C C . VAL B 1 76 ? -7.246 19.375 11.617 1 98.56 76 VAL B C 1
ATOM 2878 O O . VAL B 1 76 ? -6.66 20.141 12.383 1 98.56 76 VAL B O 1
ATOM 2881 N N . ALA B 1 77 ? -6.945 18.109 11.461 1 98.69 77 ALA B N 1
ATOM 2882 C CA . ALA B 1 77 ? -5.832 17.516 12.188 1 98.69 77 ALA B CA 1
ATOM 2883 C C . ALA B 1 77 ? -4.621 17.328 11.281 1 98.69 77 ALA B C 1
ATOM 2885 O O . ALA B 1 77 ? -4.645 16.5 10.367 1 98.69 77 ALA B O 1
ATOM 2886 N N . ILE B 1 78 ? -3.533 18.031 11.562 1 97.81 78 ILE B N 1
ATOM 2887 C CA . ILE B 1 78 ? -2.357 17.938 10.703 1 97.81 78 ILE B CA 1
ATOM 2888 C C . ILE B 1 78 ? -1.166 17.422 11.508 1 97.81 78 ILE B C 1
ATOM 2890 O O . ILE B 1 78 ? -0.016 17.578 11.086 1 97.81 78 ILE B O 1
ATOM 2894 N N . GLY B 1 79 ? -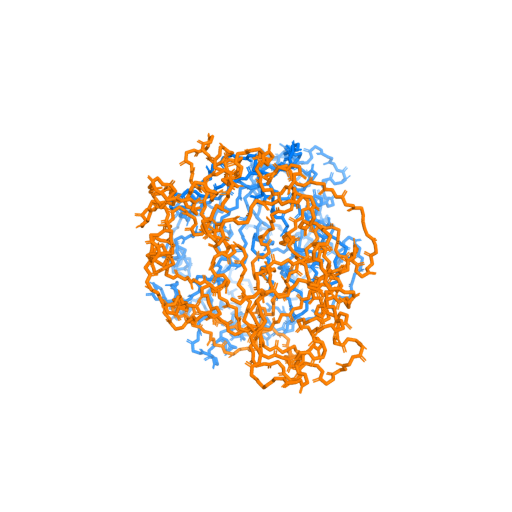1.364 16.875 12.703 1 96.75 79 GLY B N 1
ATOM 2895 C CA . GLY B 1 79 ? -0.42 16.156 13.539 1 96.75 79 GLY B CA 1
ATOM 2896 C C . GLY B 1 79 ? -0.967 14.828 14.047 1 96.75 79 GLY B C 1
ATOM 2897 O O . GLY B 1 79 ? -1.988 14.344 13.555 1 96.75 79 GLY B O 1
ATOM 2898 N N . PRO B 1 80 ? -0.21 14.242 15.023 1 97.44 80 PRO B N 1
ATOM 2899 C CA . PRO B 1 80 ? -0.771 13.039 15.641 1 97.44 80 PRO B CA 1
ATOM 2900 C C . PRO B 1 80 ? -2.146 13.281 16.266 1 97.44 80 PRO B C 1
ATOM 2902 O O . PRO B 1 80 ? -2.459 14.406 16.656 1 97.44 80 PRO B O 1
ATOM 2905 N N . LEU B 1 81 ? -2.941 12.289 16.344 1 98.69 81 LEU B N 1
ATOM 2906 C CA . LEU B 1 81 ? -4.352 12.438 16.688 1 98.69 81 LEU B CA 1
ATOM 2907 C C . LEU B 1 81 ? -4.562 12.32 18.203 1 98.69 81 LEU B C 1
ATOM 2909 O O . LEU B 1 81 ? -5.676 12.055 18.656 1 98.69 81 LEU B O 1
ATOM 2913 N N . THR B 1 82 ? -3.535 12.531 18.984 1 98.38 82 THR B N 1
ATOM 2914 C CA . THR B 1 82 ? -3.539 12.297 20.422 1 98.38 82 THR B CA 1
ATOM 2915 C C . THR B 1 82 ? -4.648 13.094 21.094 1 98.38 82 THR B C 1
ATOM 2917 O O . THR B 1 82 ? -5.445 12.539 21.859 1 98.38 82 THR B O 1
ATOM 2920 N N . ASN B 1 83 ? -4.762 14.359 20.781 1 98.69 83 ASN B N 1
ATOM 2921 C CA . ASN B 1 83 ? -5.734 15.211 21.453 1 98.69 83 ASN B CA 1
ATOM 2922 C C . ASN B 1 83 ? -7.168 14.812 21.109 1 98.69 83 ASN B C 1
ATOM 2924 O O . ASN B 1 83 ? -8.062 14.883 21.953 1 98.69 83 ASN B O 1
ATOM 2928 N N . ILE B 1 84 ? -7.391 14.438 19.891 1 98.75 84 ILE B N 1
ATOM 2929 C CA . ILE B 1 84 ? -8.719 14.016 19.469 1 98.75 84 ILE B CA 1
ATOM 2930 C C . ILE B 1 84 ? -9.094 12.711 20.156 1 98.75 84 ILE B C 1
ATOM 2932 O O . ILE B 1 84 ? -10.203 12.562 20.672 1 98.75 84 ILE B O 1
ATOM 2936 N N . ALA B 1 85 ? -8.141 11.773 20.188 1 98.75 85 ALA B N 1
ATOM 2937 C CA . ALA B 1 85 ? -8.375 10.508 20.875 1 98.75 85 ALA B CA 1
ATOM 2938 C C . ALA B 1 85 ? -8.672 10.727 22.344 1 98.75 85 ALA B C 1
ATOM 2940 O O . ALA B 1 85 ? -9.586 10.117 22.906 1 98.75 85 ALA B O 1
ATOM 2941 N N . LEU B 1 86 ? -7.902 11.594 22.984 1 98.25 86 LEU B N 1
ATOM 2942 C CA . LEU B 1 86 ? -8.102 11.891 24.391 1 98.25 86 LEU B CA 1
ATOM 2943 C C . LEU B 1 86 ? -9.461 12.539 24.625 1 98.25 86 LEU B C 1
ATOM 2945 O O . LEU B 1 86 ? -10.172 12.18 25.578 1 98.25 86 LEU B O 1
ATOM 2949 N N . ALA B 1 87 ? -9.805 13.484 23.781 1 98.62 87 ALA B N 1
ATOM 2950 C CA . ALA B 1 87 ? -11.117 14.125 23.906 1 98.62 87 ALA B CA 1
ATOM 2951 C C . ALA B 1 87 ? -12.242 13.094 23.844 1 98.62 87 ALA B C 1
ATOM 2953 O O . ALA B 1 87 ? -13.172 13.133 24.641 1 98.62 87 ALA B O 1
ATOM 2954 N N . TYR B 1 88 ? -12.18 12.172 22.906 1 98.5 88 TYR B N 1
ATOM 2955 C CA . TYR B 1 88 ? -13.18 11.133 22.719 1 98.5 88 TYR B CA 1
ATOM 2956 C C . TYR B 1 88 ? -13.266 10.227 23.953 1 98.5 88 TYR B C 1
ATOM 2958 O O . TYR B 1 88 ? -14.359 9.875 24.406 1 98.5 88 TYR B O 1
ATOM 2966 N N . LYS B 1 89 ? -12.078 9.844 24.484 1 97.44 89 LYS B N 1
ATOM 2967 C CA . LYS B 1 89 ? -12.062 8.922 25.625 1 97.44 89 LYS B CA 1
ATOM 2968 C C . LYS B 1 89 ? -12.578 9.602 26.891 1 97.44 89 LYS B C 1
ATOM 2970 O O . LYS B 1 89 ? -13.164 8.945 27.75 1 97.44 89 LYS B O 1
ATOM 2975 N N . VAL B 1 90 ? -12.477 10.93 27 1 97.19 90 VAL B N 1
ATOM 2976 C CA . VAL B 1 90 ? -12.984 11.703 28.125 1 97.19 90 VAL B CA 1
ATOM 2977 C C . VAL B 1 90 ? -14.5 11.875 27.984 1 97.19 90 VAL B C 1
ATOM 2979 O O . VAL B 1 90 ? -15.227 11.844 28.984 1 97.19 90 VAL B O 1
ATOM 2982 N N . ASP B 1 91 ? -14.938 12.039 26.812 1 97.5 91 ASP B N 1
ATOM 2983 C CA . ASP B 1 91 ? -16.344 12.273 26.469 1 97.5 91 ASP B CA 1
ATOM 2984 C C . ASP B 1 91 ? -16.719 11.578 25.172 1 97.5 91 ASP B C 1
ATOM 2986 O O . ASP B 1 91 ? -16.531 12.148 24.078 1 97.5 91 ASP B O 1
ATOM 2990 N N . SER B 1 92 ? -17.297 10.453 25.234 1 96.69 92 SER B N 1
ATOM 2991 C CA . SER B 1 92 ? -17.562 9.648 24.047 1 96.69 92 SER B CA 1
ATOM 2992 C C . SER B 1 92 ? -18.547 10.352 23.109 1 96.69 92 SER B C 1
ATOM 2994 O O . SER B 1 92 ? -18.547 10.094 21.906 1 96.69 92 SER B O 1
ATOM 2996 N N . ASP B 1 93 ? -19.359 11.273 23.656 1 96.81 93 ASP B N 1
ATOM 2997 C CA . ASP B 1 93 ? -20.328 12 22.844 1 96.81 93 ASP B CA 1
ATOM 2998 C C . ASP B 1 93 ? -19.609 13.008 21.938 1 96.81 93 ASP B C 1
ATOM 3000 O O . ASP B 1 93 ? -20.219 13.523 20.984 1 96.81 93 ASP B O 1
ATOM 3004 N N . PHE B 1 94 ? -18.344 13.273 22.281 1 97.38 94 PHE B N 1
ATOM 3005 C CA . PHE B 1 94 ? -17.5 14.148 21.484 1 97.38 94 PHE B CA 1
ATOM 3006 C C . PHE B 1 94 ? -17.547 13.75 20.016 1 97.38 94 PHE B C 1
ATOM 3008 O O . PHE B 1 94 ? -17.641 14.617 19.141 1 97.38 94 PHE B O 1
ATOM 3015 N N . ALA B 1 95 ? -17.562 12.484 19.688 1 97 95 ALA B N 1
ATOM 3016 C CA . ALA B 1 95 ? -17.5 11.953 18.328 1 97 95 ALA B CA 1
ATOM 3017 C C . ALA B 1 95 ? -18.719 12.398 17.531 1 97 95 ALA B C 1
ATOM 3019 O O . ALA B 1 95 ? -18.625 12.641 16.312 1 97 95 ALA B O 1
ATOM 3020 N N . ARG B 1 96 ? -19.812 12.617 18.141 1 95.88 96 ARG B N 1
ATOM 3021 C CA . ARG B 1 96 ? -21.062 12.922 17.453 1 95.88 96 ARG B CA 1
ATOM 3022 C C . ARG B 1 96 ? -21.25 14.422 17.297 1 95.88 96 ARG B C 1
ATOM 3024 O O . ARG B 1 96 ? -22.109 14.875 16.531 1 95.88 96 ARG B O 1
ATOM 3031 N N . ARG B 1 97 ? -20.484 15.172 18.047 1 96.94 97 ARG B N 1
ATOM 3032 C CA . ARG B 1 97 ? -20.656 16.609 18.016 1 96.94 97 ARG B CA 1
ATOM 3033 C C . ARG B 1 97 ? -19.812 17.25 16.906 1 96.94 97 ARG B C 1
ATOM 3035 O O . ARG B 1 97 ? -20 18.422 16.562 1 96.94 97 ARG B O 1
ATOM 3042 N N . ILE B 1 98 ? -18.891 16.484 16.359 1 97.12 98 ILE B N 1
ATOM 3043 C CA . ILE B 1 98 ? -17.984 17.016 15.344 1 97.12 98 ILE B CA 1
ATOM 3044 C C . ILE B 1 98 ? -18.719 17.094 14.008 1 97.12 98 ILE B C 1
ATOM 3046 O O . ILE B 1 98 ? -19.312 16.109 13.555 1 97.12 98 ILE B O 1
ATOM 3050 N N . GLY B 1 99 ? -18.75 18.281 13.438 1 94.38 99 GLY B N 1
ATOM 3051 C CA . GLY B 1 99 ? -19.328 18.438 12.109 1 94.38 99 GLY B CA 1
ATOM 3052 C C . GLY B 1 99 ? -18.516 17.766 11.023 1 94.38 99 GLY B C 1
ATOM 3053 O O . GLY B 1 99 ? -19.047 16.984 10.242 1 94.38 99 GLY B O 1
ATOM 3054 N N . LYS B 1 100 ? -17.25 18.125 10.984 1 94.94 100 LYS B N 1
ATOM 3055 C CA . LYS B 1 100 ? -16.328 17.578 9.992 1 94.94 100 LYS B CA 1
ATOM 3056 C C . LYS B 1 100 ? -14.945 17.344 10.594 1 94.94 100 LYS B C 1
ATOM 3058 O O . LYS B 1 100 ? -14.445 18.188 11.344 1 94.94 100 LYS B O 1
ATOM 3063 N N . LEU B 1 101 ? -14.398 16.203 10.328 1 98.44 101 LEU B N 1
ATOM 3064 C CA . LEU B 1 101 ? -13.031 15.898 10.742 1 98.44 101 LEU B CA 1
ATOM 3065 C C . LEU B 1 101 ? -12.172 15.547 9.531 1 98.44 101 LEU B C 1
ATOM 3067 O O . LEU B 1 101 ? -12.398 14.531 8.875 1 98.44 101 LEU B O 1
ATOM 3071 N N . VAL B 1 102 ? -11.234 16.406 9.172 1 98.81 102 VAL B N 1
ATOM 3072 C CA . VAL B 1 102 ? -10.273 16.188 8.094 1 98.81 102 VAL B CA 1
ATOM 3073 C C . VAL B 1 102 ? -8.898 15.875 8.688 1 98.81 102 VAL B C 1
ATOM 3075 O O . VAL B 1 102 ? -8.375 16.641 9.5 1 98.81 102 VAL B O 1
ATOM 3078 N N . ILE B 1 103 ? -8.367 14.781 8.328 1 98.81 103 ILE B N 1
ATOM 3079 C CA . ILE B 1 103 ? -7.137 14.289 8.938 1 98.81 103 ILE B CA 1
ATOM 3080 C C . ILE B 1 103 ? -6.051 14.172 7.867 1 98.81 103 ILE B C 1
ATOM 3082 O O . ILE B 1 103 ? -6.227 13.469 6.867 1 98.81 103 ILE B O 1
ATOM 3086 N N . LEU B 1 104 ? -4.957 14.891 8.039 1 98.69 104 LEU B N 1
ATOM 3087 C CA . LEU B 1 104 ? -3.734 14.555 7.324 1 98.69 104 LEU B CA 1
ATOM 3088 C C . LEU B 1 104 ? -2.994 13.414 8.016 1 98.69 104 LEU B C 1
ATOM 3090 O O . LEU B 1 104 ? -2.443 13.594 9.102 1 98.69 104 LEU B O 1
ATOM 3094 N N . GLY B 1 105 ? -3.086 12.305 7.387 1 97.31 105 GLY B N 1
ATOM 3095 C CA . GLY B 1 105 ? -2.432 11.164 8.016 1 97.31 105 GLY B CA 1
ATOM 3096 C C . GLY B 1 105 ? -2.805 9.836 7.387 1 97.31 105 GLY B C 1
ATOM 3097 O O . GLY B 1 105 ? -3.656 9.789 6.496 1 97.31 105 GLY B O 1
ATOM 3098 N N . GLY B 1 106 ? -2.045 8.828 7.867 1 96.81 106 GLY B N 1
ATOM 3099 C CA . GLY B 1 106 ? -2.322 7.477 7.414 1 96.81 106 GLY B CA 1
ATOM 3100 C C . GLY B 1 106 ? -1.871 7.223 5.988 1 96.81 106 GLY B C 1
ATOM 3101 O O . GLY B 1 106 ? -0.973 7.898 5.484 1 96.81 106 GLY B O 1
ATOM 3102 N N . ASN B 1 107 ? -2.334 6.148 5.438 1 97.5 107 ASN B N 1
ATOM 3103 C CA . ASN B 1 107 ? -2.1 5.664 4.082 1 97.5 107 ASN B CA 1
ATOM 3104 C C . ASN B 1 107 ? -3.117 4.602 3.68 1 97.5 107 ASN B C 1
ATOM 3106 O O . ASN B 1 107 ? -3.969 4.215 4.484 1 97.5 107 ASN B O 1
ATOM 3110 N N . TYR B 1 108 ? -3.23 4.309 2.398 1 96.38 108 TYR B N 1
ATOM 3111 C CA . TYR B 1 108 ? -4.117 3.229 1.977 1 96.38 108 TYR B CA 1
ATOM 3112 C C . TYR B 1 108 ? -3.387 2.24 1.078 1 96.38 108 TYR B C 1
ATOM 3114 O O . TYR B 1 108 ? -3.91 1.166 0.771 1 96.38 108 TYR B O 1
ATOM 3122 N N . TYR B 1 109 ? -2.092 2.508 0.765 1 96.25 109 TYR B N 1
ATOM 3123 C CA . TYR B 1 109 ? -1.224 1.607 0.014 1 96.25 109 TYR B CA 1
ATOM 3124 C C . TYR B 1 109 ? 0.025 1.26 0.815 1 96.25 109 TYR B C 1
ATOM 3126 O O . TYR B 1 109 ? 0.983 0.704 0.273 1 96.25 109 TYR B O 1
ATOM 3134 N N . GLY B 1 110 ? 0.012 1.645 2.02 1 96.12 110 GLY B N 1
ATOM 3135 C CA . GLY B 1 110 ? 1.112 1.298 2.904 1 96.12 110 GLY B CA 1
ATOM 3136 C C . GLY B 1 110 ? 2.391 2.051 2.59 1 96.12 110 GLY B C 1
ATOM 3137 O O . GLY B 1 110 ? 3.486 1.577 2.898 1 96.12 110 GLY B O 1
ATOM 3138 N N . VAL B 1 111 ? 2.363 3.193 1.959 1 96.31 111 VAL B N 1
ATOM 3139 C CA . VAL B 1 111 ? 3.516 4.047 1.688 1 96.31 111 VAL B CA 1
ATOM 3140 C C . VAL B 1 111 ? 3.818 4.906 2.91 1 96.31 111 VAL B C 1
ATOM 3142 O O . VAL B 1 111 ? 3.012 5.758 3.293 1 96.31 111 VAL B O 1
ATOM 3145 N N . GLY B 1 112 ? 4.977 4.633 3.533 1 92.81 112 GLY B N 1
ATOM 3146 C CA . GLY B 1 112 ? 5.359 5.352 4.738 1 92.81 112 GLY B CA 1
ATOM 3147 C C . GLY B 1 112 ? 6.441 6.387 4.5 1 92.81 112 GLY B C 1
ATOM 3148 O O . GLY B 1 112 ? 7.145 6.336 3.49 1 92.81 112 GLY B O 1
ATOM 3149 N N . ASN B 1 113 ? 6.586 7.285 5.469 1 92.12 113 ASN B N 1
ATOM 3150 C CA . ASN B 1 113 ? 7.562 8.352 5.305 1 92.12 113 ASN B CA 1
ATOM 3151 C C . ASN B 1 113 ? 8.352 8.594 6.586 1 92.12 113 ASN B C 1
ATOM 3153 O O . ASN B 1 113 ? 8.859 9.695 6.812 1 92.12 113 ASN B O 1
ATOM 3157 N N . VAL B 1 114 ? 8.422 7.582 7.422 1 90.38 114 VAL B N 1
ATOM 3158 C CA . VAL B 1 114 ? 9.094 7.742 8.711 1 90.38 114 VAL B CA 1
ATOM 3159 C C . VAL B 1 114 ? 10.57 7.352 8.578 1 90.38 114 VAL B C 1
ATOM 3161 O O . VAL B 1 114 ? 11.453 8.141 8.898 1 90.38 114 VAL B O 1
ATOM 3164 N N . ASP B 1 115 ? 10.82 6.156 8.141 1 88.69 115 ASP B N 1
ATOM 3165 C CA . ASP B 1 115 ? 12.164 5.633 7.926 1 88.69 115 ASP B CA 1
ATOM 3166 C C . ASP B 1 115 ? 12.133 4.375 7.059 1 88.69 115 ASP B C 1
ATOM 3168 O O . ASP B 1 115 ? 11.07 3.961 6.602 1 88.69 115 ASP B O 1
ATOM 3172 N N . GLU B 1 116 ? 13.289 3.795 6.82 1 88.94 116 GLU B N 1
ATOM 3173 C CA . GLU B 1 116 ? 13.438 2.67 5.902 1 88.94 116 GLU B CA 1
ATOM 3174 C C . GLU B 1 116 ? 12.688 1.443 6.406 1 88.94 116 GLU B C 1
ATOM 3176 O O . GLU B 1 116 ? 12.32 0.564 5.625 1 88.94 116 GLU B O 1
ATOM 3181 N N . PHE B 1 117 ? 12.375 1.368 7.676 1 90.62 117 PHE B N 1
ATOM 3182 C CA . PHE B 1 117 ? 11.789 0.17 8.258 1 90.62 117 PHE B CA 1
ATOM 3183 C C . PHE B 1 117 ? 10.367 0.447 8.742 1 90.62 117 PHE B C 1
ATOM 3185 O O . PHE B 1 117 ? 9.906 -0.169 9.703 1 90.62 117 PHE B O 1
ATOM 3192 N N . SER B 1 118 ? 9.75 1.385 8.094 1 92.5 118 SER B N 1
ATOM 3193 C CA . SER B 1 118 ? 8.391 1.717 8.508 1 92.5 118 SER B CA 1
ATOM 3194 C C . SER B 1 118 ? 7.488 1.963 7.305 1 92.5 118 SER B C 1
ATOM 3196 O O . SER B 1 118 ? 7.871 2.67 6.371 1 92.5 118 SER B O 1
ATOM 3198 N N . SER B 1 119 ? 6.32 1.363 7.391 1 96.69 119 SER B N 1
ATOM 3199 C CA . SER B 1 119 ? 5.309 1.625 6.375 1 96.69 119 SER B CA 1
ATOM 3200 C C . SER B 1 119 ? 4.262 2.617 6.879 1 96.69 119 SER B C 1
ATOM 3202 O O . SER B 1 119 ? 3.264 2.871 6.203 1 96.69 119 SER B O 1
ATOM 3204 N N . ALA B 1 120 ? 4.484 3.215 8.039 1 96.5 120 ALA B N 1
ATOM 3205 C CA . ALA B 1 120 ? 3.525 4.156 8.617 1 96.5 120 ALA B CA 1
ATOM 3206 C C . ALA B 1 120 ? 3.758 5.566 8.086 1 96.5 120 ALA B C 1
ATOM 3208 O O . ALA B 1 120 ? 4.883 5.926 7.73 1 96.5 120 ALA B O 1
ATOM 3209 N N . GLU B 1 121 ? 2.734 6.289 7.977 1 96.69 121 GLU B N 1
ATOM 3210 C CA . GLU B 1 121 ? 2.809 7.727 7.746 1 96.69 121 GLU B CA 1
ATOM 3211 C C . GLU B 1 121 ? 3.188 8.469 9.023 1 96.69 121 GLU B C 1
ATOM 3213 O O . GLU B 1 121 ? 2.834 8.047 10.125 1 96.69 121 GLU B O 1
ATOM 3218 N N . PHE B 1 122 ? 3.822 9.562 8.953 1 94.25 122 PHE B N 1
ATOM 3219 C CA . PHE B 1 122 ? 4.48 10.312 10.016 1 94.25 122 PHE B CA 1
ATOM 3220 C C . PHE B 1 122 ? 3.529 10.555 11.18 1 94.25 122 PHE B C 1
ATOM 3222 O O . PHE B 1 122 ? 3.854 10.234 12.328 1 94.25 122 PHE B O 1
ATOM 3229 N N . ASN B 1 123 ? 2.348 11.102 10.938 1 96.56 123 ASN B N 1
ATOM 3230 C CA . ASN B 1 123 ? 1.422 11.445 12.016 1 96.56 123 ASN B CA 1
ATOM 3231 C C . ASN B 1 123 ? 0.864 10.195 12.688 1 96.56 123 ASN B C 1
ATOM 3233 O O . ASN B 1 123 ? 0.716 10.156 13.914 1 96.56 123 ASN B O 1
ATOM 3237 N N . PHE B 1 124 ? 0.577 9.227 11.914 1 98 124 PHE B N 1
ATOM 3238 C CA . PHE B 1 124 ? 0.048 7.984 12.469 1 98 124 PHE B CA 1
ATOM 3239 C C . PHE B 1 124 ? 1.143 7.199 13.188 1 98 124 PHE B C 1
ATOM 3241 O O . PHE B 1 124 ? 0.877 6.512 14.172 1 98 124 PHE B O 1
ATOM 3248 N N . SER B 1 125 ? 2.344 7.277 12.688 1 96.06 125 SER B N 1
ATOM 3249 C CA . SER B 1 125 ? 3.473 6.715 13.414 1 96.06 125 SER B CA 1
ATOM 3250 C C . SER B 1 125 ? 3.678 7.422 14.75 1 96.06 125 SER B C 1
ATOM 3252 O O . SER B 1 125 ? 4.082 6.801 15.734 1 96.06 125 SER B O 1
ATOM 3254 N N . GLY B 1 126 ? 3.412 8.703 14.789 1 95.56 126 GLY B N 1
ATOM 3255 C CA . GLY B 1 126 ? 3.59 9.5 15.992 1 95.56 126 GLY B CA 1
ATOM 3256 C C . GLY B 1 126 ? 2.736 9.023 17.156 1 95.56 126 GLY B C 1
ATOM 3257 O O . GLY B 1 126 ? 3.143 9.125 18.312 1 95.56 126 GLY B O 1
ATOM 3258 N N . ASP B 1 127 ? 1.578 8.547 16.844 1 97.75 127 ASP B N 1
ATOM 3259 C CA . ASP B 1 127 ? 0.702 7.98 17.875 1 97.75 127 ASP B CA 1
ATOM 3260 C C . ASP B 1 127 ? -0.259 6.961 17.266 1 97.75 127 ASP B C 1
ATOM 3262 O O . ASP B 1 127 ? -1.437 7.262 17.047 1 97.75 127 ASP B O 1
ATOM 3266 N N . PRO B 1 128 ? 0.234 5.715 17.062 1 98.19 128 PRO B N 1
ATOM 3267 C CA . PRO B 1 128 ? -0.586 4.684 16.422 1 98.19 128 PRO B CA 1
ATOM 3268 C C . PRO B 1 128 ? -1.853 4.363 17.219 1 98.19 128 PRO B C 1
ATOM 3270 O O . PRO B 1 128 ? -2.902 4.094 16.625 1 98.19 128 PRO B O 1
ATOM 3273 N N . GLU B 1 129 ? -1.794 4.398 18.516 1 98.19 129 GLU B N 1
ATOM 3274 C CA . GLU B 1 129 ? -2.967 4.125 19.344 1 98.19 129 GLU B CA 1
ATOM 3275 C C . GLU B 1 129 ? -4.059 5.168 19.109 1 98.19 129 GLU B C 1
ATOM 3277 O O . GLU B 1 129 ? -5.23 4.824 18.969 1 98.19 129 GLU B O 1
ATOM 3282 N N . ALA B 1 130 ? -3.631 6.395 19.094 1 98.62 130 ALA B N 1
ATOM 3283 C CA . ALA B 1 130 ? -4.598 7.461 18.844 1 98.62 130 ALA B CA 1
ATOM 3284 C C . ALA B 1 130 ? -5.246 7.309 17.469 1 98.62 130 ALA B C 1
ATOM 3286 O O . ALA B 1 130 ? -6.457 7.488 17.328 1 98.62 130 ALA B O 1
ATOM 3287 N N . ALA B 1 131 ? -4.414 7.031 16.469 1 98.69 131 ALA B N 1
ATOM 3288 C CA . ALA B 1 131 ? -4.938 6.809 15.133 1 98.69 131 ALA B CA 1
ATOM 3289 C C . ALA B 1 131 ? -5.988 5.699 15.125 1 98.69 131 ALA B C 1
ATOM 3291 O O . ALA B 1 131 ? -7.047 5.844 14.516 1 98.69 131 ALA B O 1
ATOM 3292 N N . LYS B 1 132 ? -5.719 4.605 15.828 1 98.38 132 LYS B N 1
ATOM 3293 C CA . LYS B 1 132 ? -6.656 3.488 15.914 1 98.38 132 LYS B CA 1
ATOM 3294 C C . LYS B 1 132 ? -7.957 3.912 16.578 1 98.38 132 LYS B C 1
ATOM 3296 O O . LYS B 1 132 ? -9.047 3.623 16.078 1 98.38 132 LYS B O 1
ATOM 3301 N N . ILE B 1 133 ? -7.859 4.559 17.656 1 98.25 133 ILE B N 1
ATOM 3302 C CA . ILE B 1 133 ? -9.031 5.004 18.406 1 98.25 133 ILE B CA 1
ATOM 3303 C C . ILE B 1 133 ? -9.906 5.883 17.516 1 98.25 133 ILE B C 1
ATOM 3305 O O . ILE B 1 133 ? -11.109 5.648 17.391 1 98.25 133 ILE B O 1
ATOM 3309 N N . VAL B 1 134 ? -9.328 6.84 16.844 1 98.56 134 VAL B N 1
ATOM 3310 C CA . VAL B 1 134 ? -10.078 7.82 16.062 1 98.56 134 VAL B CA 1
ATOM 3311 C C . VAL B 1 134 ? -10.695 7.152 14.836 1 98.56 134 VAL B C 1
ATOM 3313 O O . VAL B 1 134 ? -11.875 7.359 14.539 1 98.56 134 VAL B O 1
ATOM 3316 N N . LEU B 1 135 ? -9.984 6.316 14.156 1 97.88 135 LEU B N 1
ATOM 3317 C CA . LEU B 1 135 ? -10.461 5.73 12.906 1 97.88 135 LEU B CA 1
ATOM 3318 C C . LEU B 1 135 ? -11.453 4.605 13.18 1 97.88 135 LEU B C 1
ATOM 3320 O O . LEU B 1 135 ? -12.445 4.453 12.461 1 97.88 135 LEU B O 1
ATOM 3324 N N . GLU B 1 136 ? -11.227 3.877 14.242 1 96.62 136 GLU B N 1
ATOM 3325 C CA . GLU B 1 136 ? -11.977 2.629 14.383 1 96.62 136 GLU B CA 1
ATOM 3326 C C . GLU B 1 136 ? -13.094 2.766 15.406 1 96.62 136 GLU B C 1
ATOM 3328 O O . GLU B 1 136 ? -14.109 2.072 15.312 1 96.62 136 GLU B O 1
ATOM 3333 N N . GLU B 1 137 ? -12.922 3.654 16.344 1 95.94 137 GLU B N 1
ATOM 3334 C CA . GLU B 1 137 ? -13.883 3.67 17.438 1 95.94 137 GLU B CA 1
ATOM 3335 C C . GLU B 1 137 ? -14.844 4.844 17.312 1 95.94 137 GLU B C 1
ATOM 3337 O O . GLU B 1 137 ? -16 4.754 17.734 1 95.94 137 GLU B O 1
ATOM 3342 N N . MET B 1 138 ? -14.352 5.953 16.75 1 95.88 138 MET B N 1
ATOM 3343 C CA . MET B 1 138 ? -15.195 7.141 16.672 1 95.88 138 MET B CA 1
ATOM 3344 C C . MET B 1 138 ? -16.203 7.027 15.523 1 95.88 138 MET B C 1
ATOM 3346 O O . MET B 1 138 ? -15.82 6.742 14.391 1 95.88 138 MET B O 1
ATOM 3350 N N . ASP B 1 139 ? -17.406 7.281 15.852 1 92.38 139 ASP B N 1
ATOM 3351 C CA . ASP B 1 139 ? -18.453 7.32 14.836 1 92.38 139 ASP B CA 1
ATOM 3352 C C . ASP B 1 139 ? -18.547 8.703 14.188 1 92.38 139 ASP B C 1
ATOM 3354 O O . ASP B 1 139 ? -19.609 9.336 14.203 1 92.38 139 ASP B O 1
ATOM 3358 N N . THR B 1 140 ? -17.453 9.32 13.82 1 94.94 140 THR B N 1
ATOM 3359 C CA . THR B 1 140 ? -17.328 10.617 13.18 1 94.94 140 THR B CA 1
ATOM 3360 C C . THR B 1 140 ? -17.094 10.461 11.68 1 94.94 140 THR B C 1
ATOM 3362 O O . THR B 1 140 ? -16.391 9.547 11.25 1 94.94 140 THR B O 1
ATOM 3365 N N . ASP B 1 141 ? -17.781 11.289 10.906 1 94.06 141 ASP B N 1
ATOM 3366 C CA . ASP B 1 141 ? -17.453 11.328 9.484 1 94.06 141 ASP B CA 1
ATOM 3367 C C . ASP B 1 141 ? -16.031 11.852 9.258 1 94.06 141 ASP B C 1
ATOM 3369 O O . ASP B 1 141 ? -15.742 13.008 9.57 1 94.06 141 ASP B O 1
ATOM 3373 N N . ILE B 1 142 ? -15.219 11.023 8.758 1 97.88 142 ILE B N 1
ATOM 3374 C CA . ILE B 1 142 ? -13.805 11.359 8.625 1 97.88 142 ILE B CA 1
ATOM 3375 C C . ILE B 1 142 ? -13.445 11.453 7.145 1 97.88 142 ILE B C 1
ATOM 3377 O O . ILE B 1 142 ? -13.812 10.586 6.348 1 97.88 142 ILE B O 1
ATOM 3381 N N . THR B 1 143 ? -12.812 12.508 6.77 1 98.56 143 THR B N 1
ATOM 3382 C CA . THR B 1 143 ? -12.062 12.602 5.52 1 98.56 143 THR B CA 1
ATOM 3383 C C . THR B 1 143 ? -10.562 12.461 5.777 1 98.56 143 THR B C 1
ATOM 3385 O O . THR B 1 143 ? -9.961 13.305 6.438 1 98.56 143 THR B O 1
ATOM 3388 N N . LEU B 1 144 ? -10.039 11.391 5.309 1 98.69 144 LEU B N 1
ATOM 3389 C CA . LEU B 1 144 ? -8.617 11.117 5.461 1 98.69 144 LEU B CA 1
ATOM 3390 C C . LEU B 1 144 ? -7.836 11.617 4.246 1 98.69 144 LEU B C 1
ATOM 3392 O O . LEU B 1 144 ? -8.18 11.289 3.107 1 98.69 144 LEU B O 1
ATOM 3396 N N . VAL B 1 145 ? -6.852 12.438 4.422 1 98.56 145 VAL B N 1
ATOM 3397 C CA . VAL B 1 145 ? -5.953 12.945 3.393 1 98.56 145 VAL B CA 1
ATOM 3398 C C . VAL B 1 145 ? -4.559 12.352 3.582 1 98.56 145 VAL B C 1
ATOM 3400 O O . VAL B 1 145 ? -3.713 12.945 4.262 1 98.56 145 VAL B O 1
ATOM 3403 N N . PRO B 1 146 ? -4.328 11.242 2.945 1 98 146 PRO B N 1
ATOM 3404 C CA . PRO B 1 146 ? -3.041 10.578 3.156 1 98 146 PRO B CA 1
ATOM 3405 C C . PRO B 1 146 ? -1.881 11.312 2.492 1 98 146 PRO B C 1
ATOM 3407 O O . PRO B 1 146 ? -2.02 11.812 1.371 1 98 146 PRO B O 1
ATOM 3410 N N . TRP B 1 147 ? -0.74 11.312 3.146 1 95.75 147 TRP B N 1
ATOM 3411 C CA . TRP B 1 147 ? 0.5 11.859 2.607 1 95.75 147 TRP B CA 1
ATOM 3412 C C . TRP B 1 147 ? 0.896 11.148 1.32 1 95.75 147 TRP B C 1
ATOM 3414 O O . TRP B 1 147 ? 1.479 11.75 0.419 1 95.75 147 TRP B O 1
ATOM 3424 N N . GLU B 1 148 ? 0.632 9.852 1.17 1 95.31 148 GLU B N 1
ATOM 3425 C CA . GLU B 1 148 ? 1.117 9.031 0.066 1 95.31 148 GLU B CA 1
ATOM 3426 C C . GLU B 1 148 ? 0.638 9.578 -1.277 1 95.31 148 GLU B C 1
ATOM 3428 O O . GLU B 1 148 ? 1.278 9.352 -2.307 1 95.31 148 GLU B O 1
ATOM 3433 N N . ASN B 1 149 ? -0.474 10.406 -1.271 1 94.31 149 ASN B N 1
ATOM 3434 C CA . ASN B 1 149 ? -0.916 11.031 -2.514 1 94.31 149 ASN B CA 1
ATOM 3435 C C . ASN B 1 149 ? 0.091 12.062 -3.01 1 94.31 149 ASN B C 1
ATOM 3437 O O . ASN B 1 149 ? 0.328 12.172 -4.215 1 94.31 149 ASN B O 1
ATOM 3441 N N . VAL B 1 150 ? 0.601 12.781 -2.088 1 94.12 150 VAL B N 1
ATOM 3442 C CA . VAL B 1 150 ? 1.604 13.789 -2.406 1 94.12 150 VAL B CA 1
ATOM 3443 C C . VAL B 1 150 ? 2.859 13.109 -2.953 1 94.12 150 VAL B C 1
ATOM 3445 O O . VAL B 1 150 ? 3.455 13.586 -3.926 1 94.12 150 VAL B O 1
ATOM 3448 N N . TYR B 1 151 ? 3.221 12.031 -2.365 1 95.12 151 TYR B N 1
ATOM 3449 C CA . TYR B 1 151 ? 4.406 11.281 -2.764 1 95.12 151 TYR B CA 1
ATOM 3450 C C . TYR B 1 151 ? 4.207 10.633 -4.125 1 95.12 151 TYR B C 1
ATOM 3452 O O . TYR B 1 151 ? 5.004 10.844 -5.043 1 95.12 151 TYR B O 1
ATOM 3460 N N . LEU B 1 152 ? 3.123 9.914 -4.297 1 95.19 152 LEU B N 1
ATOM 3461 C CA . LEU B 1 152 ? 2.889 9.094 -5.484 1 95.19 152 LEU B CA 1
ATOM 3462 C C . LEU B 1 152 ? 2.611 9.977 -6.699 1 95.19 152 LEU B C 1
ATOM 3464 O O . LEU B 1 152 ? 2.957 9.609 -7.824 1 95.19 152 LEU B O 1
ATOM 3468 N N . LYS B 1 153 ? 2.053 11.164 -6.48 1 94.88 153 LYS B N 1
ATOM 3469 C CA . LYS B 1 153 ? 1.669 12.023 -7.594 1 94.88 153 LYS B CA 1
ATOM 3470 C C . LYS B 1 153 ? 2.582 13.242 -7.68 1 94.88 153 LYS B C 1
ATOM 3472 O O . LYS B 1 153 ? 2.287 14.195 -8.406 1 94.88 153 LYS B O 1
ATOM 3477 N N . GLY B 1 154 ? 3.637 13.242 -6.965 1 95.19 154 GLY B N 1
ATOM 3478 C CA . GLY B 1 154 ? 4.52 14.398 -6.848 1 95.19 154 GLY B CA 1
ATOM 3479 C C . GLY B 1 154 ? 5.031 14.891 -8.188 1 95.19 154 GLY B C 1
ATOM 3480 O O . GLY B 1 154 ? 4.949 16.094 -8.484 1 95.19 154 GLY B O 1
ATOM 3481 N N . ALA B 1 155 ? 5.539 13.992 -9.016 1 95.31 155 ALA B N 1
ATOM 3482 C CA . ALA B 1 155 ? 6.098 14.375 -10.305 1 95.31 155 ALA B CA 1
ATOM 3483 C C . ALA B 1 155 ? 5.02 14.945 -11.219 1 95.31 155 ALA B C 1
ATOM 3485 O O . ALA B 1 155 ? 5.258 15.922 -11.938 1 95.31 155 ALA B O 1
ATOM 3486 N N . GLU B 1 156 ? 3.865 14.336 -11.172 1 95.5 156 GLU B N 1
ATOM 3487 C CA . GLU B 1 156 ? 2.74 14.836 -11.953 1 95.5 156 GLU B CA 1
ATOM 3488 C C . GLU B 1 156 ? 2.352 16.25 -11.523 1 95.5 156 GLU B C 1
ATOM 3490 O O . GLU B 1 156 ? 2.111 17.109 -12.367 1 95.5 156 GLU B O 1
ATOM 3495 N N . HIS B 1 157 ? 2.299 16.484 -10.266 1 97.19 157 HIS B N 1
ATOM 3496 C CA . HIS B 1 157 ? 1.902 17.781 -9.727 1 97.19 157 HIS B CA 1
ATOM 3497 C C . HIS B 1 157 ? 2.949 18.844 -10.031 1 97.19 157 HIS B C 1
ATOM 3499 O O . HIS B 1 157 ? 2.609 20 -10.281 1 97.19 157 HIS B O 1
ATOM 3505 N N . GLU B 1 158 ? 4.203 18.453 -10.023 1 96.81 158 GLU B N 1
ATOM 3506 C CA . GLU B 1 158 ? 5.285 19.375 -10.352 1 96.81 158 GLU B CA 1
ATOM 3507 C C . GLU B 1 158 ? 5.191 19.844 -11.797 1 96.81 158 GLU B C 1
ATOM 3509 O O . GLU B 1 158 ? 5.691 20.922 -12.141 1 96.81 158 GLU B O 1
ATOM 3514 N N . ALA B 1 159 ? 4.621 19.031 -12.641 1 96.69 159 ALA B N 1
ATOM 3515 C CA . ALA B 1 159 ? 4.426 19.406 -14.031 1 96.69 159 ALA B CA 1
ATOM 3516 C C . ALA B 1 159 ? 3.275 20.391 -14.18 1 96.69 159 ALA B C 1
ATOM 3518 O O . ALA B 1 159 ? 3.154 21.078 -15.203 1 96.69 159 ALA B O 1
ATOM 3519 N N . GLU B 1 160 ? 2.441 20.516 -13.148 1 97.56 160 GLU B N 1
ATOM 3520 C CA . GLU B 1 160 ? 1.236 21.344 -13.227 1 97.56 160 GLU B CA 1
ATOM 3521 C C . GLU B 1 160 ? 1.444 22.688 -12.555 1 97.56 160 GLU B C 1
ATOM 3523 O O . GLU B 1 160 ? 0.814 23.688 -12.93 1 97.56 160 GLU B O 1
ATOM 3528 N N . VAL B 1 161 ? 2.254 22.719 -11.539 1 98.31 161 VAL B N 1
ATOM 3529 C CA . VAL B 1 161 ? 2.434 23.969 -10.805 1 98.31 161 VAL B CA 1
ATOM 3530 C C . VAL B 1 161 ? 3.902 24.141 -10.43 1 98.31 161 VAL B C 1
ATOM 3532 O O . VAL B 1 161 ? 4.652 23.172 -10.367 1 98.31 161 VAL B O 1
ATOM 3535 N N . ASP B 1 162 ? 4.285 25.406 -10.195 1 98.38 162 ASP B N 1
ATOM 3536 C CA . ASP B 1 162 ? 5.559 25.75 -9.57 1 98.38 162 ASP B CA 1
ATOM 3537 C C . ASP B 1 162 ? 5.391 25.969 -8.07 1 98.38 162 ASP B C 1
ATOM 3539 O O . ASP B 1 162 ? 4.945 27.031 -7.633 1 98.38 162 ASP B O 1
ATOM 3543 N N . PHE B 1 163 ? 5.852 24.969 -7.254 1 98.19 163 PHE B N 1
ATOM 3544 C CA . PHE B 1 163 ? 5.582 24.969 -5.82 1 98.19 163 PHE B CA 1
ATOM 3545 C C . PHE B 1 163 ? 6.352 26.078 -5.117 1 98.19 163 PHE B C 1
ATOM 3547 O O . PHE B 1 163 ? 6.062 26.406 -3.967 1 98.19 163 PHE B O 1
ATOM 3554 N N . ASP B 1 164 ? 7.281 26.703 -5.785 1 97.44 164 ASP B N 1
ATOM 3555 C CA . ASP B 1 164 ? 8.117 27.719 -5.168 1 97.44 164 ASP B CA 1
ATOM 3556 C C . ASP B 1 164 ? 7.629 29.125 -5.539 1 97.44 164 ASP B C 1
ATOM 3558 O O . ASP B 1 164 ? 8.055 30.109 -4.941 1 97.44 164 ASP B O 1
ATOM 3562 N N . ALA B 1 165 ? 6.754 29.234 -6.488 1 97.94 165 ALA B N 1
ATOM 3563 C CA . ALA B 1 165 ? 6.418 30.531 -7.078 1 97.94 165 ALA B CA 1
ATOM 3564 C C . ALA B 1 165 ? 5.809 31.469 -6.039 1 97.94 165 ALA B C 1
ATOM 3566 O O . ALA B 1 165 ? 6.141 32.656 -5.992 1 97.94 165 ALA B O 1
ATOM 3567 N N . HIS B 1 166 ? 4.934 30.953 -5.207 1 96.81 166 HIS B N 1
ATOM 3568 C CA . HIS B 1 166 ? 4.25 31.797 -4.23 1 96.81 166 HIS B CA 1
ATOM 3569 C C . HIS B 1 166 ? 5.219 32.312 -3.172 1 96.81 166 HIS B C 1
ATOM 3571 O O . HIS B 1 166 ? 4.938 33.281 -2.492 1 96.81 166 HIS B O 1
ATOM 3577 N N . LEU B 1 167 ? 6.328 31.641 -3.006 1 96.19 167 LEU B N 1
ATOM 3578 C CA . LEU B 1 167 ? 7.32 32.031 -2.006 1 96.19 167 LEU B CA 1
ATOM 3579 C C . LEU B 1 167 ? 8.125 33.219 -2.465 1 96.19 167 LEU B C 1
ATOM 3581 O O . LEU B 1 167 ? 8.828 33.844 -1.666 1 96.19 167 LEU B O 1
ATOM 3585 N N . LYS B 1 168 ? 8.008 33.594 -3.73 1 95.75 168 LYS B N 1
ATOM 3586 C CA . LYS B 1 168 ? 8.82 34.625 -4.332 1 95.75 168 LYS B CA 1
ATOM 3587 C C . LYS B 1 168 ? 8.078 35.969 -4.344 1 95.75 168 LYS B C 1
ATOM 3589 O O . LYS B 1 168 ? 8.625 37 -4.773 1 95.75 168 LYS B O 1
ATOM 3594 N N . VAL B 1 169 ? 6.93 35.938 -3.875 1 94.88 169 VAL B N 1
ATOM 3595 C CA . VAL B 1 169 ? 6.145 37.188 -3.777 1 94.88 169 VAL B CA 1
ATOM 3596 C C . VAL B 1 169 ? 6.688 38.031 -2.645 1 94.88 169 VAL B C 1
ATOM 3598 O O . VAL B 1 169 ? 7.086 37.531 -1.597 1 94.88 169 VAL B O 1
ATOM 3601 N N . ASP B 1 170 ? 6.695 39.312 -2.869 1 92.5 170 ASP B N 1
ATOM 3602 C CA . ASP B 1 170 ? 7.254 40.25 -1.886 1 92.5 170 ASP B CA 1
ATOM 3603 C C . ASP B 1 170 ? 6.227 40.594 -0.814 1 92.5 170 ASP B C 1
ATOM 3605 O O . ASP B 1 170 ? 5.73 41.719 -0.769 1 92.5 170 ASP B O 1
ATOM 3609 N N . THR B 1 171 ? 5.867 39.688 0.04 1 91.12 171 THR B N 1
ATOM 3610 C CA . THR B 1 171 ? 4.992 39.875 1.191 1 91.12 171 THR B CA 1
ATOM 3611 C C . THR B 1 171 ? 5.57 39.188 2.426 1 91.12 171 THR B C 1
ATOM 3613 O O . THR B 1 171 ? 6.344 38.219 2.305 1 91.12 171 THR B O 1
ATOM 3616 N N . PRO B 1 172 ? 5.219 39.656 3.59 1 87.56 172 PRO B N 1
ATOM 3617 C CA . PRO B 1 172 ? 5.73 39.062 4.816 1 87.56 172 PRO B CA 1
ATOM 3618 C C . PRO B 1 172 ? 5.387 37.562 4.922 1 87.56 172 PRO B C 1
ATOM 3620 O O . PRO B 1 172 ? 6.219 36.781 5.348 1 87.56 172 PRO B O 1
ATOM 3623 N N . LEU B 1 173 ? 4.188 37.188 4.574 1 89.56 173 LEU B N 1
ATOM 3624 C CA . LEU B 1 173 ? 3.768 35.812 4.676 1 89.56 173 LEU B CA 1
ATOM 3625 C C . LE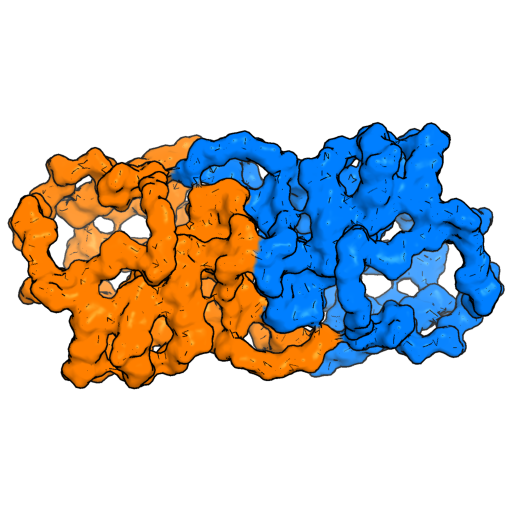U B 1 173 ? 4.57 34.938 3.725 1 89.56 173 LEU B C 1
ATOM 3627 O O . LEU B 1 173 ? 5.004 33.844 4.098 1 89.56 173 LEU B O 1
ATOM 3631 N N . ALA B 1 174 ? 4.766 35.375 2.5 1 93.06 174 ALA B N 1
ATOM 3632 C CA . ALA B 1 174 ? 5.586 34.625 1.547 1 93.06 174 ALA B CA 1
ATOM 3633 C C . ALA B 1 174 ? 7 34.406 2.086 1 93.06 174 ALA B C 1
ATOM 3635 O O . ALA B 1 174 ? 7.555 33.312 1.982 1 93.06 174 ALA B O 1
ATOM 3636 N N . SER B 1 175 ? 7.531 35.469 2.643 1 89.38 175 SER B N 1
ATOM 3637 C CA . SER B 1 175 ? 8.875 35.406 3.213 1 89.38 175 SER B CA 1
ATOM 3638 C C . SER B 1 175 ? 8.93 34.406 4.359 1 89.38 175 SER B C 1
ATOM 3640 O O . SER B 1 175 ? 9.891 33.625 4.473 1 89.38 175 SER B O 1
ATOM 3642 N N . PHE B 1 176 ? 7.949 34.438 5.184 1 87.56 176 PHE B N 1
ATOM 3643 C CA . PHE B 1 176 ? 7.875 33.469 6.293 1 87.56 176 PHE B CA 1
ATOM 3644 C C . PHE B 1 176 ? 7.852 32.031 5.777 1 87.56 176 PHE B C 1
ATOM 3646 O O . PHE B 1 176 ? 8.609 31.203 6.258 1 87.56 176 PHE B O 1
ATOM 3653 N N . LEU B 1 177 ? 6.965 31.766 4.836 1 92.56 177 LEU B N 1
ATOM 3654 C CA . LEU B 1 177 ? 6.828 30.422 4.297 1 92.56 177 LEU B CA 1
ATOM 3655 C C . LEU B 1 177 ? 8.117 29.969 3.619 1 92.56 177 LEU B C 1
ATOM 3657 O O . LEU B 1 177 ? 8.492 28.797 3.695 1 92.56 177 LEU B O 1
ATOM 3661 N N . ALA B 1 178 ? 8.805 30.922 2.979 1 92.25 178 ALA B N 1
ATOM 3662 C CA . ALA B 1 178 ? 10.078 30.609 2.332 1 92.25 178 ALA B CA 1
ATOM 3663 C C . ALA B 1 178 ? 11.117 30.141 3.352 1 92.25 178 ALA B C 1
ATOM 3665 O O . ALA B 1 178 ? 11.844 29.172 3.111 1 92.25 178 ALA B O 1
ATOM 3666 N N . VAL B 1 179 ? 11.125 30.812 4.5 1 88 179 VAL B N 1
ATOM 3667 C CA . VAL B 1 179 ? 12.078 30.453 5.551 1 88 179 VAL B CA 1
ATOM 3668 C C . VAL B 1 179 ? 11.68 29.141 6.195 1 88 179 VAL B C 1
ATOM 3670 O O . VAL B 1 179 ? 12.516 28.25 6.398 1 88 179 VAL B O 1
ATOM 3673 N N . ALA B 1 180 ? 10.43 28.984 6.461 1 89.19 180 ALA B N 1
ATOM 3674 C CA . ALA B 1 180 ? 9.906 27.812 7.172 1 89.19 180 ALA B CA 1
ATOM 3675 C C . ALA B 1 180 ? 10.125 26.531 6.367 1 89.19 180 ALA B C 1
ATOM 3677 O O . ALA B 1 180 ? 10.312 25.453 6.938 1 89.19 180 ALA B O 1
ATOM 3678 N N . THR B 1 181 ? 10.148 26.625 5.023 1 93.12 181 THR B N 1
ATOM 3679 C CA . THR B 1 181 ? 10.203 25.422 4.191 1 93.12 181 THR B CA 1
ATOM 3680 C C . THR B 1 181 ? 11.578 25.266 3.561 1 93.12 181 THR B C 1
ATOM 3682 O O . THR B 1 181 ? 11.789 24.391 2.717 1 93.12 181 THR B O 1
ATOM 3685 N N . ARG B 1 182 ? 12.523 26.078 3.936 1 91.25 182 ARG B N 1
ATOM 3686 C CA . ARG B 1 182 ? 13.812 26.172 3.268 1 91.25 182 ARG B CA 1
ATOM 3687 C C . ARG B 1 182 ? 14.531 24.828 3.273 1 91.25 182 ARG B C 1
ATOM 3689 O O . ARG B 1 182 ? 15.031 24.375 2.238 1 91.25 182 ARG B O 1
ATOM 3696 N N . ILE B 1 183 ? 14.578 24.141 4.418 1 89.25 183 ILE B N 1
ATOM 3697 C CA . ILE B 1 183 ? 15.32 22.891 4.547 1 89.25 183 ILE B CA 1
ATOM 3698 C C . ILE B 1 183 ? 14.688 21.812 3.662 1 89.25 183 ILE B C 1
ATOM 3700 O O . ILE B 1 183 ? 15.391 21.109 2.941 1 89.25 183 ILE B O 1
ATOM 3704 N N . CYS B 1 184 ? 13.375 21.75 3.707 1 91.94 184 CYS B N 1
ATOM 3705 C CA . CYS B 1 184 ? 12.664 20.766 2.885 1 91.94 184 CYS B CA 1
ATOM 3706 C C . CYS B 1 184 ? 12.922 21.016 1.403 1 91.94 184 CYS B C 1
ATOM 3708 O O . CYS B 1 184 ? 13.172 20.078 0.649 1 91.94 184 CYS B O 1
ATOM 3710 N N . ARG B 1 185 ? 12.875 22.25 1.053 1 94.44 185 ARG B N 1
ATOM 3711 C CA . ARG B 1 185 ? 13.109 22.609 -0.342 1 94.44 185 ARG B CA 1
ATOM 3712 C C . ARG B 1 185 ? 14.539 22.281 -0.764 1 94.44 185 ARG B C 1
ATOM 3714 O O . ARG B 1 185 ? 14.773 21.812 -1.883 1 94.44 185 ARG B O 1
ATOM 3721 N N . GLU B 1 186 ? 15.438 22.531 0.135 1 92.75 186 GLU B N 1
ATOM 3722 C CA . GLU B 1 186 ? 16.828 22.219 -0.153 1 92.75 186 GLU B CA 1
ATOM 3723 C C . GLU B 1 186 ? 17.031 20.703 -0.333 1 92.75 186 GLU B C 1
ATOM 3725 O O . GLU B 1 186 ? 17.719 20.281 -1.264 1 92.75 186 GLU B O 1
ATOM 3730 N N . VAL B 1 187 ? 16.469 19.938 0.501 1 90.5 187 VAL B N 1
ATOM 3731 C CA . VAL B 1 187 ? 16.594 18.484 0.427 1 90.5 187 VAL B CA 1
ATOM 3732 C C . VAL B 1 187 ? 16 17.984 -0.894 1 90.5 187 VAL B C 1
ATOM 3734 O O . VAL B 1 187 ? 16.656 17.234 -1.622 1 90.5 187 VAL B O 1
ATOM 3737 N N . MET B 1 188 ? 14.828 18.438 -1.223 1 93.69 188 MET B N 1
ATOM 3738 C CA . MET B 1 188 ? 14.18 18 -2.453 1 93.69 188 MET B CA 1
ATOM 3739 C C . MET B 1 188 ? 14.945 18.484 -3.678 1 93.69 188 MET B C 1
ATOM 3741 O O . MET B 1 188 ? 15.055 17.766 -4.676 1 93.69 188 MET B O 1
ATOM 3745 N N . GLY B 1 189 ? 15.484 19.641 -3.543 1 95.12 189 GLY B N 1
ATOM 3746 C CA . GLY B 1 189 ? 16.234 20.234 -4.637 1 95.12 189 GLY B CA 1
ATOM 3747 C C . GLY B 1 189 ? 17.438 19.406 -5.047 1 95.12 189 GLY B C 1
ATOM 3748 O O . GLY B 1 189 ? 17.844 19.406 -6.215 1 95.12 189 GLY B O 1
ATOM 3749 N N . LYS B 1 190 ? 17.984 18.688 -4.109 1 93.44 190 LYS B N 1
ATOM 3750 C CA . LYS B 1 190 ? 19.125 17.828 -4.387 1 93.44 190 LYS B CA 1
ATOM 3751 C C . LYS B 1 190 ? 18.766 16.766 -5.422 1 93.44 190 LYS B C 1
ATOM 3753 O O . LYS B 1 190 ? 19.656 16.234 -6.105 1 93.44 190 LYS B O 1
ATOM 3758 N N . TYR B 1 191 ? 17.516 16.531 -5.566 1 93.88 191 TYR B N 1
ATOM 3759 C CA . TYR B 1 191 ? 17.062 15.461 -6.465 1 93.88 191 TYR B CA 1
ATOM 3760 C C . TYR B 1 191 ? 16.297 16.047 -7.648 1 93.88 191 TYR B C 1
ATOM 3762 O O . TYR B 1 191 ? 15.586 15.312 -8.352 1 93.88 191 TYR B O 1
ATOM 3770 N N . GLY B 1 192 ? 16.359 17.312 -7.805 1 94.44 192 GLY B N 1
ATOM 3771 C CA . GLY B 1 192 ? 15.672 17.953 -8.898 1 94.44 192 GLY B CA 1
ATOM 3772 C C . GLY B 1 192 ? 14.164 18 -8.711 1 94.44 192 GLY B C 1
ATOM 3773 O O . GLY B 1 192 ? 13.414 18.031 -9.688 1 94.44 192 GLY B O 1
ATOM 3774 N N . ARG B 1 193 ? 13.75 17.922 -7.484 1 95.56 193 ARG B N 1
ATOM 3775 C CA . ARG B 1 193 ? 12.336 17.922 -7.133 1 95.56 193 ARG B CA 1
ATOM 3776 C C . ARG B 1 193 ? 11.969 19.141 -6.297 1 95.56 193 ARG B C 1
ATOM 3778 O O . ARG B 1 193 ? 12.852 19.812 -5.77 1 95.56 193 ARG B O 1
ATOM 3785 N N . GLN B 1 194 ? 10.703 19.406 -6.238 1 96.75 194 GLN B N 1
ATOM 3786 C CA . GLN B 1 194 ? 10.211 20.5 -5.41 1 96.75 194 GLN B CA 1
ATOM 3787 C C . GLN B 1 194 ? 9.477 19.969 -4.18 1 96.75 194 GLN B C 1
ATOM 3789 O O . GLN B 1 194 ? 8.969 18.859 -4.188 1 96.75 194 GLN B O 1
ATOM 3794 N N . TYR B 1 195 ? 9.531 20.781 -3.131 1 95.38 195 TYR B N 1
ATOM 3795 C CA . TYR B 1 195 ? 8.727 20.5 -1.947 1 95.38 195 TYR B CA 1
ATOM 3796 C C . TYR B 1 195 ? 7.266 20.859 -2.186 1 95.38 195 TYR B C 1
ATOM 3798 O O . TYR B 1 195 ? 6.926 22.047 -2.322 1 95.38 195 TYR B O 1
ATOM 3806 N N . GLY B 1 196 ? 6.391 19.844 -2.299 1 95.69 196 GLY B N 1
ATOM 3807 C CA . GLY B 1 196 ? 5 20.047 -2.664 1 95.69 196 GLY B CA 1
ATOM 3808 C C . GLY B 1 196 ? 4.113 20.375 -1.478 1 95.69 196 GLY B C 1
ATOM 3809 O O . GLY B 1 196 ? 4.594 20.484 -0.349 1 95.69 196 GLY B O 1
ATOM 3810 N N . TYR B 1 197 ? 2.82 20.641 -1.798 1 97.12 197 TYR B N 1
ATOM 3811 C CA . TYR B 1 197 ? 1.823 20.891 -0.766 1 97.12 197 TYR B CA 1
ATOM 3812 C C . TYR B 1 197 ? 1.406 19.609 -0.072 1 97.12 197 TYR B C 1
ATOM 3814 O O . TYR B 1 197 ? 1.165 18.594 -0.729 1 97.12 197 TYR B O 1
ATOM 3822 N N . CYS B 1 198 ? 1.376 19.562 1.201 1 95.56 198 CYS B N 1
ATOM 3823 C CA . CYS B 1 198 ? 0.939 18.406 1.977 1 95.56 198 CYS B CA 1
ATOM 3824 C C . CYS B 1 198 ? -0.124 18.797 2.994 1 95.56 198 CYS B C 1
ATOM 3826 O O . CYS B 1 198 ? -1.316 18.594 2.766 1 95.56 198 CYS B O 1
ATOM 3828 N N . ASP B 1 199 ? 0.312 19.547 4.035 1 96.56 199 ASP B N 1
ATOM 3829 C CA . ASP B 1 199 ? -0.621 20.031 5.047 1 96.56 199 ASP B CA 1
ATOM 3830 C C . ASP B 1 199 ? -1.685 20.938 4.426 1 96.56 199 ASP B C 1
ATOM 3832 O O . ASP B 1 199 ? -2.842 20.922 4.848 1 96.56 199 ASP B O 1
ATOM 3836 N N . GLU B 1 200 ? -1.284 21.672 3.436 1 97.31 200 GLU B N 1
ATOM 3837 C CA . GLU B 1 200 ? -2.164 22.609 2.734 1 97.31 200 GLU B CA 1
ATOM 3838 C C . GLU B 1 200 ? -3.338 21.875 2.088 1 97.31 200 GLU B C 1
ATOM 3840 O O . GLU B 1 200 ? -4.438 22.422 1.991 1 97.31 200 GLU B O 1
ATOM 3845 N N . ILE B 1 201 ? -3.111 20.625 1.729 1 98.12 201 ILE B N 1
ATOM 3846 C CA . ILE B 1 201 ? -4.168 19.859 1.074 1 98.12 201 ILE B CA 1
ATOM 3847 C C . ILE B 1 201 ? -5.277 19.562 2.076 1 98.12 201 ILE B C 1
ATOM 3849 O O . ILE B 1 201 ? -6.465 19.672 1.759 1 98.12 201 ILE B O 1
ATOM 3853 N N . ALA B 1 202 ? -4.898 19.156 3.277 1 98.38 202 ALA B N 1
ATOM 3854 C CA . ALA B 1 202 ? -5.887 18.859 4.312 1 98.38 202 ALA B CA 1
ATOM 3855 C C . ALA B 1 202 ? -6.699 20.109 4.664 1 98.38 202 ALA B C 1
ATOM 3857 O O . ALA B 1 202 ? -7.926 20.047 4.762 1 98.38 202 ALA B O 1
ATOM 3858 N N . VAL B 1 203 ? -6.008 21.266 4.809 1 97.94 203 VAL B N 1
ATOM 3859 C CA . VAL B 1 203 ? -6.691 22.5 5.152 1 97.94 203 VAL B CA 1
ATOM 3860 C C . VAL B 1 203 ? -7.613 22.922 4.008 1 97.94 203 VAL B C 1
ATOM 3862 O O . VAL B 1 203 ? -8.773 23.266 4.234 1 97.94 203 VAL B O 1
ATOM 3865 N N . SER B 1 204 ? -7.094 22.828 2.766 1 98.19 204 SER B N 1
ATOM 3866 C CA . SER B 1 204 ? -7.902 23.188 1.604 1 98.19 204 SER B CA 1
ATOM 3867 C C . SER B 1 204 ? -9.125 22.281 1.48 1 98.19 204 SER B C 1
ATOM 3869 O O . SER B 1 204 ? -10.211 22.734 1.139 1 98.19 204 SER B O 1
ATOM 3871 N N . THR B 1 205 ? -8.922 21 1.79 1 98.38 205 THR B N 1
ATOM 3872 C CA . THR B 1 205 ? -10.023 20.047 1.766 1 98.38 205 THR B CA 1
ATOM 3873 C C . THR B 1 205 ? -11.094 20.438 2.783 1 98.38 205 THR B C 1
ATOM 3875 O O . THR B 1 205 ? -12.289 20.359 2.494 1 98.38 205 THR B O 1
ATOM 3878 N N . ALA B 1 206 ? -10.672 20.875 3.941 1 97.88 206 ALA B N 1
ATOM 3879 C CA . ALA B 1 206 ? -11.617 21.297 4.977 1 97.88 206 ALA B CA 1
ATOM 3880 C C . ALA B 1 206 ? -12.391 22.531 4.543 1 97.88 206 ALA B C 1
ATOM 3882 O O . ALA B 1 206 ? -13.562 22.688 4.895 1 97.88 206 ALA B O 1
ATOM 3883 N N . ILE B 1 207 ? -11.742 23.406 3.785 1 97.25 207 ILE B N 1
ATOM 3884 C CA . ILE B 1 207 ? -12.352 24.656 3.348 1 97.25 207 ILE B CA 1
ATOM 3885 C C . ILE B 1 207 ? -13.391 24.375 2.264 1 97.25 207 ILE B C 1
ATOM 3887 O O . ILE B 1 207 ? -14.523 24.844 2.344 1 97.25 207 ILE B O 1
ATOM 3891 N N . ASP B 1 208 ? -13.016 23.641 1.29 1 97.5 208 ASP B N 1
ATOM 3892 C CA . ASP B 1 208 ? -13.906 23.344 0.177 1 97.5 208 ASP B CA 1
ATOM 3893 C C . ASP B 1 208 ? -13.516 22.031 -0.508 1 97.5 208 ASP B C 1
ATOM 3895 O O . ASP B 1 208 ? -12.82 22.047 -1.526 1 97.5 208 ASP B O 1
ATOM 3899 N N . GLU B 1 209 ? -14.055 21 -0.043 1 97.5 209 GLU B N 1
ATOM 3900 C CA . GLU B 1 209 ? -13.703 19.672 -0.512 1 97.5 209 GLU B CA 1
ATOM 3901 C C . GLU B 1 209 ? -14.039 19.5 -1.99 1 97.5 209 GLU B C 1
ATOM 3903 O O . GLU B 1 209 ? -13.258 18.922 -2.748 1 97.5 209 GLU B O 1
ATOM 3908 N N . LYS B 1 210 ? -15.141 20.016 -2.385 1 97.12 210 LYS B N 1
ATOM 3909 C CA . LYS B 1 210 ? -15.617 19.844 -3.754 1 97.12 210 LYS B CA 1
ATOM 3910 C C . LYS B 1 210 ? -14.641 20.438 -4.762 1 97.12 210 LYS B C 1
ATOM 3912 O O . LYS B 1 210 ? -14.383 19.859 -5.812 1 97.12 210 LYS B O 1
ATOM 3917 N N . SER B 1 211 ? -14.039 21.547 -4.406 1 97.56 211 SER B N 1
ATOM 3918 C CA . SER B 1 211 ? -13.125 22.25 -5.312 1 97.56 211 SER B CA 1
ATOM 3919 C C . SER B 1 211 ? -11.758 21.578 -5.332 1 97.56 211 SER B C 1
ATOM 3921 O O . SER B 1 211 ? -11.047 21.641 -6.336 1 97.56 211 SER B O 1
ATOM 3923 N N . VAL B 1 212 ? -11.391 20.891 -4.277 1 98.12 212 VAL B N 1
ATOM 3924 C CA . VAL B 1 212 ? -10.008 20.469 -4.086 1 98.12 212 VAL B CA 1
ATOM 3925 C C . VAL B 1 212 ? -9.867 19 -4.48 1 98.12 212 VAL B C 1
ATOM 3927 O O . VAL B 1 212 ? -8.891 18.609 -5.125 1 98.12 212 VAL B O 1
ATOM 3930 N N . ILE B 1 213 ? -10.883 18.203 -4.141 1 98.06 213 ILE B N 1
ATOM 3931 C CA . ILE B 1 213 ? -10.734 16.75 -4.273 1 98.06 213 ILE B CA 1
ATOM 3932 C C . ILE B 1 213 ? -11.203 16.312 -5.656 1 98.06 213 ILE B C 1
ATOM 3934 O O . ILE B 1 213 ? -12.344 16.578 -6.047 1 98.06 213 ILE B O 1
ATOM 3938 N N . LYS B 1 214 ? -10.312 15.672 -6.391 1 97.19 214 LYS B N 1
ATOM 3939 C CA . LYS B 1 214 ? -10.641 15.109 -7.699 1 97.19 214 LYS B CA 1
ATOM 3940 C C . LYS B 1 214 ? -11.219 13.703 -7.566 1 97.19 214 LYS B C 1
ATOM 3942 O O . LYS B 1 214 ? -12.047 13.289 -8.375 1 97.19 214 LYS B O 1
ATOM 3947 N N . LYS B 1 215 ? -10.766 12.984 -6.625 1 96.44 215 LYS B N 1
ATOM 3948 C CA . LYS B 1 215 ? -11.195 11.602 -6.438 1 96.44 215 LYS B CA 1
ATOM 3949 C C . LYS B 1 215 ? -11.031 11.172 -4.984 1 96.44 215 LYS B C 1
ATOM 3951 O O . LYS B 1 215 ? -10.039 11.5 -4.336 1 96.44 215 LYS B O 1
ATOM 3956 N N . SER B 1 216 ? -11.992 10.469 -4.477 1 96.69 216 SER B N 1
ATOM 3957 C CA . SER B 1 216 ? -11.969 9.844 -3.158 1 96.69 216 SER B CA 1
ATOM 3958 C C . SER B 1 216 ? -12.562 8.438 -3.203 1 96.69 216 SER B C 1
ATOM 3960 O O . SER B 1 216 ? -13.195 8.062 -4.188 1 96.69 216 SER B O 1
ATOM 3962 N N . MET B 1 217 ? -12.188 7.633 -2.234 1 96.06 217 MET B N 1
ATOM 3963 C CA . MET B 1 217 ? -12.719 6.285 -2.064 1 96.06 217 MET B CA 1
ATOM 3964 C C . MET B 1 217 ? -1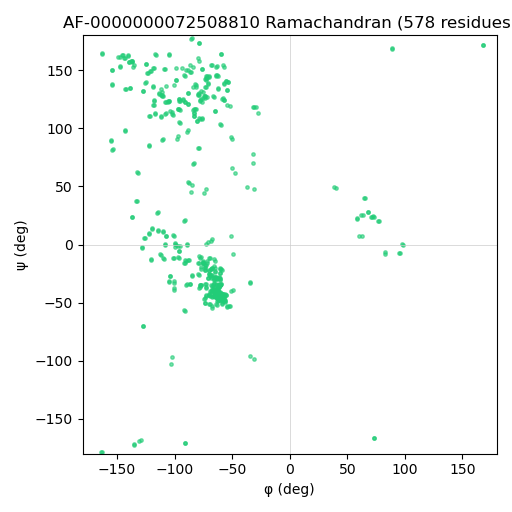3.242 6.078 -0.645 1 96.06 217 MET B C 1
ATOM 3966 O O . MET B 1 217 ? -12.578 6.457 0.323 1 96.06 217 MET B O 1
ATOM 3970 N N . ASP B 1 218 ? -14.43 5.531 -0.566 1 95.94 218 ASP B N 1
ATOM 3971 C CA . ASP B 1 218 ? -14.898 5.066 0.736 1 95.94 218 ASP B CA 1
ATOM 3972 C C . ASP B 1 218 ? -14.367 3.666 1.042 1 95.94 218 ASP B C 1
ATOM 3974 O O . ASP B 1 218 ? -14.789 2.688 0.419 1 95.94 218 ASP B O 1
ATOM 3978 N N . LEU B 1 219 ? -13.461 3.559 2.018 1 96.25 219 LEU B N 1
ATOM 3979 C CA . LEU B 1 219 ? -12.75 2.312 2.275 1 96.25 219 LEU B CA 1
ATOM 3980 C C . LEU B 1 219 ? -12.938 1.865 3.721 1 96.25 219 LEU B C 1
ATOM 3982 O O . LEU B 1 219 ? -13.086 2.699 4.617 1 96.25 219 LEU B O 1
ATOM 3986 N N . ARG B 1 220 ? -12.945 0.586 3.891 1 95.25 220 ARG B N 1
ATOM 3987 C CA . ARG B 1 220 ? -12.906 0.012 5.23 1 95.25 220 ARG B CA 1
ATOM 3988 C C . ARG B 1 220 ? -11.477 -0.176 5.711 1 95.25 220 ARG B C 1
ATOM 3990 O O . ARG B 1 220 ? -10.688 -0.885 5.078 1 95.25 220 ARG B O 1
ATOM 3997 N N . LEU B 1 221 ? -11.203 0.502 6.84 1 94.88 221 LEU B N 1
ATOM 3998 C CA . LEU B 1 221 ? -9.805 0.631 7.25 1 94.88 221 LEU B CA 1
ATOM 3999 C C . LEU B 1 221 ? -9.609 0.12 8.672 1 94.88 221 LEU B C 1
ATOM 4001 O O . LEU B 1 221 ? -10.562 0.066 9.453 1 94.88 221 LEU B O 1
ATOM 4005 N N . GLY B 1 222 ? -8.414 -0.286 8.984 1 95.88 222 GLY B N 1
ATOM 4006 C CA . GLY B 1 222 ? -7.898 -0.515 10.32 1 95.88 222 GLY B CA 1
ATOM 4007 C C . GLY B 1 222 ? -6.457 -0.07 10.492 1 95.88 222 GLY B C 1
ATOM 4008 O O . GLY B 1 222 ? -5.758 0.172 9.5 1 95.88 222 GLY B O 1
ATOM 4009 N N . VAL B 1 223 ? -6.035 0.098 11.742 1 98.19 223 VAL B N 1
ATOM 4010 C CA . VAL B 1 223 ? -4.676 0.541 12.023 1 98.19 223 VAL B CA 1
ATOM 4011 C C . VAL B 1 223 ? -3.881 -0.6 12.656 1 98.19 223 VAL B C 1
ATOM 4013 O O . VAL B 1 223 ? -4.328 -1.209 13.633 1 98.19 223 VAL B O 1
ATOM 4016 N N . GLU B 1 224 ? -2.709 -0.908 12.117 1 98.56 224 GLU B N 1
ATOM 4017 C CA . GLU B 1 224 ? -1.823 -1.932 12.664 1 98.56 224 GLU B CA 1
ATOM 4018 C C . GLU B 1 224 ? -1.074 -1.417 13.891 1 98.56 224 GLU B C 1
ATOM 4020 O O . GLU B 1 224 ? -0.383 -0.399 13.82 1 98.56 224 GLU B O 1
ATOM 4025 N N . LEU B 1 225 ? -1.181 -2.119 15.008 1 97.5 225 LEU B N 1
ATOM 4026 C CA . LEU B 1 225 ? -0.526 -1.673 16.234 1 97.5 225 LEU B CA 1
ATOM 4027 C C . LEU B 1 225 ? 0.629 -2.598 16.594 1 97.5 225 LEU B C 1
ATOM 4029 O O . LEU B 1 225 ? 1.465 -2.25 17.438 1 97.5 225 LEU B O 1
ATOM 4033 N N . HIS B 1 226 ? 0.723 -3.744 15.945 1 96 226 HIS B N 1
ATOM 4034 C CA . HIS B 1 226 ? 1.607 -4.777 16.469 1 96 226 HIS B CA 1
ATOM 4035 C C . HIS B 1 226 ? 2.791 -5.016 15.539 1 96 226 HIS B C 1
ATOM 4037 O O . HIS B 1 226 ? 3.73 -5.73 15.891 1 96 226 HIS B O 1
ATOM 4043 N N . GLY B 1 227 ? 2.807 -4.469 14.414 1 97.06 227 GLY B N 1
ATOM 4044 C CA . GLY B 1 227 ? 3.822 -4.746 13.414 1 97.06 227 GLY B CA 1
ATOM 4045 C C . GLY B 1 227 ? 5.188 -4.195 13.781 1 97.06 227 GLY B C 1
ATOM 4046 O O . GLY B 1 227 ? 5.293 -3.133 14.398 1 97.06 227 GLY B O 1
ATOM 4047 N N . GLU B 1 228 ? 6.207 -4.93 13.406 1 96.38 228 GLU B N 1
ATOM 4048 C CA . GLU B 1 228 ? 7.562 -4.406 13.523 1 96.38 228 GLU B CA 1
ATOM 4049 C C . GLU B 1 228 ? 7.844 -3.359 12.453 1 96.38 228 GLU B C 1
ATOM 4051 O O . GLU B 1 228 ? 8.359 -2.279 12.75 1 96.38 228 GLU B O 1
ATOM 4056 N N . LEU B 1 229 ? 7.488 -3.67 11.242 1 96.69 229 LEU B N 1
ATOM 4057 C CA . LEU B 1 229 ? 7.715 -2.775 10.117 1 96.69 229 LEU B CA 1
ATOM 4058 C C . LEU B 1 229 ? 6.469 -1.944 9.82 1 96.69 229 LEU B C 1
ATOM 4060 O O . LEU B 1 229 ? 6.535 -0.959 9.086 1 96.69 229 LEU B O 1
ATOM 4064 N N . THR B 1 230 ? 5.305 -2.328 10.461 1 98.25 230 THR B N 1
ATOM 4065 C CA . THR B 1 230 ? 4.051 -1.806 9.93 1 98.25 230 THR B CA 1
ATOM 4066 C C . THR B 1 230 ? 3.254 -1.104 11.031 1 98.25 230 THR B C 1
ATOM 4068 O O . THR B 1 230 ? 2.111 -0.698 10.805 1 98.25 230 THR B O 1
ATOM 4071 N N . ARG B 1 231 ? 3.82 -0.949 12.234 1 97.75 231 ARG B N 1
ATOM 4072 C CA . ARG B 1 231 ? 3.1 -0.259 13.297 1 97.75 231 ARG B CA 1
ATOM 4073 C C . ARG B 1 231 ? 2.703 1.148 12.867 1 97.75 231 ARG B C 1
ATOM 4075 O O . ARG B 1 231 ? 3.545 1.928 12.414 1 97.75 231 ARG B O 1
ATOM 4082 N N . GLY B 1 232 ? 1.379 1.454 12.953 1 97.94 232 GLY B N 1
ATOM 4083 C CA . GLY B 1 232 ? 0.855 2.75 12.547 1 97.94 232 GLY B CA 1
ATOM 4084 C C . GLY B 1 232 ? 0.336 2.766 11.125 1 97.94 232 GLY B C 1
ATOM 4085 O O . GLY B 1 232 ? -0.285 3.74 10.695 1 97.94 232 GLY B O 1
ATOM 4086 N N . GLN B 1 233 ? 0.56 1.675 10.398 1 98.44 233 GLN B N 1
ATOM 4087 C CA . GLN B 1 233 ? 0.06 1.582 9.031 1 98.44 233 GLN B CA 1
ATOM 4088 C C . GLN B 1 233 ? -1.457 1.423 9.008 1 98.44 233 GLN B C 1
ATOM 4090 O O . GLN B 1 233 ? -2.02 0.678 9.82 1 98.44 233 GLN B O 1
ATOM 4095 N N . VAL B 1 234 ? -2.111 2.123 8.094 1 98.06 234 VAL B N 1
ATOM 4096 C CA . VAL B 1 234 ? -3.514 1.854 7.793 1 98.06 234 VAL B CA 1
ATOM 4097 C C . VAL B 1 234 ? -3.623 0.637 6.879 1 98.06 234 VAL B C 1
ATOM 4099 O O . VAL B 1 234 ? -2.891 0.527 5.891 1 98.06 234 VAL B O 1
ATOM 4102 N N . VAL B 1 235 ? -4.441 -0.292 7.27 1 97.31 235 VAL B N 1
ATOM 4103 C CA . VAL B 1 235 ? -4.691 -1.498 6.484 1 97.31 235 VAL B CA 1
ATOM 4104 C C . VAL B 1 235 ? -6.105 -1.456 5.906 1 97.31 235 VAL B C 1
ATOM 4106 O O . VAL B 1 235 ? -7.078 -1.255 6.641 1 97.31 235 VAL B O 1
ATOM 4109 N N . VAL B 1 236 ? -6.238 -1.646 4.605 1 96.5 236 VAL B N 1
ATOM 4110 C CA . VAL B 1 236 ? -7.516 -1.568 3.896 1 96.5 236 VAL B CA 1
ATOM 4111 C C . VAL B 1 236 ? -8.07 -2.973 3.672 1 96.5 236 VAL B C 1
ATOM 4113 O O . VAL B 1 236 ? -7.309 -3.908 3.395 1 96.5 236 VAL B O 1
ATOM 4116 N N . ASP B 1 237 ? -9.359 -3.143 3.785 1 94.25 237 ASP B N 1
ATOM 4117 C CA . ASP B 1 237 ? -10.023 -4.363 3.348 1 94.25 237 ASP B CA 1
ATOM 4118 C C . ASP B 1 237 ? -10.227 -4.367 1.835 1 94.25 237 ASP B C 1
ATOM 4120 O O . ASP B 1 237 ? -11.328 -4.09 1.35 1 94.25 237 ASP B O 1
ATOM 4124 N N . TRP B 1 238 ? -9.211 -4.754 1.182 1 93.06 238 TRP B N 1
ATOM 4125 C CA . TRP B 1 238 ? -9.273 -4.773 -0.277 1 93.06 238 TRP B CA 1
ATOM 4126 C C . TRP B 1 238 ? -10.141 -5.926 -0.772 1 93.06 238 TRP B C 1
ATOM 4128 O O . TRP B 1 238 ? -10.57 -5.934 -1.929 1 93.06 238 TRP B O 1
ATOM 4138 N N . THR B 1 239 ? -10.352 -6.906 0.06 1 90.31 239 THR B N 1
ATOM 4139 C CA . THR B 1 239 ? -11.141 -8.062 -0.344 1 90.31 239 THR B CA 1
ATOM 4140 C C . THR B 1 239 ? -12.633 -7.723 -0.37 1 90.31 239 THR B C 1
ATOM 4142 O O . THR B 1 239 ? -13.43 -8.453 -0.955 1 90.31 239 THR B O 1
ATOM 4145 N N . GLY B 1 240 ? -12.992 -6.594 0.257 1 90.75 240 GLY B N 1
ATOM 4146 C CA . GLY B 1 240 ? -14.398 -6.207 0.328 1 90.75 240 GLY B CA 1
ATOM 4147 C C . GLY B 1 240 ? -14.844 -5.363 -0.851 1 90.75 240 GLY B C 1
ATOM 4148 O O . GLY B 1 240 ? -16.016 -5.004 -0.953 1 90.75 240 GLY B O 1
ATOM 4149 N N . ILE B 1 241 ? -13.922 -5.105 -1.784 1 92.75 241 ILE B N 1
ATOM 4150 C CA . ILE B 1 241 ? -14.273 -4.273 -2.93 1 92.75 241 ILE B CA 1
ATOM 4151 C C . ILE B 1 241 ? -13.523 -4.754 -4.168 1 92.75 241 ILE B C 1
ATOM 4153 O O . ILE B 1 241 ? -12.594 -5.551 -4.066 1 92.75 241 ILE B O 1
ATOM 4157 N N . LEU B 1 242 ? -13.961 -4.352 -5.328 1 93.94 242 LEU B N 1
ATOM 4158 C CA . LEU B 1 242 ? -13.258 -4.383 -6.609 1 93.94 242 LEU B CA 1
ATOM 4159 C C . LEU B 1 242 ? -13.148 -2.98 -7.199 1 93.94 242 LEU B C 1
ATOM 4161 O O . LEU B 1 242 ? -13.984 -2.117 -6.922 1 93.94 242 LEU B O 1
ATOM 4165 N N . LEU B 1 243 ? -12.094 -2.822 -7.91 1 94.25 243 LEU B N 1
ATOM 4166 C CA . LEU B 1 243 ? -11.938 -1.535 -8.578 1 94.25 243 LEU B CA 1
ATOM 4167 C C . LEU B 1 243 ? -12.43 -1.608 -10.023 1 94.25 243 LEU B C 1
ATOM 4169 O O . LEU B 1 243 ? -12.062 -2.521 -10.766 1 94.25 243 LEU B O 1
ATOM 4173 N N . GLY B 1 244 ? -13.328 -0.723 -10.352 1 92.5 244 GLY B N 1
ATOM 4174 C CA . GLY B 1 244 ? -13.805 -0.605 -11.719 1 92.5 244 GLY B CA 1
ATOM 4175 C C . GLY B 1 244 ? -13.008 0.375 -12.547 1 92.5 244 GLY B C 1
ATOM 4176 O O . GLY B 1 244 ? -11.922 0.8 -12.148 1 92.5 244 GLY B O 1
ATOM 4177 N N . PRO B 1 245 ? -13.594 0.623 -13.758 1 87.81 245 PRO B N 1
ATOM 4178 C CA . PRO B 1 245 ? -12.953 1.665 -14.562 1 87.81 245 PRO B CA 1
ATOM 4179 C C . PRO B 1 245 ? -12.797 2.98 -13.805 1 87.81 245 PRO B C 1
ATOM 4181 O O . PRO B 1 245 ? -13.68 3.369 -13.039 1 87.81 245 PRO B O 1
ATOM 4184 N N . ASN B 1 246 ? -11.664 3.654 -13.984 1 84.44 246 ASN B N 1
ATOM 4185 C CA . ASN B 1 246 ? -11.328 4.902 -13.305 1 84.44 246 ASN B CA 1
ATOM 4186 C C . ASN B 1 246 ? -11.328 4.734 -11.789 1 84.44 246 ASN B C 1
ATOM 4188 O O . ASN B 1 246 ? -11.711 5.648 -11.062 1 84.44 246 ASN B O 1
ATOM 4192 N N . GLN B 1 247 ? -11.164 3.471 -11.305 1 84.44 247 GLN B N 1
ATOM 4193 C CA . GLN B 1 247 ? -11.008 3.102 -9.906 1 84.44 247 GLN B CA 1
ATOM 4194 C C . GLN B 1 247 ? -12.289 3.348 -9.117 1 84.44 247 GLN B C 1
ATOM 4196 O O . GLN B 1 247 ? -12.25 3.734 -7.949 1 84.44 247 GLN B O 1
ATOM 4201 N N . THR B 1 248 ? -13.375 3.268 -9.805 1 91.62 248 THR B N 1
ATOM 4202 C CA . THR B 1 248 ? -14.641 3.268 -9.086 1 91.62 248 THR B CA 1
ATOM 4203 C C . THR B 1 248 ? -14.75 2.041 -8.188 1 91.62 248 THR B C 1
ATOM 4205 O O . THR B 1 248 ? -14.258 0.965 -8.531 1 91.62 248 THR B O 1
ATOM 4208 N N . ILE B 1 249 ? -15.391 2.213 -7.059 1 94.19 249 ILE B N 1
ATOM 4209 C CA . ILE B 1 249 ? -15.5 1.133 -6.082 1 94.19 249 ILE B CA 1
ATOM 4210 C C . ILE B 1 249 ? -16.734 0.29 -6.383 1 94.19 249 ILE B C 1
ATOM 4212 O O . ILE B 1 249 ? -17.828 0.828 -6.582 1 94.19 249 ILE B O 1
ATOM 4216 N N . ILE B 1 250 ? -16.531 -0.984 -6.422 1 92.81 250 ILE B N 1
ATOM 4217 C CA . ILE B 1 250 ? -17.594 -1.97 -6.5 1 92.81 250 ILE B CA 1
ATOM 4218 C C . ILE B 1 250 ? -17.578 -2.848 -5.25 1 92.81 250 ILE B C 1
ATOM 4220 O O . ILE B 1 250 ? -16.609 -3.568 -5 1 92.81 250 ILE B O 1
ATOM 4224 N N . GLU B 1 251 ? -18.625 -2.707 -4.449 1 90.94 251 GLU B N 1
ATOM 4225 C CA . GLU B 1 251 ? -18.719 -3.582 -3.283 1 90.94 251 GLU B CA 1
ATOM 4226 C C . GLU B 1 251 ? -18.734 -5.051 -3.695 1 90.94 251 GLU B C 1
ATOM 4228 O O . GLU B 1 251 ? -19.469 -5.441 -4.605 1 90.94 251 GLU B O 1
ATOM 4233 N N . ALA B 1 252 ? -17.797 -5.809 -3.123 1 89 252 ALA B N 1
ATOM 4234 C CA . ALA B 1 252 ? -17.672 -7.211 -3.516 1 89 252 ALA B CA 1
ATOM 4235 C C . ALA B 1 252 ? -17.203 -8.07 -2.34 1 89 252 ALA B C 1
ATOM 4237 O O . ALA B 1 252 ? -16.672 -7.547 -1.355 1 89 252 ALA B O 1
ATOM 4238 N N . ARG B 1 253 ? -17.578 -9.344 -2.41 1 82.56 253 ARG B N 1
ATOM 4239 C CA . ARG B 1 253 ? -17.078 -10.367 -1.498 1 82.56 253 ARG B CA 1
ATOM 4240 C C . ARG B 1 253 ? -16.406 -11.5 -2.264 1 82.56 253 ARG B C 1
ATOM 4242 O O . ARG B 1 253 ? -17.062 -12.508 -2.58 1 82.56 253 ARG B O 1
ATOM 4249 N N . VAL B 1 254 ? -15.148 -11.352 -2.566 1 76 254 VAL B N 1
ATOM 4250 C CA . VAL B 1 254 ? -14.484 -12.297 -3.459 1 76 254 VAL B CA 1
ATOM 4251 C C . VAL B 1 254 ? -13.875 -13.43 -2.643 1 76 254 VAL B C 1
ATOM 4253 O O . VAL B 1 254 ? -13.727 -14.555 -3.139 1 76 254 VAL B O 1
ATOM 4256 N N . VAL B 1 255 ? -13.359 -13.266 -1.46 1 75.31 255 VAL B N 1
ATOM 4257 C CA . VAL B 1 255 ? -12.664 -14.32 -0.727 1 75.31 255 VAL B CA 1
ATOM 4258 C C . VAL B 1 255 ? -13.586 -14.891 0.354 1 75.31 255 VAL B C 1
ATOM 4260 O O . VAL B 1 255 ? -13.961 -16.062 0.305 1 75.31 255 VAL B O 1
ATOM 4263 N N . LYS B 1 256 ? -13.5 -14.43 1.655 1 64.69 256 LYS B N 1
ATOM 4264 C CA . LYS B 1 256 ? -14.258 -14.953 2.783 1 64.69 256 LYS B CA 1
ATOM 4265 C C . LYS B 1 256 ? -15.477 -14.086 3.076 1 64.69 256 LYS B C 1
ATOM 4267 O O . LYS B 1 256 ? -15.539 -12.93 2.648 1 64.69 256 LYS B O 1
ATOM 4272 N N . ASP B 1 257 ? -16.438 -14.852 3.637 1 61.81 257 ASP B N 1
ATOM 4273 C CA . ASP B 1 257 ? -17.594 -14.125 4.16 1 61.81 257 ASP B CA 1
ATOM 4274 C C . ASP B 1 257 ? -17.156 -12.977 5.062 1 61.81 257 ASP B C 1
ATOM 4276 O O . ASP B 1 257 ? -16.734 -13.195 6.199 1 61.81 257 ASP B O 1
ATOM 4280 N N . SER B 1 258 ? -16.516 -12.102 4.332 1 63.78 258 SER B N 1
ATOM 4281 C CA . SER B 1 258 ? -16.156 -10.891 5.07 1 63.78 258 SER B CA 1
ATOM 4282 C C . SER B 1 258 ? -17.391 -10.273 5.723 1 63.78 258 SER B C 1
ATOM 4284 O O . SER B 1 258 ? -18.422 -10.102 5.07 1 63.78 258 SER B O 1
ATOM 4286 N N . ASP B 1 259 ? -17.312 -10.18 7.074 1 68.19 259 ASP B N 1
ATOM 4287 C CA . ASP B 1 259 ? -18.422 -9.555 7.793 1 68.19 259 ASP B CA 1
ATOM 4288 C C . ASP B 1 259 ? -18.438 -8.039 7.574 1 68.19 259 ASP B C 1
ATOM 4290 O O . ASP B 1 259 ? -19.375 -7.359 7.98 1 68.19 259 ASP B O 1
ATOM 4294 N N . LYS B 1 260 ? -17.469 -7.574 6.77 1 79.62 260 LYS B N 1
ATOM 4295 C CA . LYS B 1 260 ? -17.422 -6.141 6.508 1 79.62 260 LYS B CA 1
ATOM 4296 C C . LYS B 1 260 ? -17.719 -5.34 7.77 1 79.62 260 LYS B C 1
ATOM 4298 O O . LYS B 1 260 ? -18.562 -4.43 7.746 1 79.62 260 LYS B O 1
ATOM 4303 N N . ALA B 1 261 ? -16.984 -5.75 8.914 1 80.62 261 ALA B N 1
ATOM 4304 C CA . ALA B 1 261 ? -17.25 -5.215 10.242 1 80.62 261 ALA B CA 1
ATOM 4305 C C . ALA B 1 261 ? -16.625 -3.83 10.414 1 80.62 261 ALA B C 1
ATOM 4307 O O . ALA B 1 261 ? -17.016 -3.074 11.305 1 80.62 261 ALA B O 1
ATOM 4308 N N . ARG B 1 262 ? -15.828 -3.434 9.516 1 87.94 262 ARG B N 1
ATOM 4309 C CA . ARG B 1 262 ? -15.141 -2.154 9.664 1 87.94 262 ARG B CA 1
ATOM 4310 C C . ARG B 1 262 ? -15.93 -1.028 9.008 1 87.94 262 ARG B C 1
ATOM 4312 O O . ARG B 1 262 ? -16.562 -1.23 7.977 1 87.94 262 ARG B O 1
ATOM 4319 N N . ARG B 1 263 ? -15.852 0.078 9.578 1 88.44 263 ARG B N 1
ATOM 4320 C CA . ARG B 1 263 ? -16.594 1.204 9.016 1 88.44 263 ARG B CA 1
ATOM 4321 C C . ARG B 1 263 ? -15.844 1.805 7.828 1 88.44 263 ARG B C 1
ATOM 4323 O O . ARG B 1 263 ? -14.617 1.698 7.742 1 88.44 263 ARG B O 1
ATOM 4330 N N . HIS B 1 264 ? -16.562 2.518 7.023 1 93.19 264 HIS B N 1
ATOM 4331 C CA . HIS B 1 264 ? -15.992 3.215 5.879 1 93.19 264 HIS B CA 1
ATOM 4332 C C . HIS B 1 264 ? -15.383 4.551 6.297 1 93.19 264 HIS B C 1
ATOM 4334 O O . HIS B 1 264 ? -15.961 5.27 7.113 1 93.19 264 HIS B O 1
ATOM 4340 N N . ILE B 1 265 ? -14.312 4.84 5.801 1 96.56 265 ILE B N 1
ATOM 4341 C CA . ILE B 1 265 ? -13.68 6.148 5.891 1 96.56 265 ILE B CA 1
ATOM 4342 C C . ILE B 1 265 ? -13.516 6.738 4.492 1 96.56 265 ILE B C 1
ATOM 4344 O O . ILE B 1 265 ? -13.141 6.031 3.553 1 96.56 265 ILE B O 1
ATOM 4348 N N . HIS B 1 266 ? -13.836 8.023 4.418 1 97.5 266 HIS B N 1
ATOM 4349 C CA . HIS B 1 266 ? -13.68 8.75 3.162 1 97.5 266 HIS B CA 1
ATOM 4350 C C . HIS B 1 266 ? -12.219 9.141 2.932 1 97.5 266 HIS B C 1
ATOM 4352 O O . HIS B 1 266 ? -11.688 10.023 3.611 1 97.5 266 HIS B O 1
ATOM 4358 N N . VAL B 1 267 ? -11.586 8.453 1.951 1 98.06 267 VAL B N 1
ATOM 4359 C CA . VAL B 1 267 ? -10.148 8.609 1.742 1 98.06 267 VAL B CA 1
ATOM 4360 C C . VAL B 1 267 ? -9.898 9.391 0.454 1 98.06 267 VAL B C 1
ATOM 4362 O O . VAL B 1 267 ? -10.352 8.992 -0.62 1 98.06 267 VAL B O 1
ATOM 4365 N N . VAL B 1 268 ? -9.188 10.508 0.538 1 98 268 VAL B N 1
ATOM 4366 C CA . VAL B 1 268 ? -8.789 11.273 -0.635 1 98 268 VAL B CA 1
ATOM 4367 C C . VAL B 1 268 ? -7.676 10.547 -1.379 1 98 268 VAL B C 1
ATOM 4369 O O . VAL B 1 268 ? -6.652 10.195 -0.787 1 98 268 VAL B O 1
ATOM 4372 N N . VAL B 1 269 ? -7.875 10.352 -2.68 1 96.56 269 VAL B N 1
ATOM 4373 C CA . VAL B 1 269 ? -6.859 9.602 -3.414 1 96.56 269 VAL B CA 1
ATOM 4374 C C . VAL B 1 269 ? -6.281 10.469 -4.531 1 96.56 269 VAL B C 1
ATOM 4376 O O . VAL B 1 269 ? -5.266 10.117 -5.137 1 96.56 269 VAL B O 1
ATOM 4379 N N . ASP B 1 270 ? -6.918 11.578 -4.84 1 96.62 270 ASP B N 1
ATOM 4380 C CA . ASP B 1 270 ? -6.418 12.562 -5.789 1 96.62 270 ASP B CA 1
ATOM 4381 C C . ASP B 1 270 ? -6.98 13.953 -5.484 1 96.62 270 ASP B C 1
ATOM 4383 O O . ASP B 1 270 ? -8.078 14.078 -4.934 1 96.62 270 ASP B O 1
ATOM 4387 N N . PHE B 1 271 ? -6.258 14.953 -5.789 1 98.12 271 PHE B N 1
ATOM 4388 C CA . PHE B 1 271 ? -6.691 16.328 -5.551 1 98.12 271 PHE B CA 1
ATOM 4389 C C . PHE B 1 271 ? -6.23 17.25 -6.676 1 98.12 271 PHE B C 1
ATOM 4391 O O . PHE B 1 271 ? -5.359 16.875 -7.465 1 98.12 271 PHE B O 1
ATOM 4398 N N . ASP B 1 272 ? -6.832 18.344 -6.805 1 98.25 272 ASP B N 1
ATOM 4399 C CA . ASP B 1 272 ? -6.484 19.359 -7.805 1 98.25 272 ASP B CA 1
ATOM 4400 C C . ASP B 1 272 ? -5.43 20.312 -7.27 1 98.25 272 ASP B C 1
ATOM 4402 O O . ASP B 1 272 ? -5.762 21.328 -6.641 1 98.25 272 ASP B O 1
ATOM 4406 N N . VAL B 1 273 ? -4.207 20.094 -7.605 1 98.38 273 VAL B N 1
ATOM 4407 C CA . VAL B 1 273 ? -3.09 20.844 -7.051 1 98.38 273 VAL B CA 1
ATOM 4408 C C . VAL B 1 273 ? -3.143 22.281 -7.555 1 98.38 273 VAL B C 1
ATOM 4410 O O . VAL B 1 273 ? -2.678 23.203 -6.875 1 98.38 273 VAL B O 1
ATOM 4413 N N . LYS B 1 274 ? -3.715 22.547 -8.688 1 98.5 274 LYS B N 1
ATOM 4414 C CA . LYS B 1 274 ? -3.816 23.906 -9.234 1 98.5 274 LYS B CA 1
ATOM 4415 C C . LYS B 1 274 ? -4.707 24.781 -8.367 1 98.5 274 LYS B C 1
ATOM 4417 O O . LYS B 1 274 ? -4.426 25.969 -8.18 1 98.5 274 LYS B O 1
ATOM 4422 N N . VAL B 1 275 ? -5.793 24.156 -7.898 1 98.12 275 VAL B N 1
ATOM 4423 C CA . VAL B 1 275 ? -6.703 24.891 -7.027 1 98.12 275 VAL B CA 1
ATOM 4424 C C . VAL B 1 275 ? -5.98 25.297 -5.742 1 98.12 275 VAL B C 1
ATOM 4426 O O . VAL B 1 275 ? -6.039 26.453 -5.324 1 98.12 275 VAL B O 1
ATOM 4429 N N . VAL B 1 276 ? -5.246 24.359 -5.152 1 97.94 276 VAL B N 1
ATOM 4430 C CA . VAL B 1 276 ? -4.52 24.625 -3.916 1 97.94 276 VAL B CA 1
ATOM 4431 C C . VAL B 1 276 ? -3.436 25.672 -4.168 1 97.94 276 VAL B C 1
ATOM 4433 O O . VAL B 1 276 ? -3.248 26.594 -3.365 1 97.94 276 VAL B O 1
ATOM 4436 N N . ASP B 1 277 ? -2.768 25.547 -5.293 1 98.19 277 ASP B 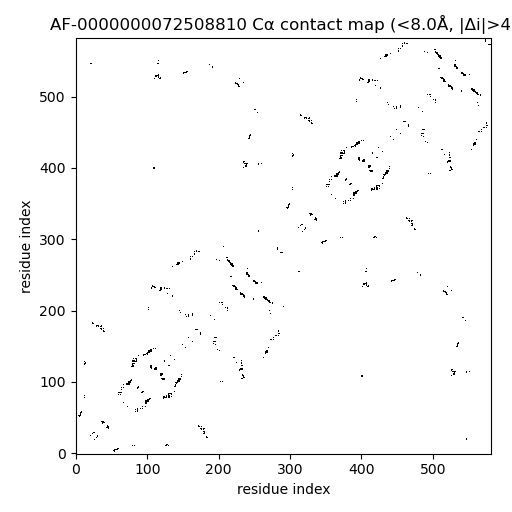N 1
ATOM 4437 C CA . ASP B 1 277 ? -1.721 26.5 -5.664 1 98.19 277 ASP B CA 1
ATOM 4438 C C . ASP B 1 277 ? -2.283 27.906 -5.801 1 98.19 277 ASP B C 1
ATOM 4440 O O . ASP B 1 277 ? -1.692 28.875 -5.297 1 98.19 277 ASP B O 1
ATOM 4444 N N . GLU B 1 278 ? -3.363 28.016 -6.48 1 97.69 278 GLU B N 1
ATOM 4445 C CA . GLU B 1 278 ? -4.016 29.312 -6.621 1 97.69 278 GLU B CA 1
ATOM 4446 C C . GLU B 1 278 ? -4.355 29.906 -5.258 1 97.69 278 GLU B C 1
ATOM 4448 O O . GLU B 1 278 ? -4.141 31.094 -5.023 1 97.69 278 GLU B O 1
ATOM 4453 N N . TRP B 1 279 ? -4.883 29.078 -4.41 1 97.62 279 TRP B N 1
ATOM 4454 C CA . TRP B 1 279 ? -5.238 29.547 -3.078 1 97.62 279 TRP B CA 1
ATOM 4455 C C . TRP B 1 279 ? -3.996 29.984 -2.309 1 97.62 279 TRP B C 1
ATOM 4457 O O . TRP B 1 279 ? -4.035 30.969 -1.559 1 97.62 279 TRP B O 1
ATOM 4467 N N . MET B 1 280 ? -2.891 29.281 -2.451 1 96.94 280 MET B N 1
ATOM 4468 C CA . MET B 1 280 ? -1.638 29.656 -1.803 1 96.94 280 MET B CA 1
ATOM 4469 C C . MET B 1 280 ? -1.146 31 -2.311 1 96.94 280 MET B C 1
ATOM 4471 O O . MET B 1 280 ? -0.734 31.859 -1.522 1 96.94 280 MET B O 1
ATOM 4475 N N . HIS B 1 281 ? -1.209 31.234 -3.6 1 97.19 281 HIS B N 1
ATOM 4476 C CA . HIS B 1 281 ? -0.822 32.5 -4.188 1 97.19 281 HIS B CA 1
ATOM 4477 C C . HIS B 1 281 ? -1.694 33.656 -3.664 1 97.19 281 HIS B C 1
ATOM 4479 O O . HIS B 1 281 ? -1.188 34.719 -3.314 1 97.19 281 HIS B O 1
ATOM 4485 N N . ASN B 1 282 ? -2.955 33.375 -3.674 1 96.75 282 ASN B N 1
ATOM 4486 C CA . ASN B 1 282 ? -3.877 34.375 -3.174 1 96.75 282 ASN B CA 1
ATOM 4487 C C . ASN B 1 282 ? -3.605 34.719 -1.709 1 96.75 282 ASN B C 1
ATOM 4489 O O . ASN B 1 282 ? -3.635 35.875 -1.315 1 96.75 282 ASN B O 1
ATOM 4493 N N . THR B 1 283 ? -3.355 33.719 -0.913 1 95 283 THR B N 1
ATOM 4494 C CA . THR B 1 283 ? -3.141 33.875 0.52 1 95 283 THR B CA 1
ATOM 4495 C C . THR B 1 283 ? -1.914 34.75 0.78 1 95 283 THR B C 1
ATOM 4497 O O . THR B 1 283 ? -1.975 35.719 1.562 1 95 283 THR B O 1
ATOM 4500 N N . VAL B 1 284 ? -0.844 34.531 0.108 1 94.5 284 VAL B N 1
ATOM 4501 C CA . VAL B 1 284 ? 0.381 35.281 0.379 1 94.5 284 VAL B CA 1
ATOM 4502 C C . VAL B 1 284 ? 0.24 36.719 -0.136 1 94.5 284 VAL B C 1
ATOM 4504 O O . VAL B 1 284 ? 0.96 37.625 0.306 1 94.5 284 VAL B O 1
ATOM 4507 N N . ARG B 1 285 ? -0.721 36.969 -1.022 1 94.69 285 ARG B N 1
ATOM 4508 C CA . ARG B 1 285 ? -0.944 38.281 -1.585 1 94.69 285 ARG B CA 1
ATOM 4509 C C . ARG B 1 285 ? -2.039 39.031 -0.823 1 94.69 285 ARG B C 1
ATOM 4511 O O . ARG B 1 285 ? -2.371 40.156 -1.154 1 94.69 285 ARG B O 1
ATOM 4518 N N . GLY B 1 286 ? -2.65 38.312 0.123 1 91.44 286 GLY B N 1
ATOM 4519 C CA . GLY B 1 286 ? -3.713 38.906 0.908 1 91.44 286 GLY B CA 1
ATOM 4520 C C . GLY B 1 286 ? -5.027 39 0.157 1 91.44 286 GLY B C 1
ATOM 4521 O O . GLY B 1 286 ? -5.859 39.875 0.467 1 91.44 286 GLY B O 1
ATOM 4522 N N . LYS B 1 287 ? -5.09 38.219 -0.823 1 91.69 287 LYS B N 1
ATOM 4523 C CA . LYS B 1 287 ? -6.332 38.156 -1.591 1 91.69 287 LYS B CA 1
ATOM 4524 C C . LYS B 1 287 ? -7.336 37.219 -0.968 1 91.69 287 LYS B C 1
ATOM 4526 O O . LYS B 1 287 ? -6.953 36.281 -0.243 1 91.69 287 LYS B O 1
ATOM 4531 N N . ARG B 1 288 ? -8.594 37.5 -1.227 1 85.31 288 ARG B N 1
ATOM 4532 C CA . ARG B 1 288 ? -9.656 36.656 -0.667 1 85.31 288 ARG B CA 1
ATOM 4533 C C . ARG B 1 288 ? -9.711 35.281 -1.35 1 85.31 288 ARG B C 1
ATOM 4535 O O . ARG B 1 288 ? -9.352 35.156 -2.523 1 85.31 288 ARG B O 1
ATOM 4542 N N . GLY B 1 289 ? -10.008 34.344 -0.633 1 80.12 289 GLY B N 1
ATOM 4543 C CA . GLY B 1 289 ? -10.312 33 -1.102 1 80.12 289 GLY B CA 1
ATOM 4544 C C . GLY B 1 289 ? -11.531 32.406 -0.43 1 80.12 289 GLY B C 1
ATOM 4545 O O . GLY B 1 289 ? -12.328 33.125 0.178 1 80.12 289 GLY B O 1
ATOM 4546 N N . PRO B 1 290 ? -11.742 31.156 -0.695 1 83.38 290 PRO B N 1
ATOM 4547 C CA . PRO B 1 290 ? -12.953 30.547 -0.132 1 83.38 290 PRO B CA 1
ATOM 4548 C C . PRO B 1 290 ? -12.891 30.422 1.388 1 83.38 290 PRO B C 1
ATOM 4550 O O . PRO B 1 290 ? -13.82 29.875 2.002 1 83.38 290 PRO B O 1
ATOM 4553 N N . TRP B 1 291 ? -11.773 30.938 1.99 1 76.44 291 TRP B N 1
ATOM 4554 C CA . TRP B 1 291 ? -11.648 30.859 3.443 1 76.44 291 TRP B CA 1
ATOM 4555 C C . TRP B 1 291 ? -12.031 32.188 4.086 1 76.44 291 TRP B C 1
ATOM 4557 O O . TRP B 1 291 ? -11.961 33.25 3.445 1 76.44 291 TRP B O 1
#

Nearest PDB structures (foldseek):
  5mj7-assembly1_A-2  TM=9.586E-01  e=6.214E-29  Caenorhabditis elegans
  5mj7-assembly1_B-2  TM=9.525E-01  e=8.424E-29  Caenorhabditis elegans
  8db9-assembly1_C  TM=7.992E-01  e=2.792E-12  Trichomonas vaginalis
  8rih-assembly1_A  TM=7.783E-01  e=6.287E-10  Saccharomyces cerevisiae
  8rih-assembly2_B  TM=7.767E-01  e=1.087E-09  Saccharomyces cerevisiae

Secondary structure (DSSP, 8-state):
-----BPPPSS-SS-------GGG-TTSS-S-GGGS----SSS----HHHHT--BSS-HHHHHHHHHHHSSSEEEEE-S-SHHHHHHHHH-TTHHHHEEEEEEE---SS----S-TT--S-HHHHH-HHHHHIIIII----EEEE-THHHHHTHHHHHTT--TTGGGGSSSHHHHHHHHHTHHHHHHHHTTT-----SHHHHHHHHHHHHHHEEEEEEEEEEE-SS-TTTTT-EEE-GGGEEE-GGG-EEE---SS-----SPEEEEEEEE-HHHHHHHHHHHHTT-----/-PPP-EEPPSS-SS-------GGG-TTSS-S-GGGS---TTTT----HHHHT-SEEEEHHHHHHHHHHHSSSEEEEE-S-SHHHHHHHHH-TTHHHHEEEEEEE---SS----S-TT--S-HHHHH-HHHHHIIIII----EEEE-THHHHHTHHHHHTT--TTGGGGSSSHHHHHHHHHTHHHHHHHHTTT-----SHHHHHHHHHHHHHHEEEEEEEEEEE-SS-TTTTT-EEE-GGGEEE-GGG-EEE---SS-----SPEEEEEEEE-HHHHHHHHHHHHTT-----

Foldseek 3Di:
DDDAAAAEDPAAPPHDDDDDDPLQHPVNFQPCLVQQPCPVVVNNRCDPVVVVRHDPDHLLVVLLVVLVVDAAAEAQAEAAQRSVLSNCVVPVCSLVSHNEYFYEFADAVQCDDDDPLASGHHRLLRHVPSVQSCQFPRPHAYEYEYQVLCVVCQVVLVVVDDQLVLLPDPFSVSSSNCNRNVSNQVVQVVVVGGDADRSLLSVVCSLPVPQWFPDKDWWFWGADCDDPRYHSHIYTPPQQWDADVVRDTHGDHDDDPPPSSGGTHIYGNDTDRVVSVVVSNCVRVVHDDSD/DDDAAAAEDPAAPPHDDDDDDPLQHPVNFQPCLVQQPCPVPVNNRCDPVVVVRHDPDHLLVVLLVVLVVDAAAEAQAEAAQRSVLSNCVVPVCSLVSHNEYQYEFADAVQCDDDDPLASGHHRLVRHVPSVQSCQFPRPHAYEYEYQVLCVVCQVVLVVVDPQLVLLPDPFSVSSSNCNRNVSNQVVQVVVVGGDADRSLLSVVCSLPVPQWFPDKDWWFWGADCDDRRYHSHIYTPPQQWDADVVGDTHGDHDDDPPPSPGGTHIYGNDTDRVVSVVVSNCVRVVHDDSD

InterPro domains:
  IPR001910 Inosine/uridine-preferring nucleoside hydrolase domain [PF01156] (2-274)
  IPR036452 Ribonucleoside hydrolase-like [G3DSA:3.90.245.10] (1-285)
  IPR036452 Ribonucleoside hydrolase-like [SSF53590] (2-284)
  IPR052775 Inosine-uridine nucleoside hydrolase [PTHR46190] (2-284)

Radius of gyration: 26.88 Å; Cα contacts (8 Å, |Δi|>4): 1192; chains: 2; bounding box: 48×86×62 Å

Organism: Oesophagostomum dentatum (NCBI:txid61180)

pLDDT: mean 90.09, std 12.8, range [38.41, 98.81]